Protein AF-A0A843H2D7-F1 (afdb_monomer)

Structure (mmCIF, N/CA/C/O backbone):
data_AF-A0A843H2D7-F1
#
_entry.id   AF-A0A843H2D7-F1
#
loop_
_atom_site.group_PDB
_atom_site.id
_atom_site.type_symbol
_atom_site.label_atom_id
_atom_site.label_alt_id
_atom_site.label_comp_id
_atom_site.label_asym_id
_atom_site.label_entity_id
_atom_site.label_seq_id
_atom_site.pdbx_PDB_ins_code
_atom_site.Cartn_x
_atom_site.Cartn_y
_atom_site.Cartn_z
_atom_site.occupancy
_atom_site.B_iso_or_equiv
_atom_site.auth_seq_id
_atom_site.auth_comp_id
_atom_site.auth_asym_id
_atom_site.auth_atom_id
_atom_site.pdbx_PDB_model_num
ATOM 1 N N . MET A 1 1 ? 0.149 20.033 -4.248 1.00 31.38 1 MET A N 1
ATOM 2 C CA . MET A 1 1 ? -1.110 20.211 -3.489 1.00 31.38 1 MET A CA 1
ATOM 3 C C . MET A 1 1 ? -1.156 21.642 -2.968 1.00 31.38 1 MET A C 1
ATOM 5 O O . MET A 1 1 ? -0.141 22.101 -2.458 1.00 31.38 1 MET A O 1
ATOM 9 N N . LYS A 1 2 ? -2.251 22.384 -3.192 1.00 26.92 2 LYS A N 1
ATOM 10 C CA . LYS A 1 2 ? -2.379 23.786 -2.747 1.00 26.92 2 LYS A CA 1
ATOM 11 C C . LYS A 1 2 ? -2.573 23.834 -1.226 1.00 26.92 2 LYS A C 1
ATOM 13 O O . LYS A 1 2 ? -3.320 23.016 -0.700 1.00 26.92 2 LYS A O 1
ATOM 18 N N . LYS A 1 3 ? -1.900 24.779 -0.556 1.00 27.92 3 LYS A N 1
ATOM 19 C CA . LYS A 1 3 ? -2.142 25.122 0.854 1.00 27.92 3 LYS A CA 1
ATOM 20 C C . LYS A 1 3 ? -3.625 25.449 1.029 1.00 27.92 3 LYS A C 1
ATOM 22 O O . LYS A 1 3 ? -4.168 26.249 0.270 1.00 27.92 3 LYS A O 1
ATOM 27 N N . ILE A 1 4 ? -4.262 24.780 1.977 1.00 38.69 4 ILE A N 1
ATOM 28 C CA . ILE A 1 4 ? -5.622 25.083 2.405 1.00 38.69 4 ILE A CA 1
ATOM 29 C C . ILE A 1 4 ? -5.471 26.124 3.517 1.00 38.69 4 ILE A C 1
ATOM 31 O O . ILE A 1 4 ? -5.078 25.777 4.628 1.00 38.69 4 ILE A O 1
ATOM 35 N N . ASP A 1 5 ? -5.703 27.396 3.197 1.00 31.44 5 ASP A N 1
ATOM 36 C CA . ASP A 1 5 ? -5.703 28.488 4.173 1.00 31.44 5 ASP A CA 1
ATOM 37 C C . ASP A 1 5 ? -7.121 28.646 4.735 1.00 31.44 5 ASP A C 1
ATOM 39 O O . ASP A 1 5 ? -8.006 29.166 4.062 1.00 31.44 5 ASP A O 1
ATOM 43 N N . PHE A 1 6 ? -7.345 28.196 5.969 1.00 39.41 6 PHE A N 1
ATOM 44 C CA . PHE A 1 6 ? -8.496 28.620 6.772 1.00 39.41 6 PHE A CA 1
ATOM 45 C C . PHE A 1 6 ? -8.000 29.571 7.854 1.00 39.41 6 PHE A C 1
ATOM 47 O O . PHE A 1 6 ? -6.974 29.293 8.476 1.00 39.41 6 PHE A O 1
ATOM 54 N N . THR A 1 7 ? -8.714 30.663 8.124 1.00 40.41 7 THR A N 1
ATOM 55 C CA . THR A 1 7 ? -8.501 31.475 9.337 1.00 40.41 7 THR A CA 1
ATOM 56 C C . THR A 1 7 ? -9.041 30.742 10.586 1.00 40.41 7 THR A C 1
ATOM 58 O O . THR A 1 7 ? -9.916 29.886 10.444 1.00 40.41 7 THR A O 1
ATOM 61 N N . PRO A 1 8 ? -8.583 31.042 11.826 1.00 43.41 8 PRO A N 1
ATOM 62 C CA . PRO A 1 8 ? -9.064 30.335 13.027 1.00 43.41 8 PRO A CA 1
ATOM 63 C C . PRO A 1 8 ? -10.590 30.427 13.206 1.00 43.41 8 PRO A C 1
ATOM 65 O O . PRO A 1 8 ? -11.238 29.465 13.603 1.00 43.41 8 PRO A O 1
ATOM 68 N N . LYS A 1 9 ? -11.186 31.573 12.844 1.00 42.66 9 LYS A N 1
ATOM 69 C CA . LYS A 1 9 ? -12.643 31.781 12.891 1.00 42.66 9 LYS A CA 1
ATOM 70 C C . LYS A 1 9 ? -13.404 30.974 11.831 1.00 42.66 9 LYS A C 1
ATOM 72 O O . LYS A 1 9 ? -14.537 30.578 12.082 1.00 42.66 9 LYS A O 1
ATOM 77 N N . GLU A 1 10 ? -12.809 30.719 10.667 1.00 45.94 10 GLU A N 1
ATOM 78 C CA . GLU A 1 10 ? -13.415 29.877 9.625 1.00 45.94 10 GLU A CA 1
ATOM 79 C C . GLU A 1 10 ? -13.300 28.385 9.940 1.00 45.94 10 GLU A C 1
ATOM 81 O O . GLU A 1 10 ? -14.204 27.632 9.586 1.00 45.94 10 GLU A O 1
ATOM 86 N N . TYR A 1 11 ? -12.244 27.958 10.643 1.00 53.19 11 TYR A N 1
ATOM 87 C CA . TYR A 1 11 ? -12.089 26.567 11.075 1.00 53.19 11 TYR A CA 1
ATOM 88 C C . TYR A 1 11 ? -13.245 26.135 11.992 1.00 53.19 11 TYR A C 1
ATOM 90 O O . TYR A 1 11 ? -13.962 25.196 11.663 1.00 53.19 11 TYR A O 1
ATOM 98 N N . HIS A 1 12 ? -13.524 26.876 13.068 1.00 53.72 12 HIS A N 1
ATOM 99 C CA . HIS A 1 12 ? -14.633 26.551 13.980 1.00 53.72 12 HIS A CA 1
ATOM 100 C C . HIS A 1 12 ? -16.022 26.667 13.331 1.00 53.72 12 HIS A C 1
ATOM 102 O O . HIS A 1 12 ? -16.954 25.969 13.725 1.00 53.72 12 HIS A O 1
ATOM 108 N N . LYS A 1 13 ? -16.168 27.519 12.307 1.00 51.69 13 LYS A N 1
ATOM 109 C CA . LYS A 1 13 ? -17.422 27.667 11.555 1.00 51.69 13 LYS A CA 1
ATOM 110 C C . LYS A 1 13 ? -17.677 26.498 10.594 1.00 51.69 13 LYS A C 1
ATOM 112 O O . LYS A 1 13 ? -18.829 26.131 10.391 1.00 51.69 13 LYS A O 1
ATOM 117 N N . ASN A 1 14 ? -16.619 25.924 10.019 1.00 52.75 14 ASN A N 1
ATOM 118 C CA . ASN A 1 14 ? -16.706 24.833 9.042 1.00 52.75 14 ASN A CA 1
ATOM 119 C C . ASN A 1 14 ? -16.514 23.435 9.667 1.00 52.75 14 ASN A C 1
ATOM 121 O O . ASN A 1 14 ? -16.873 22.445 9.037 1.00 52.75 14 ASN A O 1
ATOM 125 N N . PHE A 1 15 ? -15.990 23.346 10.897 1.00 63.56 15 PHE A N 1
ATOM 126 C CA . PHE A 1 15 ? -15.772 22.102 11.649 1.00 63.56 15 PHE A CA 1
ATOM 127 C C . PHE A 1 15 ? -16.424 22.178 13.042 1.00 63.56 15 PHE A C 1
ATOM 129 O O . PHE A 1 15 ? -15.719 22.251 14.053 1.00 63.56 15 PHE A O 1
ATOM 136 N N . PRO A 1 16 ? -17.768 22.142 13.134 1.00 57.94 16 PRO A N 1
ATOM 137 C CA . PRO A 1 16 ? -18.493 22.308 14.401 1.00 57.94 16 PRO A CA 1
ATOM 138 C C . PRO A 1 16 ? -18.147 21.233 15.448 1.00 57.94 16 PRO A C 1
ATOM 140 O O . PRO A 1 16 ? -18.244 21.468 16.649 1.00 57.94 16 PRO A O 1
ATOM 143 N N . TYR A 1 17 ? -17.668 20.068 15.008 1.00 62.97 17 TYR A N 1
ATOM 144 C CA . TYR A 1 17 ? -17.200 18.967 15.853 1.00 62.97 17 TYR A CA 1
ATOM 145 C C . TYR A 1 17 ? -15.751 19.123 16.349 1.00 62.97 17 TYR A C 1
ATOM 147 O O . TYR A 1 17 ? -15.257 18.212 17.006 1.00 62.97 17 TYR A O 1
ATOM 155 N N . GLY A 1 18 ? -15.060 20.232 16.069 1.00 65.00 18 GLY A N 1
ATOM 156 C CA . GLY A 1 18 ? -13.684 20.494 16.513 1.00 65.00 18 GLY A CA 1
ATOM 157 C C . GLY A 1 18 ? -13.542 21.519 17.645 1.00 65.00 18 GLY A C 1
ATOM 158 O O . GLY A 1 18 ? -12.425 21.958 17.903 1.00 65.00 18 GLY A O 1
ATOM 159 N N . ASN A 1 19 ? -14.642 21.937 18.276 1.00 68.12 19 ASN A N 1
ATOM 160 C CA . ASN A 1 19 ? -14.663 23.078 19.203 1.00 68.12 19 ASN A CA 1
ATOM 161 C C . ASN A 1 19 ? -14.063 22.805 20.593 1.00 68.12 19 ASN A C 1
ATOM 163 O O . ASN A 1 19 ? -13.713 23.753 21.282 1.00 68.12 19 ASN A O 1
ATOM 167 N N . ASP A 1 20 ? -13.904 21.542 20.978 1.00 73.81 20 ASP A N 1
ATOM 168 C CA . ASP A 1 20 ? -13.332 21.077 22.253 1.00 73.81 20 ASP A CA 1
ATOM 169 C C . ASP A 1 20 ? -11.880 20.590 22.111 1.00 73.81 20 ASP A C 1
ATOM 171 O O . ASP A 1 20 ? -11.401 19.744 22.869 1.00 73.81 20 ASP A O 1
ATOM 175 N N . GLN A 1 21 ? -11.180 21.084 21.089 1.00 78.19 21 GLN A N 1
ATOM 176 C CA . GLN A 1 21 ? -9.754 20.842 20.917 1.00 78.19 21 GLN A CA 1
ATOM 177 C C . GLN A 1 21 ? -8.954 21.833 21.759 1.00 78.19 21 GLN A C 1
ATOM 179 O O . GLN A 1 21 ? -9.211 23.034 21.740 1.00 78.19 21 GLN A O 1
ATOM 184 N N . THR A 1 22 ? -7.916 21.350 22.436 1.00 75.44 22 THR A N 1
ATOM 185 C CA . THR A 1 22 ? -7.038 22.202 23.257 1.00 75.44 22 THR A CA 1
ATOM 186 C C . THR A 1 22 ? -6.120 23.093 22.435 1.00 75.44 22 THR A C 1
ATOM 188 O O . THR A 1 22 ? -5.429 23.964 22.962 1.00 75.44 22 THR A O 1
ATOM 191 N N . THR A 1 23 ? -5.977 22.785 21.151 1.00 78.75 23 THR A N 1
ATOM 192 C CA . THR A 1 23 ? -4.941 23.338 20.290 1.00 78.75 23 THR A CA 1
ATOM 193 C C . THR A 1 23 ? -5.432 23.347 18.856 1.00 78.75 23 THR A C 1
ATOM 195 O O . THR A 1 23 ? -6.207 22.488 18.442 1.00 78.75 23 THR A O 1
ATOM 198 N N . ASP A 1 24 ? -4.970 24.332 18.095 1.00 81.31 24 ASP A N 1
ATOM 199 C CA . ASP A 1 24 ? -5.353 24.480 16.702 1.00 81.31 24 ASP A CA 1
ATOM 200 C C . ASP A 1 24 ? -4.680 23.406 15.818 1.00 81.31 24 ASP A C 1
ATOM 202 O O . ASP A 1 24 ? -3.445 23.343 15.766 1.00 81.31 24 ASP A O 1
ATOM 206 N N . PRO A 1 25 ? -5.446 22.583 15.077 1.00 80.12 25 PRO A N 1
ATOM 207 C CA . PRO A 1 25 ? -4.903 21.541 14.202 1.00 80.12 25 PRO A CA 1
ATOM 208 C C . PRO A 1 25 ? -4.033 22.076 13.067 1.00 80.12 25 PRO A C 1
ATOM 210 O O . PRO A 1 25 ? -3.225 21.330 12.523 1.00 80.12 25 PRO A O 1
ATOM 213 N N . ARG A 1 26 ? -4.117 23.368 12.731 1.00 79.81 26 ARG A N 1
ATOM 214 C CA . ARG A 1 26 ? -3.256 23.992 11.714 1.00 79.81 26 ARG A CA 1
ATOM 215 C C . ARG A 1 26 ? -1.799 24.126 12.167 1.00 79.81 26 ARG A C 1
ATOM 217 O O . ARG A 1 26 ? -0.941 24.408 11.334 1.00 79.81 26 ARG A O 1
ATOM 224 N N . LEU A 1 27 ? -1.507 23.926 13.456 1.00 83.44 27 LEU A N 1
ATOM 225 C CA . LEU A 1 27 ? -0.134 23.898 13.973 1.00 83.44 27 LEU A CA 1
ATOM 226 C C . LEU A 1 27 ? 0.630 22.631 13.574 1.00 83.44 27 LEU A C 1
ATOM 228 O O . LEU A 1 27 ? 1.858 22.615 13.637 1.00 83.44 27 LEU A O 1
ATOM 232 N N . VAL A 1 28 ? -0.075 21.579 13.154 1.00 83.31 28 VAL A N 1
ATOM 233 C CA . VAL A 1 28 ? 0.531 20.341 12.664 1.00 83.31 28 VAL A CA 1
ATOM 234 C C . VAL A 1 28 ? 0.224 20.146 11.184 1.00 83.31 28 VAL A C 1
ATOM 236 O O . VAL A 1 28 ? -0.714 20.712 10.625 1.00 83.31 28 VAL A O 1
ATOM 239 N N . GLY A 1 29 ? 1.054 19.356 10.506 1.00 83.50 29 GLY A N 1
ATOM 240 C CA . GLY A 1 29 ? 0.782 19.005 9.117 1.00 83.50 29 GLY A CA 1
ATOM 241 C C . GLY A 1 29 ? -0.499 18.177 9.004 1.00 83.50 29 GLY A C 1
ATOM 242 O O . GLY A 1 29 ? -0.766 17.348 9.873 1.00 83.50 29 GLY A O 1
ATOM 243 N N . TRP A 1 30 ? -1.220 18.320 7.881 1.00 84.69 30 TRP A N 1
ATOM 244 C CA . TRP A 1 30 ? -2.375 17.472 7.531 1.00 84.69 30 TRP A CA 1
ATOM 245 C C . TRP A 1 30 ? -2.159 15.982 7.878 1.00 84.69 30 TRP A C 1
ATOM 247 O O . TRP A 1 30 ? -3.072 15.394 8.453 1.00 84.69 30 TRP A O 1
ATOM 257 N N . PRO A 1 31 ? -0.976 15.366 7.618 1.00 87.69 31 PRO A N 1
ATOM 258 C CA . PRO A 1 31 ? -0.755 13.947 7.912 1.00 87.69 31 PRO A CA 1
ATOM 259 C C . PRO A 1 31 ? -0.991 13.577 9.365 1.00 87.69 31 PRO A C 1
ATOM 261 O O . PRO A 1 31 ? -1.589 12.550 9.659 1.00 87.69 31 PRO A O 1
ATOM 264 N N . SER A 1 32 ? -0.542 14.442 10.265 1.00 90.06 32 SER A N 1
ATOM 265 C CA . SER A 1 32 ? -0.646 14.248 11.701 1.00 90.06 32 SER A CA 1
ATOM 266 C C . SER A 1 32 ? -2.088 14.388 12.182 1.00 90.06 32 SER A C 1
ATOM 268 O O . SER A 1 32 ? -2.473 13.708 13.127 1.00 90.06 32 SER A O 1
ATOM 270 N N . CYS A 1 33 ? -2.906 15.200 11.503 1.00 88.69 33 CYS A N 1
ATOM 271 C CA . CYS A 1 33 ? -4.318 15.383 11.838 1.00 88.69 33 CYS A CA 1
ATOM 272 C C . CYS A 1 33 ? -5.166 14.120 11.637 1.00 88.69 33 CYS A C 1
ATOM 274 O O . CYS A 1 33 ? -6.294 14.084 12.110 1.00 88.69 33 CYS A O 1
ATOM 276 N N . LEU A 1 34 ? -4.665 13.087 10.957 1.00 89.75 34 LEU A N 1
ATOM 277 C CA . LEU A 1 34 ? -5.344 11.789 10.857 1.00 89.75 34 LEU A CA 1
ATOM 278 C C . LEU A 1 34 ? -5.152 10.885 12.086 1.00 89.75 34 LEU A C 1
ATOM 280 O O . LEU A 1 34 ? -5.767 9.822 12.184 1.00 89.75 34 LEU A O 1
ATOM 284 N N . SER A 1 35 ? -4.256 11.250 13.003 1.00 89.81 35 SER A N 1
ATOM 285 C CA . SER A 1 35 ? -4.049 10.485 14.229 1.00 89.81 35 SER A CA 1
ATOM 286 C C . SER A 1 35 ? -5.030 10.967 15.301 1.00 89.81 35 SER A C 1
ATOM 288 O O . SER A 1 35 ? -4.991 12.149 15.662 1.00 89.81 35 SER A O 1
ATOM 290 N N . PRO A 1 36 ? -5.911 10.099 15.828 1.00 85.69 36 PRO A N 1
ATOM 291 C CA . PRO A 1 36 ? -6.670 10.427 17.023 1.00 85.69 36 PRO A CA 1
ATOM 292 C C . PRO A 1 36 ? -5.720 10.419 18.227 1.00 85.69 36 PRO A C 1
ATOM 294 O O . PRO A 1 36 ? -4.744 9.670 18.254 1.00 85.69 36 PRO A O 1
ATOM 297 N N . PHE A 1 37 ? -6.011 11.236 19.242 1.00 84.38 37 PHE A N 1
ATOM 298 C CA . PHE A 1 37 ? -5.190 11.351 20.461 1.00 84.38 37 PHE A CA 1
ATOM 299 C C . PHE A 1 37 ? -3.757 11.854 20.233 1.00 84.38 37 PHE A C 1
ATOM 301 O O . PHE A 1 37 ? -2.834 11.479 20.964 1.00 84.38 37 PHE A O 1
ATOM 308 N N . LEU A 1 38 ? -3.557 12.728 19.247 1.00 86.44 38 LEU A N 1
ATOM 309 C CA . LEU A 1 38 ? -2.256 13.310 18.916 1.00 86.44 38 LEU A CA 1
ATOM 310 C C . LEU A 1 38 ? -1.561 13.945 20.134 1.00 86.44 38 LEU A C 1
ATOM 312 O O . LEU A 1 38 ? -0.344 13.857 20.263 1.00 86.44 38 LEU A O 1
ATOM 316 N N . SER A 1 39 ? -2.340 14.514 21.060 1.00 81.56 39 SER A N 1
ATOM 317 C CA . SER A 1 39 ? -1.888 15.086 22.340 1.00 81.56 39 SER A CA 1
ATOM 318 C C . SER A 1 39 ? -1.150 14.100 23.262 1.00 81.56 39 SER A C 1
ATOM 320 O O . SER A 1 39 ? -0.503 14.522 24.220 1.00 81.56 39 SER A O 1
ATOM 322 N N . THR A 1 40 ? -1.242 12.795 23.000 1.00 81.88 40 THR A N 1
ATOM 323 C CA . THR A 1 40 ? -0.722 11.720 23.870 1.00 81.88 40 THR A CA 1
ATOM 324 C C . THR A 1 40 ? 0.378 10.890 23.211 1.00 81.88 40 THR A C 1
ATOM 326 O O . THR A 1 40 ? 0.802 9.854 23.730 1.00 81.88 40 THR A O 1
ATOM 329 N N . VAL A 1 41 ? 0.856 11.359 22.059 1.00 86.69 41 VAL A N 1
ATOM 330 C CA . VAL A 1 41 ? 1.927 10.749 21.279 1.00 86.69 41 VAL A CA 1
ATOM 331 C C . VAL A 1 41 ? 3.114 11.708 21.249 1.00 86.69 41 VAL A C 1
ATOM 333 O O . VAL A 1 41 ? 2.958 12.909 21.043 1.00 86.69 41 VAL A O 1
ATOM 336 N N . SER A 1 42 ? 4.324 11.188 21.450 1.00 88.81 42 SER A N 1
ATOM 337 C CA . SER A 1 42 ? 5.541 12.003 21.386 1.00 88.81 42 SER A CA 1
ATOM 338 C C . SER A 1 42 ? 5.755 12.637 20.000 1.00 88.81 42 SER A C 1
ATOM 340 O O . SER A 1 42 ? 5.477 12.027 18.966 1.00 88.81 42 SER A O 1
ATOM 342 N N . GLY A 1 43 ? 6.310 13.855 19.961 1.00 88.62 43 GLY A N 1
ATOM 343 C CA . GLY A 1 43 ? 6.578 14.594 18.716 1.00 88.62 43 GLY A CA 1
ATOM 344 C C . GLY A 1 43 ? 7.308 13.783 17.627 1.00 88.62 43 GLY A C 1
ATOM 345 O O . GLY A 1 43 ? 6.819 13.734 16.496 1.00 88.62 43 GLY A O 1
ATOM 346 N N . PRO A 1 44 ? 8.398 13.051 17.944 1.00 91.06 44 PRO A N 1
ATOM 347 C CA . PRO A 1 44 ? 9.086 12.203 16.965 1.00 91.06 44 PRO A CA 1
ATOM 348 C C . PRO A 1 44 ? 8.206 11.090 16.374 1.00 91.06 44 PRO A C 1
ATOM 350 O O . PRO A 1 44 ? 8.375 10.695 15.222 1.00 91.06 44 PRO A O 1
ATOM 353 N N . ARG A 1 45 ? 7.244 10.562 17.143 1.00 90.75 45 ARG A N 1
ATOM 354 C CA . ARG A 1 45 ? 6.307 9.528 16.670 1.00 90.75 45 ARG A CA 1
ATOM 355 C C . ARG A 1 45 ? 5.240 10.105 15.754 1.00 90.75 45 ARG A C 1
ATOM 357 O O . ARG A 1 45 ? 4.890 9.465 14.764 1.00 90.75 45 ARG A O 1
ATOM 364 N N . VAL A 1 46 ? 4.780 11.319 16.045 1.00 90.12 46 VAL A N 1
ATOM 365 C CA . VAL A 1 46 ? 3.880 12.074 15.168 1.00 90.12 46 VAL A CA 1
ATOM 366 C C . VAL A 1 46 ? 4.535 12.345 13.814 1.00 90.12 46 VAL A C 1
ATOM 368 O O . VAL A 1 46 ? 3.925 12.099 12.774 1.00 90.12 46 VAL A O 1
ATOM 371 N N . GLU A 1 47 ? 5.789 12.797 13.810 1.00 90.81 47 GLU A N 1
ATOM 372 C CA . GLU A 1 47 ? 6.551 13.011 12.576 1.00 90.81 47 GLU A CA 1
ATOM 373 C C . GLU A 1 47 ? 6.721 11.706 11.784 1.00 90.81 47 GLU A C 1
ATOM 375 O O . GLU A 1 47 ? 6.532 11.661 10.564 1.00 90.81 47 GLU A O 1
ATOM 380 N N . MET A 1 48 ? 7.003 10.610 12.487 1.00 91.81 48 MET A N 1
ATOM 381 C CA . MET A 1 48 ? 7.125 9.292 11.878 1.00 91.81 48 MET A CA 1
ATOM 382 C C . MET A 1 48 ? 5.822 8.845 11.207 1.00 91.81 48 MET A C 1
ATOM 384 O O . MET A 1 48 ? 5.847 8.419 10.052 1.00 91.81 48 MET A O 1
ATOM 388 N N . PHE A 1 49 ? 4.681 9.003 11.884 1.00 92.31 49 PHE A N 1
ATOM 389 C CA . PHE A 1 49 ? 3.365 8.723 11.307 1.00 92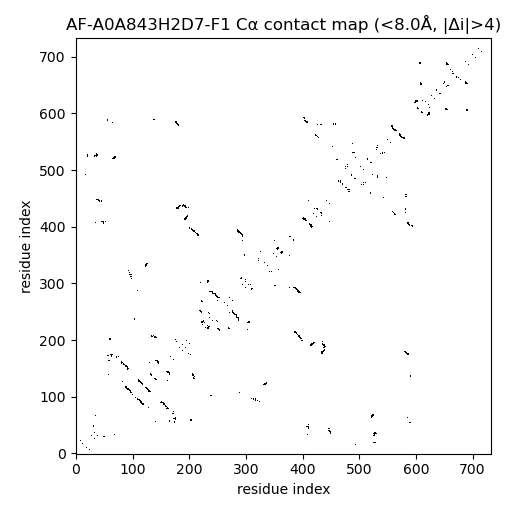.31 49 PHE A CA 1
ATOM 390 C C . PHE A 1 49 ? 3.098 9.576 10.056 1.00 92.31 49 PHE A C 1
ATOM 392 O O . PHE A 1 49 ? 2.668 9.052 9.025 1.00 92.31 49 PHE A O 1
ATOM 399 N N . ALA A 1 50 ? 3.451 10.864 10.091 1.00 91.38 50 ALA A N 1
ATOM 400 C CA . ALA A 1 50 ? 3.314 11.759 8.945 1.00 91.38 50 ALA A CA 1
ATOM 401 C C . ALA A 1 50 ? 4.151 11.333 7.720 1.00 91.38 50 ALA A C 1
ATOM 403 O O . ALA A 1 50 ? 3.781 11.614 6.575 1.00 91.38 50 ALA A O 1
ATOM 404 N N . SER A 1 51 ? 5.277 10.648 7.937 1.00 91.31 51 SER A N 1
ATOM 405 C CA . SER A 1 51 ? 6.076 10.023 6.873 1.00 91.31 51 SER A CA 1
ATOM 406 C C . SER A 1 51 ? 5.481 8.691 6.403 1.00 91.31 51 SER A C 1
ATOM 408 O O . SER A 1 51 ? 5.490 8.389 5.207 1.00 91.31 51 SER A O 1
ATOM 410 N N . HIS A 1 52 ? 4.927 7.908 7.329 1.00 92.31 52 HIS A N 1
ATOM 411 C CA . HIS A 1 52 ? 4.334 6.604 7.050 1.00 92.31 52 HIS A CA 1
ATOM 412 C C . HIS A 1 52 ? 3.077 6.686 6.187 1.00 92.31 52 HIS A C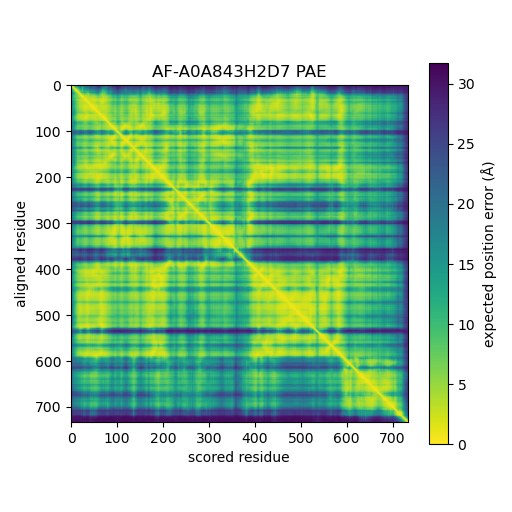 1
ATOM 414 O O . HIS A 1 52 ? 2.951 5.895 5.258 1.00 92.31 52 HIS A O 1
ATOM 420 N N . ILE A 1 53 ? 2.186 7.655 6.421 1.00 90.06 53 ILE A N 1
ATOM 421 C CA . ILE A 1 53 ? 0.950 7.782 5.631 1.00 90.06 53 ILE A CA 1
ATOM 422 C C . ILE A 1 53 ? 1.226 7.981 4.134 1.00 90.06 53 ILE A C 1
ATOM 424 O O . ILE A 1 53 ? 0.484 7.494 3.291 1.00 90.06 53 ILE A O 1
ATOM 428 N N . LYS A 1 54 ? 2.341 8.638 3.786 1.00 86.62 54 LYS A N 1
ATOM 429 C CA . LYS A 1 54 ? 2.769 8.836 2.390 1.00 86.62 54 LYS A CA 1
ATOM 430 C C . LYS A 1 54 ? 3.211 7.535 1.716 1.00 86.62 54 LYS A C 1
ATOM 432 O O . LYS A 1 54 ? 3.256 7.471 0.496 1.00 86.62 54 LYS A O 1
ATOM 437 N N . GLN A 1 55 ? 3.584 6.542 2.519 1.00 88.44 55 GLN A N 1
ATOM 438 C CA . GLN A 1 55 ? 4.069 5.225 2.110 1.00 88.44 55 GLN A CA 1
ATOM 439 C C . GLN A 1 55 ? 3.004 4.133 2.309 1.00 88.44 55 GLN A C 1
ATOM 441 O O . GLN A 1 55 ? 3.293 2.962 2.062 1.00 88.44 55 GLN A O 1
ATOM 446 N N . ALA A 1 56 ? 1.811 4.483 2.804 1.00 90.00 56 ALA A N 1
ATOM 447 C CA . ALA A 1 56 ? 0.746 3.532 3.091 1.00 90.00 56 ALA A CA 1
ATOM 448 C C . ALA A 1 56 ? 0.140 2.995 1.789 1.00 90.00 56 ALA A C 1
ATOM 450 O O . ALA A 1 56 ? -0.255 3.762 0.912 1.00 90.00 56 ALA A O 1
ATOM 451 N N . MET A 1 57 ? 0.074 1.669 1.672 1.00 89.12 57 MET A N 1
ATOM 452 C CA . MET A 1 57 ? -0.543 0.975 0.546 1.00 89.12 57 MET A CA 1
ATOM 453 C C . MET A 1 57 ? -2.063 1.054 0.598 1.00 89.12 57 MET A C 1
ATOM 455 O O . MET A 1 57 ? -2.660 0.890 1.658 1.00 89.12 57 MET A O 1
ATOM 459 N N . VAL A 1 58 ? -2.690 1.217 -0.569 1.00 90.62 58 VAL A N 1
ATOM 460 C CA . VAL A 1 58 ? -4.124 0.957 -0.725 1.00 90.62 58 VAL A CA 1
ATOM 461 C C . VAL A 1 58 ? -4.309 -0.559 -0.778 1.00 90.62 58 VAL A C 1
ATOM 463 O O . VAL A 1 58 ? -3.952 -1.208 -1.763 1.00 90.62 58 VAL A O 1
ATOM 466 N N . THR A 1 59 ? -4.803 -1.137 0.313 1.00 91.38 59 THR A N 1
ATOM 467 C CA . THR A 1 59 ? -4.986 -2.587 0.452 1.00 91.38 59 THR A CA 1
ATOM 468 C C . THR A 1 59 ? -6.414 -3.004 0.098 1.00 91.38 59 THR A C 1
ATOM 470 O O . THR A 1 59 ? -7.338 -2.187 0.102 1.00 91.38 59 THR A O 1
ATOM 473 N N . LYS A 1 60 ? -6.630 -4.290 -0.192 1.00 90.06 60 LYS A N 1
ATOM 474 C CA . LYS A 1 60 ? -7.957 -4.861 -0.480 1.00 90.06 60 LYS A CA 1
ATOM 475 C C . LYS A 1 60 ? -8.944 -4.616 0.666 1.00 90.06 60 LYS A C 1
ATOM 477 O O . LYS A 1 60 ? -10.106 -4.318 0.414 1.00 90.06 60 LYS A O 1
ATOM 482 N N . GLY A 1 61 ? -8.474 -4.725 1.909 1.00 86.12 61 GLY A N 1
ATOM 483 C CA . GLY A 1 61 ? -9.270 -4.519 3.119 1.00 86.12 61 GLY A CA 1
ATOM 484 C C . GLY A 1 61 ? -9.384 -3.067 3.576 1.00 86.12 61 GLY A C 1
ATOM 485 O O . GLY A 1 61 ? -9.725 -2.857 4.734 1.00 86.12 61 GLY A O 1
ATOM 486 N N . THR A 1 62 ? -9.055 -2.084 2.729 1.00 90.50 62 THR A N 1
ATOM 487 C CA . THR A 1 62 ? -9.076 -0.671 3.131 1.00 90.50 62 THR A CA 1
ATOM 488 C C . THR A 1 62 ? -10.467 -0.258 3.612 1.00 90.50 62 THR A C 1
ATOM 490 O O . THR A 1 62 ? -11.455 -0.405 2.893 1.00 90.50 62 THR A O 1
ATOM 493 N N . GLU A 1 63 ? -10.531 0.295 4.818 1.00 91.50 63 GLU A N 1
ATOM 494 C CA . GLU A 1 63 ? -11.768 0.717 5.480 1.00 91.50 63 GLU A CA 1
ATOM 495 C C . GLU A 1 63 ? -11.544 1.999 6.290 1.00 91.50 63 GLU A C 1
ATOM 497 O O . GLU A 1 63 ? -10.405 2.375 6.562 1.00 91.50 63 GLU A O 1
ATOM 502 N N . MET A 1 64 ? -12.615 2.691 6.680 1.00 90.44 64 MET A N 1
ATOM 503 C CA . MET A 1 64 ? -12.518 3.853 7.571 1.00 90.44 64 MET A CA 1
ATOM 504 C C . MET A 1 64 ? -12.048 3.419 8.972 1.00 90.44 64 MET A C 1
ATOM 506 O O . MET A 1 64 ? -12.487 2.370 9.452 1.00 90.44 64 MET A O 1
ATOM 510 N N . PRO A 1 65 ? -11.191 4.191 9.663 1.00 93.31 65 PRO A N 1
ATOM 511 C CA . PRO A 1 65 ? -10.810 3.866 11.033 1.00 93.31 65 PRO A CA 1
ATOM 512 C C . PRO A 1 65 ? -12.012 3.893 11.986 1.00 93.31 65 PRO A C 1
ATOM 514 O O . PRO A 1 65 ? -12.846 4.794 11.916 1.00 93.31 65 PRO A O 1
ATOM 517 N N . ALA A 1 66 ? -12.075 2.928 12.911 1.00 93.44 66 ALA A N 1
ATOM 518 C CA . ALA A 1 66 ? -13.144 2.854 13.913 1.00 93.44 66 ALA A CA 1
ATOM 519 C C . ALA A 1 66 ? -13.200 4.096 14.811 1.00 93.44 66 ALA A C 1
ATOM 521 O O . ALA A 1 66 ? -14.272 4.630 15.091 1.00 93.44 66 ALA A O 1
ATOM 522 N N . ILE A 1 67 ? -12.026 4.594 15.193 1.00 93.06 67 ILE A N 1
ATOM 523 C CA . ILE A 1 67 ? -11.865 5.893 15.839 1.00 93.06 67 ILE A CA 1
ATOM 524 C C . ILE A 1 67 ? -11.279 6.841 14.804 1.00 93.06 67 ILE A C 1
ATOM 526 O O . ILE A 1 67 ? -10.127 6.657 14.422 1.00 93.06 67 ILE A O 1
ATOM 530 N N . PHE A 1 68 ? -12.023 7.838 14.348 1.00 91.88 68 PHE A N 1
ATOM 531 C CA . PHE A 1 68 ? -11.603 8.743 13.273 1.00 91.88 68 PHE A CA 1
ATOM 532 C C . PHE A 1 68 ? -11.428 10.172 13.785 1.00 91.88 68 PHE A C 1
ATOM 534 O O . PHE A 1 68 ? -12.056 10.564 14.771 1.00 91.88 68 PHE A O 1
ATOM 541 N N . SER A 1 69 ? -10.573 10.956 13.127 1.00 88.75 69 SER A N 1
ATOM 542 C CA . SER A 1 69 ? -10.272 12.325 13.563 1.00 88.75 69 SER A CA 1
ATOM 543 C C . SER A 1 69 ? -11.184 13.394 12.964 1.00 88.75 69 SER A C 1
ATOM 545 O O . SER A 1 69 ? -11.182 14.535 13.425 1.00 88.75 69 SER A O 1
ATOM 547 N N . GLY A 1 70 ? -11.927 13.040 11.914 1.00 85.56 70 GLY A N 1
ATOM 548 C CA . GLY A 1 70 ? -12.781 13.936 11.136 1.00 85.56 70 GLY A CA 1
ATOM 549 C C . GLY A 1 70 ? -12.071 14.520 9.912 1.00 85.56 70 GLY A C 1
ATOM 550 O O . GLY A 1 70 ? -12.726 14.945 8.959 1.00 85.56 70 GLY A O 1
ATOM 551 N N . PHE A 1 71 ? -10.735 14.490 9.889 1.00 86.81 71 PHE A N 1
ATOM 552 C CA . PHE A 1 71 ? -9.948 14.940 8.740 1.00 86.81 71 PHE A CA 1
ATOM 553 C C . PHE A 1 71 ? -9.996 13.942 7.581 1.00 86.81 71 PHE A C 1
ATOM 555 O O . PHE A 1 71 ? -9.760 14.331 6.436 1.00 86.81 71 PHE A O 1
ATOM 562 N N . GLU A 1 72 ? -10.355 12.683 7.834 1.00 89.06 72 GLU A N 1
ATOM 563 C CA . GLU A 1 72 ? -10.558 11.660 6.811 1.00 89.06 72 GLU A CA 1
ATOM 564 C C . GLU A 1 72 ? -11.568 12.128 5.750 1.00 89.06 72 GLU A C 1
ATOM 566 O O . GLU A 1 72 ? -11.296 12.015 4.555 1.00 89.06 72 GLU A O 1
ATOM 571 N N . MET A 1 73 ? -12.687 12.740 6.160 1.00 84.94 73 MET A N 1
ATOM 572 C CA . MET A 1 73 ? -13.751 13.141 5.231 1.00 84.94 73 MET A CA 1
ATOM 573 C C . MET A 1 73 ? -13.351 14.293 4.311 1.00 84.94 73 MET A C 1
ATOM 575 O O . MET A 1 73 ? -13.667 14.291 3.122 1.00 84.94 73 MET A O 1
ATOM 579 N N . GLU A 1 74 ? -12.610 15.271 4.827 1.00 82.19 74 GLU A N 1
ATOM 580 C CA . GLU A 1 74 ? -12.060 16.332 3.977 1.00 82.19 74 GLU A CA 1
ATOM 581 C C . GLU A 1 74 ? -11.009 15.799 3.017 1.00 82.19 74 GLU A C 1
ATOM 583 O O . GLU A 1 74 ? -10.905 16.245 1.877 1.00 82.19 74 GLU A O 1
ATOM 588 N N . SER A 1 75 ? -10.254 14.802 3.457 1.00 84.94 75 SER A N 1
ATOM 589 C CA . SER A 1 75 ? -9.211 14.179 2.654 1.00 84.94 75 SER A CA 1
ATOM 590 C C . SER A 1 75 ? -9.799 13.375 1.504 1.00 84.94 75 SER A C 1
ATOM 592 O O . SER A 1 75 ? -9.298 13.470 0.385 1.00 84.94 75 SER A O 1
ATOM 594 N N . ALA A 1 76 ? -10.913 12.674 1.734 1.00 84.88 76 ALA A N 1
ATOM 595 C CA . ALA A 1 76 ? -11.644 11.945 0.699 1.00 84.88 76 ALA A CA 1
ATOM 596 C C . ALA A 1 76 ? -11.994 12.832 -0.512 1.00 84.88 76 ALA A C 1
ATOM 598 O O . ALA A 1 76 ? -11.935 12.378 -1.652 1.00 84.88 76 ALA A O 1
ATOM 599 N N . LYS A 1 77 ? -12.280 14.125 -0.294 1.00 79.00 77 LYS A N 1
ATOM 600 C CA . LYS A 1 77 ? -12.635 15.069 -1.370 1.00 79.00 77 LYS A CA 1
ATOM 601 C C . LYS A 1 77 ? -11.492 15.343 -2.351 1.00 79.00 77 LYS A C 1
ATOM 603 O O . LYS A 1 77 ? -11.761 15.714 -3.494 1.00 79.00 77 LYS A O 1
ATOM 608 N N . TYR A 1 78 ? -10.237 15.221 -1.915 1.00 78.12 78 TYR A N 1
ATOM 609 C CA . TYR A 1 78 ? -9.059 15.623 -2.698 1.00 78.12 78 TYR A CA 1
ATOM 610 C C . TYR A 1 78 ? -8.128 14.460 -3.049 1.00 78.12 78 TYR A C 1
ATOM 612 O O . TYR A 1 78 ? -7.369 14.551 -4.015 1.00 78.12 78 TYR A O 1
ATOM 620 N N . THR A 1 79 ? -8.156 13.381 -2.274 1.00 76.88 79 THR A N 1
ATOM 621 C CA . THR A 1 79 ? -7.233 12.258 -2.418 1.00 76.88 79 THR A CA 1
ATOM 622 C C . THR A 1 79 ? -7.565 11.429 -3.663 1.00 76.88 79 THR A C 1
ATOM 624 O O . THR A 1 79 ? -8.647 10.867 -3.781 1.00 76.88 79 THR A O 1
ATOM 627 N N . PHE A 1 80 ? -6.624 11.355 -4.613 1.00 73.19 80 PHE A N 1
ATOM 628 C CA . PHE A 1 80 ? -6.700 10.526 -5.832 1.00 73.19 80 PHE A CA 1
ATOM 629 C C . PHE A 1 80 ? -7.946 10.731 -6.716 1.00 73.19 80 PHE A C 1
ATOM 631 O O . PHE A 1 80 ? -8.341 9.822 -7.449 1.00 73.19 80 PHE A O 1
ATOM 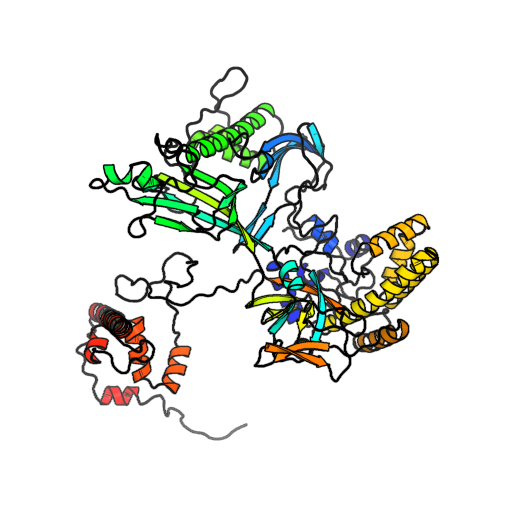638 N N . ASN A 1 81 ? -8.556 11.919 -6.675 1.00 75.69 81 ASN A N 1
ATOM 639 C CA . ASN A 1 81 ? -9.751 12.231 -7.453 1.00 75.69 81 ASN A CA 1
ATOM 640 C C . ASN A 1 81 ? -9.425 13.083 -8.690 1.00 75.69 81 ASN A C 1
ATOM 642 O O . ASN A 1 81 ? -9.504 14.312 -8.663 1.00 75.69 81 ASN A O 1
ATOM 646 N N . GLU A 1 82 ? -9.063 12.414 -9.784 1.00 73.69 82 GLU A N 1
ATOM 647 C CA . GLU A 1 82 ? -8.761 13.059 -11.073 1.00 73.69 82 GLU A CA 1
ATOM 648 C C . GLU A 1 82 ? -10.018 13.505 -11.834 1.00 73.69 82 GLU A C 1
ATOM 650 O O . GLU A 1 82 ? -9.940 14.332 -12.739 1.00 73.69 82 GLU A O 1
ATOM 655 N N . THR A 1 83 ? -11.187 12.985 -11.450 1.00 82.62 83 THR A N 1
ATOM 656 C CA . THR A 1 83 ? -12.469 13.266 -12.118 1.00 82.62 83 THR A CA 1
ATOM 657 C C . THR A 1 83 ? -13.215 14.470 -11.530 1.00 82.62 83 THR A C 1
ATOM 659 O O . THR A 1 83 ? -14.248 14.885 -12.059 1.00 82.62 83 THR A O 1
ATOM 662 N N . ARG A 1 84 ? -12.685 15.047 -10.442 1.00 82.25 84 ARG A N 1
ATOM 663 C CA . ARG A 1 84 ? -13.246 16.207 -9.738 1.00 82.25 84 ARG A CA 1
ATOM 664 C C . ARG A 1 84 ? -13.196 17.461 -10.611 1.00 82.25 84 ARG A C 1
ATOM 666 O O . ARG A 1 84 ? -12.166 17.799 -11.191 1.00 82.25 84 ARG A O 1
ATOM 673 N N . ARG A 1 85 ? -14.288 18.225 -10.608 1.00 86.75 85 ARG A N 1
ATOM 674 C CA . ARG A 1 85 ? -14.488 19.418 -11.448 1.00 86.75 85 ARG A CA 1
ATOM 675 C C . ARG A 1 85 ? -15.041 20.598 -10.651 1.00 86.75 85 ARG A C 1
ATOM 677 O O . ARG A 1 85 ? -15.788 20.418 -9.696 1.00 86.75 85 ARG A O 1
ATOM 684 N N . LYS A 1 86 ? -14.652 21.815 -11.047 1.00 85.25 86 LYS A N 1
ATOM 685 C CA . LYS A 1 86 ? -14.946 23.069 -10.320 1.00 85.25 86 LYS A CA 1
ATOM 686 C C . LYS A 1 86 ? -16.214 23.793 -10.770 1.00 85.25 86 LYS A C 1
ATOM 688 O O . LYS A 1 86 ? -16.591 24.774 -10.131 1.00 85.25 86 LYS A O 1
ATOM 693 N N . GLU A 1 87 ? -16.839 23.323 -11.836 1.00 91.06 87 GLU A N 1
ATOM 694 C CA . GLU A 1 87 ? -18.089 23.840 -12.389 1.00 91.06 87 GLU A CA 1
ATOM 695 C C . GLU A 1 87 ? -18.956 22.667 -12.858 1.00 91.06 87 GLU A C 1
ATOM 697 O O . GLU A 1 87 ? -18.452 21.545 -12.991 1.00 91.06 87 GLU A O 1
ATOM 702 N N . ASP A 1 88 ? -20.240 22.934 -13.084 1.00 94.31 88 ASP A N 1
ATOM 703 C CA . ASP A 1 88 ? -21.150 21.999 -13.742 1.00 94.31 88 ASP A CA 1
ATOM 704 C C . ASP A 1 88 ? -20.751 21.851 -15.211 1.00 94.31 88 ASP A C 1
ATOM 706 O O . ASP A 1 88 ? -20.346 22.827 -15.852 1.00 94.31 88 ASP A O 1
ATOM 710 N N . VAL A 1 89 ? -20.858 20.641 -15.757 1.00 94.25 89 VAL A N 1
ATOM 711 C CA . VAL A 1 89 ? -20.417 20.366 -17.128 1.00 94.25 89 VAL A CA 1
ATOM 712 C C . VAL A 1 89 ? -21.423 19.526 -17.902 1.00 94.25 89 VAL A C 1
ATOM 714 O O . VAL A 1 89 ? -22.160 18.723 -17.332 1.00 94.25 89 VAL A O 1
ATOM 717 N N . ILE A 1 90 ? -21.415 19.686 -19.223 1.00 94.81 90 ILE A N 1
ATOM 718 C CA . ILE A 1 90 ? -22.124 18.818 -20.165 1.00 94.81 90 ILE A CA 1
ATOM 719 C C . ILE A 1 90 ? -21.083 18.030 -20.954 1.00 94.81 90 ILE A C 1
ATOM 721 O O . ILE A 1 90 ? -20.145 18.602 -21.514 1.00 94.81 90 ILE A O 1
ATOM 725 N N . VAL A 1 91 ? -21.237 16.710 -20.992 1.00 95.06 91 VAL A N 1
ATOM 726 C CA . VAL A 1 91 ? -20.322 15.818 -21.707 1.00 95.06 91 VAL A CA 1
ATOM 727 C C . VAL A 1 91 ? -20.550 15.937 -23.210 1.00 95.06 91 VAL A C 1
ATOM 729 O O . VAL A 1 91 ? -21.649 15.687 -23.698 1.00 95.06 91 VAL A O 1
ATOM 732 N N . LEU A 1 92 ? -19.497 16.287 -23.949 1.00 93.19 92 LEU A N 1
ATOM 733 C CA . LEU A 1 92 ? -19.523 16.374 -25.408 1.00 93.19 92 LEU A CA 1
ATOM 734 C C . LEU A 1 92 ? -19.149 15.044 -26.063 1.00 93.19 92 LEU A C 1
ATOM 736 O O . LEU A 1 92 ? -19.756 14.675 -27.059 1.00 93.19 92 LEU A O 1
ATOM 740 N N . ALA A 1 93 ? -18.146 14.348 -25.522 1.00 93.31 93 ALA A N 1
ATOM 741 C CA . ALA A 1 93 ? -17.653 13.092 -26.077 1.00 93.31 93 ALA A CA 1
ATOM 742 C C . ALA A 1 93 ? -16.960 12.232 -25.014 1.00 93.31 93 ALA A C 1
ATOM 744 O O . ALA A 1 93 ? -16.317 12.765 -24.103 1.00 93.31 93 ALA A O 1
ATOM 745 N N . VAL A 1 94 ? -17.028 10.909 -25.177 1.00 92.88 94 VAL A N 1
ATOM 746 C CA . VAL A 1 94 ? -16.288 9.934 -24.359 1.00 92.88 94 VAL A CA 1
ATOM 747 C C . VAL A 1 94 ? -15.458 9.043 -25.279 1.00 92.88 94 VAL A C 1
ATOM 749 O O . VAL A 1 94 ? -15.993 8.258 -26.055 1.00 92.88 94 VAL A O 1
ATOM 752 N N . ILE A 1 95 ? -14.135 9.165 -25.199 1.00 91.88 95 ILE A N 1
ATOM 753 C CA . ILE A 1 95 ? -13.201 8.525 -26.129 1.00 91.88 95 ILE A CA 1
ATOM 754 C C . ILE A 1 95 ? -12.347 7.509 -25.357 1.00 91.88 95 ILE A C 1
ATOM 756 O O . ILE A 1 95 ? -11.424 7.913 -24.642 1.00 91.88 95 ILE A O 1
ATOM 760 N N . PRO A 1 96 ? -12.612 6.196 -25.460 1.00 91.25 96 PRO A N 1
ATOM 761 C CA . PRO A 1 96 ? -11.729 5.189 -24.879 1.00 91.25 96 PRO A CA 1
ATOM 762 C C . PRO A 1 96 ? -10.373 5.197 -25.593 1.00 91.25 96 PRO A C 1
ATOM 764 O O . PRO A 1 96 ? -10.311 5.403 -26.806 1.00 91.25 96 PRO A O 1
ATOM 767 N N . ARG A 1 97 ? -9.287 4.962 -24.845 1.00 89.69 97 ARG A N 1
ATOM 768 C CA . ARG A 1 97 ? -7.920 4.889 -25.386 1.00 89.69 97 ARG A CA 1
ATOM 769 C C . ARG A 1 97 ? -7.790 3.850 -26.500 1.00 89.69 97 ARG A C 1
ATOM 771 O O . ARG A 1 97 ? -7.184 4.143 -27.525 1.00 89.69 97 ARG A O 1
ATOM 778 N N . TYR A 1 98 ? -8.373 2.675 -26.295 1.00 86.31 98 TYR A N 1
ATOM 779 C CA . TYR A 1 98 ? -8.454 1.619 -27.297 1.00 86.31 98 TYR A CA 1
ATOM 780 C C . TYR A 1 98 ? -9.924 1.286 -27.545 1.00 86.31 98 TYR A C 1
ATOM 782 O O . TYR A 1 98 ? -10.638 0.897 -26.623 1.00 86.31 98 TYR A O 1
ATOM 790 N N . ALA A 1 99 ? -10.378 1.474 -28.785 1.00 74.31 99 ALA A N 1
ATOM 791 C CA . ALA A 1 99 ? -11.732 1.154 -29.222 1.00 74.31 99 ALA A CA 1
ATOM 792 C C . ALA A 1 99 ? -11.678 0.004 -30.232 1.00 74.31 99 ALA A C 1
ATOM 794 O O . ALA A 1 99 ? -10.845 0.031 -31.132 1.00 74.31 99 ALA A O 1
ATOM 795 N N . ASN A 1 100 ? -12.587 -0.970 -30.124 1.00 67.25 100 ASN A N 1
ATOM 796 C CA . ASN A 1 100 ? -12.825 -1.978 -31.168 1.00 67.25 100 ASN A CA 1
ATOM 797 C C . ASN A 1 100 ? -11.607 -2.846 -31.563 1.00 67.25 100 ASN A C 1
ATOM 799 O O . ASN A 1 100 ? -11.536 -3.336 -32.691 1.00 67.25 100 ASN A O 1
ATOM 803 N N . ILE A 1 101 ? -10.661 -3.088 -30.649 1.00 71.31 101 ILE A N 1
ATOM 804 C CA . ILE A 1 101 ? -9.580 -4.053 -30.891 1.00 71.31 101 ILE A CA 1
ATOM 805 C C . ILE A 1 101 ? -10.160 -5.471 -30.806 1.00 71.31 101 ILE A C 1
ATOM 807 O O . ILE A 1 101 ? -10.739 -5.865 -29.795 1.00 71.31 101 ILE A O 1
ATOM 811 N N . ARG A 1 102 ? -10.003 -6.265 -31.873 1.00 62.56 102 ARG A N 1
ATOM 812 C CA . ARG A 1 102 ? -10.481 -7.657 -31.921 1.00 62.56 102 ARG A CA 1
ATOM 813 C C . ARG A 1 102 ? -9.883 -8.476 -30.768 1.00 62.56 102 ARG A C 1
ATOM 815 O O . ARG A 1 102 ? -8.670 -8.656 -30.727 1.00 62.56 102 ARG A O 1
ATOM 822 N N . GLY A 1 103 ? -10.743 -9.009 -29.896 1.00 60.00 103 GLY A N 1
ATOM 823 C CA . GLY A 1 103 ? -10.357 -9.812 -28.724 1.00 60.00 103 GLY A CA 1
ATOM 824 C C . GLY A 1 103 ? -10.285 -9.036 -27.403 1.00 60.00 103 GLY A C 1
ATOM 825 O O . GLY A 1 103 ? -10.144 -9.659 -26.360 1.00 60.00 103 GLY A O 1
ATOM 826 N N . MET A 1 104 ? -10.442 -7.710 -27.434 1.00 67.81 104 MET A N 1
ATOM 827 C CA . MET A 1 104 ? -10.445 -6.840 -26.256 1.00 67.81 104 MET A CA 1
ATOM 828 C C . MET A 1 104 ? -11.855 -6.284 -26.026 1.00 67.81 104 MET A C 1
ATOM 830 O O . MET A 1 104 ? -12.502 -5.825 -26.973 1.00 67.81 104 MET A O 1
ATOM 834 N N . ASN A 1 105 ? -12.354 -6.290 -24.785 1.00 62.25 105 ASN A N 1
ATOM 835 C CA . ASN A 1 105 ? -13.624 -5.625 -24.499 1.00 62.25 105 ASN A CA 1
ATOM 836 C C . ASN A 1 105 ? -13.396 -4.115 -24.390 1.00 62.25 105 ASN A C 1
ATOM 838 O O . ASN A 1 105 ? -12.394 -3.661 -23.843 1.00 62.25 105 ASN A O 1
ATOM 842 N N . ASN A 1 106 ? -14.373 -3.305 -24.806 1.00 58.81 106 ASN A N 1
ATOM 843 C CA . ASN A 1 106 ? -14.298 -1.844 -24.640 1.00 58.81 106 ASN A CA 1
ATOM 844 C C . ASN A 1 106 ? -14.126 -1.416 -23.160 1.00 58.81 106 ASN A C 1
ATOM 846 O O . ASN A 1 106 ? -13.635 -0.323 -22.883 1.00 58.81 106 ASN A O 1
ATOM 850 N N . GLY A 1 107 ? -14.507 -2.275 -22.204 1.00 61.06 107 GLY A N 1
ATOM 851 C CA . GLY A 1 107 ? -14.296 -2.066 -20.768 1.00 61.06 107 GLY A CA 1
ATOM 852 C C . GLY A 1 107 ? -12.839 -2.187 -20.303 1.00 61.06 107 GLY A C 1
ATOM 853 O O . GLY A 1 107 ? -12.512 -1.620 -19.259 1.00 61.06 107 GLY A O 1
ATOM 854 N N . ASP A 1 108 ? -11.984 -2.846 -21.091 1.00 70.06 108 ASP A N 1
ATOM 855 C CA . ASP A 1 108 ? -10.580 -3.143 -20.773 1.00 70.06 108 ASP A CA 1
ATOM 856 C C . ASP A 1 108 ? -9.634 -1.993 -21.166 1.00 70.06 108 ASP A C 1
ATOM 858 O O . ASP A 1 108 ? -8.425 -2.065 -20.955 1.00 70.06 108 ASP A O 1
ATOM 862 N N . SER A 1 109 ? -10.167 -0.908 -21.744 1.00 84.69 109 SER A N 1
ATOM 863 C CA . SER A 1 109 ? -9.372 0.269 -22.097 1.00 84.69 109 SER A CA 1
ATOM 864 C C . SER A 1 109 ? -8.735 0.897 -20.845 1.00 84.69 109 SER A C 1
ATOM 866 O O . SER A 1 109 ? -9.450 1.187 -19.877 1.00 84.69 109 SER A O 1
ATOM 868 N N . PRO A 1 110 ? -7.421 1.202 -20.868 1.00 87.69 110 PRO A N 1
ATOM 869 C CA . PRO A 1 110 ? -6.673 1.640 -19.689 1.00 87.69 110 PRO A CA 1
ATOM 870 C C . PRO A 1 110 ? -7.186 2.972 -19.119 1.00 87.69 110 PRO A C 1
ATOM 872 O O . PRO A 1 110 ? -7.187 3.180 -17.904 1.00 87.69 110 PRO A O 1
ATOM 875 N N . TRP A 1 111 ? -7.692 3.858 -19.973 1.00 90.81 111 TRP A N 1
ATOM 876 C CA . TRP A 1 111 ? -8.476 5.028 -19.580 1.00 90.81 111 TRP A CA 1
ATOM 877 C C . TRP A 1 111 ? -9.461 5.411 -20.687 1.00 90.81 111 TRP A C 1
ATOM 879 O O . TRP A 1 111 ? -9.416 4.886 -21.805 1.00 90.81 111 TRP A O 1
ATOM 889 N N . SER A 1 112 ? -10.368 6.331 -20.368 1.00 92.31 112 SER A N 1
ATOM 890 C CA . SER A 1 112 ? -11.227 7.019 -21.338 1.00 92.31 112 SER A CA 1
ATOM 891 C C . SER A 1 112 ? -11.132 8.526 -21.145 1.00 92.31 112 SER A C 1
ATOM 893 O O . SER A 1 112 ? -11.196 9.009 -20.018 1.00 92.31 112 SER A O 1
ATOM 895 N N . THR A 1 113 ? -10.981 9.276 -22.229 1.00 94.12 113 THR A N 1
ATOM 896 C CA . THR A 1 113 ? -10.937 10.739 -22.207 1.00 94.12 113 THR A CA 1
ATOM 897 C C . THR A 1 113 ? -12.333 11.301 -22.412 1.00 94.12 113 THR A C 1
ATOM 899 O O . THR A 1 113 ? -12.975 11.035 -23.426 1.00 94.12 113 THR A O 1
ATOM 902 N N . VAL A 1 114 ? -12.797 12.095 -21.451 1.00 93.75 114 VAL A N 1
ATOM 903 C CA . VAL A 1 114 ? -14.079 12.794 -21.507 1.00 93.75 114 VAL A CA 1
ATOM 904 C C . VAL A 1 114 ? -13.822 14.244 -21.878 1.00 93.75 114 VAL A C 1
ATOM 906 O O . VAL A 1 114 ? -13.128 14.952 -21.150 1.00 93.75 114 VAL A O 1
ATOM 909 N N . ILE A 1 115 ? -14.390 14.690 -22.995 1.00 94.62 115 ILE A N 1
ATOM 910 C CA . ILE A 1 115 ? -14.380 16.098 -23.405 1.00 94.62 115 ILE A CA 1
ATOM 911 C C . ILE A 1 115 ? -15.715 16.705 -22.988 1.00 94.62 115 ILE A C 1
ATOM 913 O O . ILE A 1 115 ? -16.771 16.129 -23.252 1.00 94.62 115 ILE A O 1
ATOM 917 N N . TYR A 1 116 ? -15.676 17.859 -22.328 1.00 94.12 116 TYR A N 1
ATOM 918 C CA . TYR A 1 116 ? -16.858 18.493 -21.749 1.00 94.12 116 TYR A CA 1
ATOM 919 C C . TYR A 1 116 ? -16.901 19.994 -22.032 1.00 94.12 116 TYR A C 1
ATOM 921 O O . TYR A 1 116 ? -15.873 20.622 -22.285 1.00 94.12 116 TYR A O 1
ATOM 929 N N . GLU A 1 117 ? -18.090 20.577 -21.923 1.00 94.50 117 GLU A N 1
ATOM 930 C CA . GLU A 1 117 ? -18.320 22.021 -21.924 1.00 94.50 117 GLU A CA 1
ATOM 931 C C . GLU A 1 117 ? -18.784 22.484 -20.541 1.00 94.50 117 GLU A C 1
ATOM 933 O O . GLU A 1 117 ? -19.737 21.937 -19.987 1.00 94.50 117 GLU A O 1
ATOM 938 N N . GLY A 1 118 ? -18.105 23.485 -19.977 1.00 93.38 118 GLY A N 1
ATOM 939 C CA . GLY A 1 118 ? -18.497 24.104 -18.712 1.00 93.38 118 GLY A CA 1
ATOM 940 C C . GLY A 1 118 ? -19.788 24.909 -18.850 1.00 93.38 118 GLY A C 1
ATOM 941 O O . GLY A 1 118 ? -19.916 25.739 -19.755 1.00 93.38 118 GLY A O 1
ATOM 942 N N . CYS A 1 119 ? -20.743 24.693 -17.948 1.00 91.56 119 CYS A N 1
ATOM 943 C CA . CYS A 1 119 ? -22.019 25.404 -17.942 1.00 91.56 119 CYS A CA 1
ATOM 944 C C . CYS A 1 119 ? -21.831 26.908 -17.703 1.00 91.56 119 CYS A C 1
ATOM 946 O O . CYS A 1 119 ? -22.465 27.701 -18.408 1.00 91.56 119 CYS A O 1
ATOM 948 N N . ASP A 1 120 ? -20.927 27.270 -16.785 1.00 89.75 120 ASP A N 1
ATOM 949 C CA . ASP A 1 120 ? -20.647 28.651 -16.380 1.00 89.75 120 ASP A CA 1
ATOM 950 C C . ASP A 1 120 ? -19.624 29.307 -17.306 1.00 89.75 120 ASP A C 1
ATOM 952 O O . ASP A 1 120 ? -19.861 30.371 -17.878 1.00 89.75 120 ASP A O 1
ATOM 956 N N . SER A 1 121 ? -18.465 28.666 -17.479 1.00 90.06 121 SER A N 1
ATOM 957 C CA . SER A 1 121 ? -17.355 29.252 -18.228 1.00 90.06 121 SER A CA 1
ATOM 958 C C . SER A 1 121 ? -17.558 29.228 -19.745 1.00 90.06 121 SER A C 1
ATOM 960 O O . SER A 1 121 ? -16.852 29.947 -20.460 1.00 90.06 121 SER A O 1
ATOM 962 N N . LYS A 1 122 ? -18.468 28.373 -20.241 1.00 91.00 122 LYS A N 1
ATOM 963 C CA . LYS A 1 122 ? -18.612 27.996 -21.661 1.00 91.00 122 LYS A CA 1
ATOM 964 C C . LYS A 1 122 ? -17.305 27.516 -22.297 1.00 91.00 122 LYS A C 1
ATOM 966 O O . LYS A 1 122 ? -17.166 27.527 -23.521 1.00 91.00 122 LYS A O 1
ATOM 971 N N . LYS A 1 123 ? -16.328 27.112 -21.475 1.00 92.75 123 LYS A N 1
ATOM 972 C CA . LYS A 1 123 ? -15.043 26.603 -21.945 1.00 92.75 123 LYS A CA 1
ATOM 973 C C . LYS A 1 123 ? -15.121 25.110 -22.184 1.00 92.75 123 LYS A C 1
ATOM 975 O O . LYS A 1 123 ? -15.718 24.383 -21.393 1.00 92.75 123 LYS A O 1
ATOM 980 N N . VAL A 1 124 ? -14.453 24.656 -23.239 1.00 93.62 124 VAL A N 1
ATOM 981 C CA . VAL A 1 124 ? -14.260 23.227 -23.478 1.00 93.62 124 VAL A CA 1
ATOM 982 C C . VAL A 1 124 ? -12.992 22.750 -22.785 1.00 93.62 124 VAL A C 1
ATOM 984 O O . VAL A 1 124 ? -11.906 23.307 -22.980 1.00 93.62 124 VAL A O 1
ATOM 987 N N . GLY A 1 125 ? -13.161 21.732 -21.949 1.00 93.31 125 GLY A N 1
ATOM 988 C CA . GLY A 1 125 ? -12.115 21.076 -21.179 1.00 93.31 125 GLY A CA 1
ATOM 989 C C . GLY A 1 125 ? -12.129 19.565 -21.390 1.00 93.31 125 GLY A C 1
ATOM 990 O O . GLY A 1 125 ? -12.934 19.032 -22.156 1.00 93.31 125 GLY A O 1
ATOM 991 N N . TYR A 1 126 ? -11.236 18.867 -20.693 1.00 93.00 126 TYR A N 1
ATOM 992 C CA . TYR A 1 126 ? -11.268 17.410 -20.632 1.00 93.00 126 TYR A CA 1
ATOM 993 C C . TYR A 1 126 ? -10.832 16.902 -19.258 1.00 93.00 126 TYR A C 1
ATOM 995 O O . TYR A 1 126 ? -10.129 17.601 -18.526 1.00 93.00 126 TYR A O 1
ATOM 1003 N N . PHE A 1 127 ? -11.224 15.673 -18.941 1.00 92.00 127 PHE A N 1
ATOM 1004 C CA . PHE A 1 127 ? -10.639 14.872 -17.869 1.00 92.00 127 PHE A CA 1
ATOM 1005 C C . PHE A 1 127 ? -10.556 13.409 -18.315 1.00 92.00 127 PHE A C 1
ATOM 1007 O O . PHE A 1 127 ? -11.239 12.995 -19.253 1.00 92.00 127 PHE A O 1
ATOM 1014 N N . ASN A 1 128 ? -9.710 12.620 -17.656 1.00 91.44 128 ASN A N 1
ATOM 1015 C CA . ASN A 1 128 ? -9.616 11.186 -17.911 1.00 91.44 128 ASN A CA 1
ATOM 1016 C C . ASN A 1 128 ? -10.393 10.413 -16.844 1.00 91.44 128 ASN A C 1
ATOM 1018 O O . ASN A 1 128 ? -10.376 10.768 -15.668 1.00 91.44 128 ASN A O 1
ATOM 1022 N N . ILE A 1 129 ? -11.052 9.338 -17.264 1.00 91.62 129 ILE A N 1
ATOM 1023 C CA . ILE A 1 129 ? -11.571 8.286 -16.394 1.00 91.62 129 ILE A CA 1
ATOM 1024 C C . ILE A 1 129 ? -10.539 7.149 -16.431 1.00 91.62 129 ILE A C 1
ATOM 1026 O O . ILE A 1 129 ? -10.550 6.361 -17.386 1.00 91.62 129 ILE A O 1
ATOM 1030 N N . PRO A 1 130 ? -9.612 7.077 -15.460 1.00 90.62 130 PRO A N 1
ATOM 1031 C CA . PRO A 1 130 ? -8.630 6.000 -15.394 1.00 90.62 130 PRO A CA 1
ATOM 1032 C C . PRO A 1 130 ? -9.288 4.674 -14.989 1.00 90.62 130 PRO A C 1
ATOM 1034 O O . PRO A 1 130 ? -10.251 4.654 -14.221 1.00 90.62 130 PRO A O 1
ATOM 1037 N N . SER A 1 131 ? -8.761 3.553 -15.489 1.00 89.81 131 SER A N 1
ATOM 1038 C CA . SER A 1 131 ? -9.103 2.214 -14.977 1.00 89.81 131 SER A CA 1
ATOM 1039 C C . SER A 1 131 ? -8.168 1.768 -13.851 1.00 89.81 131 SER A C 1
ATOM 1041 O O . SER A 1 131 ? -8.601 1.043 -12.959 1.00 89.81 131 SER A O 1
ATOM 1043 N N . TYR A 1 132 ? -6.925 2.258 -13.837 1.00 91.38 132 TYR A N 1
ATOM 1044 C CA . TYR A 1 132 ? -5.922 1.942 -12.824 1.00 91.38 132 TYR A CA 1
ATOM 1045 C C . TYR A 1 132 ? -5.078 3.163 -12.447 1.00 91.38 132 TYR A C 1
ATOM 1047 O O . TYR A 1 132 ? -4.976 4.127 -13.204 1.00 91.38 132 TYR A O 1
ATOM 1055 N N . PHE A 1 133 ? -4.459 3.099 -11.272 1.00 90.19 133 PHE A N 1
ATOM 1056 C CA . PHE A 1 133 ? -3.408 4.008 -10.834 1.00 90.19 133 PHE A CA 1
ATOM 1057 C C . PHE A 1 133 ? -2.066 3.276 -10.832 1.00 90.19 133 PHE A C 1
ATOM 1059 O O . PHE A 1 133 ? -1.969 2.170 -10.299 1.00 90.19 133 PHE A O 1
ATOM 1066 N N . LEU A 1 134 ? -1.032 3.912 -11.380 1.00 88.81 134 LEU A N 1
ATOM 1067 C CA . LEU A 1 134 ? 0.354 3.452 -11.315 1.00 88.81 134 LEU A CA 1
ATOM 1068 C C . LEU A 1 134 ? 1.206 4.533 -10.645 1.00 88.81 134 LEU A C 1
ATOM 1070 O O . LEU A 1 134 ? 1.325 5.648 -11.147 1.00 88.81 134 LEU A O 1
ATOM 1074 N N . GLY A 1 135 ? 1.805 4.180 -9.515 1.00 83.69 135 GLY A N 1
ATOM 1075 C CA . GLY A 1 135 ? 2.777 4.976 -8.780 1.00 83.69 135 GLY A CA 1
ATOM 1076 C C . GLY A 1 135 ? 4.174 4.352 -8.796 1.00 83.69 135 GLY A C 1
ATOM 1077 O O . GLY A 1 135 ? 4.509 3.499 -9.617 1.00 83.69 135 GLY A O 1
ATOM 1078 N N . ASN A 1 136 ? 5.019 4.790 -7.864 1.00 77.62 136 ASN A N 1
ATOM 1079 C CA . ASN A 1 136 ? 6.404 4.330 -7.772 1.00 77.62 136 ASN A CA 1
ATOM 1080 C C . ASN A 1 136 ? 6.505 2.934 -7.132 1.00 77.62 136 ASN A C 1
ATOM 1082 O O . ASN A 1 136 ? 5.688 2.563 -6.297 1.00 77.62 136 ASN A O 1
ATOM 1086 N N . ASN A 1 137 ? 7.551 2.174 -7.478 1.00 70.81 137 ASN A N 1
ATOM 1087 C CA . ASN A 1 137 ? 7.881 0.877 -6.859 1.00 70.81 137 ASN A CA 1
ATOM 1088 C C . ASN A 1 137 ? 6.724 -0.144 -6.831 1.00 70.81 137 ASN A C 1
ATOM 1090 O O . ASN A 1 137 ? 6.549 -0.861 -5.847 1.00 70.81 137 ASN A O 1
ATOM 1094 N N . GLY A 1 138 ? 5.917 -0.213 -7.891 1.00 75.25 138 GLY A N 1
ATOM 1095 C CA . GLY A 1 138 ? 4.829 -1.188 -7.960 1.00 75.25 138 GLY A CA 1
ATOM 1096 C C . GLY A 1 138 ? 3.524 -0.748 -7.287 1.00 75.25 138 GLY A C 1
ATOM 1097 O O . GLY A 1 138 ? 2.539 -1.480 -7.329 1.00 75.25 138 GLY A O 1
ATOM 1098 N N . PHE A 1 139 ? 3.496 0.420 -6.642 1.00 82.69 139 PHE A N 1
ATOM 1099 C CA . PHE A 1 139 ? 2.319 0.937 -5.948 1.00 82.69 139 PHE A CA 1
ATOM 1100 C C . PHE A 1 139 ? 1.192 1.265 -6.935 1.00 82.69 139 PHE A C 1
ATOM 1102 O O . PHE A 1 139 ? 1.387 2.076 -7.834 1.00 82.69 139 PHE A O 1
ATOM 1109 N N . GLY A 1 140 ? 0.010 0.669 -6.773 1.00 87.62 140 GLY A N 1
ATOM 1110 C CA . GLY A 1 140 ? -1.128 0.937 -7.651 1.00 87.62 140 GLY A CA 1
ATOM 1111 C C . GLY A 1 140 ? -2.428 0.276 -7.199 1.00 87.62 140 GLY A C 1
ATOM 1112 O O . GLY A 1 140 ? -2.455 -0.459 -6.213 1.00 87.62 140 GLY A O 1
ATOM 1113 N N . TRP A 1 141 ? -3.521 0.563 -7.903 1.00 89.75 141 TRP A N 1
ATOM 1114 C CA . TRP A 1 141 ? -4.846 -0.027 -7.660 1.00 89.75 141 TRP A CA 1
ATOM 1115 C C . TRP A 1 141 ? -5.756 0.111 -8.884 1.00 89.75 141 TRP A C 1
ATOM 1117 O O . TRP A 1 141 ? -5.528 0.963 -9.739 1.00 89.75 141 TRP A O 1
ATOM 1127 N N . ASP A 1 142 ? -6.817 -0.696 -8.937 1.00 90.56 142 ASP A N 1
ATOM 1128 C CA . ASP A 1 142 ? -7.941 -0.506 -9.863 1.00 90.56 142 ASP A CA 1
ATOM 1129 C C . ASP A 1 142 ? -8.868 0.618 -9.358 1.00 90.56 142 ASP A C 1
ATOM 1131 O O . ASP A 1 142 ? -9.199 0.668 -8.172 1.00 90.56 142 ASP A O 1
ATOM 1135 N N . TYR A 1 143 ? -9.311 1.520 -10.235 1.00 89.94 143 TYR A N 1
ATOM 1136 C CA . TYR A 1 143 ? -10.294 2.552 -9.889 1.00 89.94 143 TYR A CA 1
ATOM 1137 C C . TYR A 1 143 ? -11.712 1.972 -9.802 1.00 89.94 143 TYR A C 1
ATOM 1139 O O . TYR A 1 143 ? -12.143 1.192 -10.652 1.00 89.94 143 TYR A O 1
ATOM 1147 N N . LYS A 1 144 ? -12.486 2.426 -8.809 1.00 88.62 144 LYS A N 1
ATOM 1148 C CA . LYS A 1 144 ? -13.924 2.149 -8.712 1.00 88.62 144 LYS A CA 1
ATOM 1149 C C . LYS A 1 144 ? -14.675 3.163 -9.578 1.00 88.62 144 LYS A C 1
ATOM 1151 O O . LYS A 1 144 ? -14.708 4.350 -9.252 1.00 88.62 144 LYS A O 1
ATOM 1156 N N . LYS A 1 145 ? -15.265 2.709 -10.687 1.00 88.12 145 LYS A N 1
ATOM 1157 C CA . LYS A 1 145 ? -16.151 3.531 -11.531 1.00 88.12 145 LYS A CA 1
ATOM 1158 C C . LYS A 1 145 ? -17.500 3.670 -10.821 1.00 88.12 145 LYS A C 1
ATOM 1160 O O . LYS A 1 145 ? -18.166 2.666 -10.592 1.00 88.12 145 LYS A O 1
ATOM 1165 N N . LEU A 1 146 ? -17.870 4.893 -10.448 1.00 87.62 146 LEU A N 1
ATOM 1166 C CA . LEU A 1 146 ? -19.097 5.177 -9.697 1.00 87.62 146 LEU A CA 1
ATOM 1167 C C . LEU A 1 146 ? -20.269 5.487 -10.629 1.00 87.62 146 LEU A C 1
ATOM 1169 O O . LEU A 1 146 ? -21.384 5.035 -10.389 1.00 87.62 146 LEU A O 1
ATOM 1173 N N . ILE A 1 147 ? -20.004 6.248 -11.693 1.00 87.81 147 ILE A N 1
ATOM 1174 C CA . ILE A 1 147 ? -21.029 6.752 -12.608 1.00 87.81 147 ILE A CA 1
ATOM 1175 C C . ILE A 1 147 ? -20.642 6.376 -14.045 1.00 87.81 147 ILE A C 1
ATOM 1177 O O . ILE A 1 147 ? -19.534 6.710 -14.478 1.00 87.81 147 ILE A O 1
ATOM 1181 N N . PRO A 1 148 ? -21.516 5.693 -14.809 1.00 89.00 148 PRO A N 1
ATOM 1182 C CA . PRO A 1 148 ? -21.294 5.488 -16.233 1.00 89.00 148 PRO A CA 1
ATOM 1183 C C . PRO A 1 148 ? -21.498 6.817 -16.967 1.00 89.00 148 PRO A C 1
ATOM 1185 O O . PRO A 1 148 ? -22.588 7.380 -16.951 1.00 89.00 148 PRO A O 1
ATOM 1188 N N . VAL A 1 149 ? -20.445 7.327 -17.604 1.00 90.56 149 VAL A N 1
ATOM 1189 C CA . VAL A 1 149 ? -20.499 8.599 -18.335 1.00 90.56 149 VAL A CA 1
ATOM 1190 C C . VAL A 1 149 ? -20.806 8.345 -19.803 1.00 90.56 149 VAL A C 1
ATOM 1192 O O . VAL A 1 149 ? -20.112 7.567 -20.458 1.00 90.56 149 VAL A O 1
ATOM 1195 N N . THR A 1 150 ? -21.815 9.038 -20.325 1.00 92.50 150 THR A N 1
ATOM 1196 C CA . THR A 1 150 ? -22.215 8.994 -21.737 1.00 92.50 150 THR A CA 1
ATOM 1197 C C . THR A 1 150 ? -22.237 10.390 -22.350 1.00 92.50 150 THR A C 1
ATOM 1199 O O . THR A 1 150 ? -22.282 11.401 -21.648 1.00 92.50 150 THR A O 1
ATOM 1202 N N . GLU A 1 151 ? -22.219 10.456 -23.678 1.00 92.62 151 GLU A N 1
ATOM 1203 C CA . GLU A 1 151 ? -22.348 11.719 -24.410 1.00 92.62 151 GLU A CA 1
ATOM 1204 C C . GLU A 1 151 ? -23.692 12.399 -24.108 1.00 92.62 151 GLU A C 1
ATOM 1206 O O . GLU A 1 151 ? -24.716 11.734 -23.945 1.00 92.62 151 GLU A O 1
ATOM 1211 N N . GLY A 1 152 ? -23.683 13.727 -23.977 1.00 92.12 152 GLY A N 1
ATOM 1212 C CA . GLY A 1 152 ? -24.853 14.533 -23.615 1.00 92.12 152 GLY A CA 1
ATOM 1213 C C . GLY A 1 152 ? -25.212 14.536 -22.124 1.00 92.12 152 GLY A C 1
ATOM 1214 O O . GLY A 1 152 ? -26.121 15.262 -21.727 1.00 92.12 152 GLY A O 1
ATOM 1215 N N . MET A 1 153 ? -24.513 13.765 -21.284 1.00 94.69 153 MET A N 1
ATOM 1216 C CA . MET A 1 153 ? -24.789 13.697 -19.848 1.00 94.69 153 MET A CA 1
ATOM 1217 C C . MET A 1 153 ? -24.461 15.021 -19.140 1.00 94.69 153 MET A C 1
ATOM 1219 O O . MET A 1 153 ? -23.393 15.601 -19.350 1.00 94.69 153 MET A O 1
ATOM 1223 N N . PHE A 1 154 ? -25.369 15.477 -18.270 1.00 94.56 154 PHE A N 1
ATOM 1224 C CA . PHE A 1 154 ? -25.108 16.564 -17.325 1.00 94.56 154 PHE A CA 1
ATOM 1225 C C . PHE A 1 154 ? -24.395 16.022 -16.090 1.00 94.56 154 PHE A C 1
ATOM 1227 O O . PHE A 1 154 ? -24.773 14.991 -15.536 1.00 94.56 154 PHE A O 1
ATOM 1234 N N . LEU A 1 155 ? -23.367 16.741 -15.665 1.00 93.00 155 LEU A N 1
ATOM 1235 C CA . LEU A 1 155 ? -22.427 16.307 -14.654 1.00 93.00 155 LEU A CA 1
ATOM 1236 C C . LEU A 1 155 ? -22.223 17.453 -13.632 1.00 93.00 155 LEU A C 1
ATOM 1238 O O . LEU A 1 155 ? -21.466 18.391 -13.904 1.00 93.00 155 LEU A O 1
ATOM 1242 N N . PRO A 1 156 ? -22.856 17.376 -12.439 1.00 91.75 156 PRO A N 1
ATOM 1243 C CA . PRO A 1 156 ? -22.746 18.368 -11.363 1.00 91.75 156 PRO A CA 1
ATOM 1244 C C . PRO A 1 156 ? -21.321 18.673 -10.897 1.00 91.75 156 PRO A C 1
ATOM 1246 O O . PRO A 1 156 ? -20.453 17.803 -10.876 1.00 91.75 156 PRO A O 1
ATOM 1249 N N . LYS A 1 157 ? -21.069 19.891 -10.440 1.00 90.75 157 LYS A N 1
ATOM 1250 C CA . LYS A 1 157 ? -19.819 20.309 -9.809 1.00 90.75 157 LYS A CA 1
ATOM 1251 C C . LYS A 1 157 ? -19.460 19.397 -8.627 1.00 90.75 157 LYS A C 1
ATOM 1253 O O . LYS A 1 157 ? -20.322 18.993 -7.857 1.00 90.75 157 LYS A O 1
ATOM 1258 N N . GLU A 1 158 ? -18.168 19.117 -8.452 1.00 84.12 158 GLU A N 1
ATOM 1259 C CA . GLU A 1 158 ? -17.604 18.255 -7.397 1.00 84.12 158 GLU A CA 1
ATOM 1260 C C . GLU A 1 158 ? -18.033 16.783 -7.364 1.00 84.12 158 GLU A C 1
ATOM 1262 O O . GLU A 1 158 ? -17.497 16.010 -6.566 1.00 84.12 158 GLU A O 1
ATOM 1267 N N . GLU A 1 159 ? -18.925 16.349 -8.246 1.00 86.25 159 GLU A N 1
ATOM 1268 C CA . GLU A 1 159 ? -19.311 14.947 -8.303 1.00 86.25 159 GLU A CA 1
ATOM 1269 C C . GLU A 1 159 ? -18.186 14.088 -8.903 1.00 86.25 159 GLU A C 1
ATOM 1271 O O . GLU A 1 159 ? -17.552 14.426 -9.908 1.00 86.25 159 GLU A O 1
ATOM 1276 N N . THR A 1 160 ? -17.929 12.960 -8.245 1.00 85.81 160 THR A N 1
ATOM 1277 C CA . THR A 1 160 ? -16.823 12.052 -8.556 1.00 85.81 160 THR A CA 1
ATOM 1278 C C . THR A 1 160 ? -17.299 10.941 -9.480 1.00 85.81 160 THR A C 1
ATOM 1280 O O . THR A 1 160 ? -18.230 10.215 -9.150 1.00 85.81 160 THR A O 1
ATOM 1283 N N . VAL A 1 161 ? -16.633 10.777 -10.622 1.00 88.56 161 VAL A N 1
ATOM 1284 C CA . VAL A 1 161 ? -16.972 9.746 -11.617 1.00 88.56 161 VAL A CA 1
ATOM 1285 C C . VAL A 1 161 ? -16.246 8.433 -11.325 1.00 88.56 161 VAL A C 1
ATOM 1287 O O . VAL A 1 161 ? -16.824 7.353 -11.453 1.00 88.56 161 VAL A O 1
ATOM 1290 N N . ALA A 1 162 ? -14.979 8.520 -10.922 1.00 88.94 162 ALA A N 1
ATOM 1291 C CA . ALA A 1 162 ? -14.165 7.379 -10.525 1.00 88.94 162 ALA A CA 1
ATOM 1292 C C . ALA A 1 162 ? -13.316 7.739 -9.304 1.00 88.94 162 ALA A C 1
ATOM 1294 O O . ALA A 1 162 ? -12.767 8.840 -9.229 1.00 88.94 162 ALA A O 1
ATOM 1295 N N . CYS A 1 163 ? -13.199 6.811 -8.355 1.00 89.00 163 CYS A N 1
ATOM 1296 C CA . CYS A 1 163 ? -12.444 7.019 -7.122 1.00 89.00 163 CYS A CA 1
ATOM 1297 C C . CYS A 1 163 ? -11.480 5.865 -6.816 1.00 89.00 163 CYS A C 1
ATOM 1299 O O . CYS A 1 163 ? -11.614 4.747 -7.321 1.00 89.00 163 CYS A O 1
ATOM 1301 N N . SER A 1 164 ? -10.483 6.154 -5.975 1.00 89.75 164 SER A N 1
ATOM 1302 C CA . SER A 1 164 ? -9.601 5.129 -5.413 1.00 89.75 164 SER A CA 1
ATOM 1303 C C . SER A 1 164 ? -10.401 4.159 -4.530 1.00 89.75 164 SER A C 1
ATOM 1305 O O . SER A 1 164 ? -11.333 4.594 -3.850 1.00 89.75 164 SER A O 1
ATOM 1307 N N . PRO A 1 165 ? -10.022 2.869 -4.445 1.00 89.00 165 PRO A N 1
ATOM 1308 C CA . PRO A 1 165 ? -10.620 1.924 -3.510 1.00 89.00 165 PRO A CA 1
ATOM 1309 C C . PRO A 1 165 ? -10.577 2.368 -2.052 1.00 89.00 165 PRO A C 1
ATOM 1311 O O . PRO A 1 165 ? -11.452 1.955 -1.292 1.00 89.00 165 PRO A O 1
ATOM 1314 N N . ALA A 1 166 ? -9.607 3.223 -1.715 1.00 88.81 166 ALA A N 1
ATOM 1315 C CA . ALA A 1 166 ? -9.443 3.881 -0.427 1.00 88.81 166 ALA A CA 1
ATOM 1316 C C . ALA A 1 166 ? -10.605 4.811 -0.040 1.00 88.81 166 ALA A C 1
ATOM 1318 O O . ALA A 1 166 ? -10.715 5.201 1.117 1.00 88.81 166 ALA A O 1
ATOM 1319 N N . ILE A 1 167 ? -11.461 5.189 -0.992 1.00 89.06 167 ILE A N 1
ATOM 1320 C CA . ILE A 1 167 ? -12.591 6.084 -0.757 1.00 89.06 167 ILE A CA 1
ATOM 1321 C C . ILE A 1 167 ? -13.898 5.300 -0.869 1.00 89.06 167 ILE A C 1
ATOM 1323 O O . ILE A 1 167 ? -14.142 4.596 -1.852 1.00 89.06 167 ILE A O 1
ATOM 1327 N N . SER A 1 168 ? -14.758 5.452 0.137 1.00 83.94 168 SER A N 1
ATOM 1328 C CA . SER A 1 168 ? -16.116 4.905 0.159 1.00 83.94 168 SER A CA 1
ATOM 1329 C C . SER A 1 168 ? -17.104 6.014 0.510 1.00 83.94 168 SER A C 1
ATOM 1331 O O . SER A 1 168 ? -17.248 6.393 1.671 1.00 83.94 168 SER A O 1
ATOM 1333 N N . GLY A 1 169 ? -17.764 6.586 -0.501 1.00 82.50 169 GLY A N 1
ATOM 1334 C CA . GLY A 1 169 ? -18.551 7.808 -0.320 1.00 82.50 169 GLY A CA 1
ATOM 1335 C C . GLY A 1 169 ? -17.654 8.967 0.122 1.00 82.50 169 GLY A C 1
ATOM 1336 O O . GLY A 1 169 ? -16.721 9.325 -0.591 1.00 82.50 169 GLY A O 1
ATOM 1337 N N . ASN A 1 170 ? -17.908 9.514 1.313 1.00 80.50 170 ASN A N 1
ATOM 1338 C CA . ASN A 1 170 ? -17.073 10.551 1.933 1.00 80.50 170 ASN A CA 1
ATOM 1339 C C . ASN A 1 170 ? -16.059 9.987 2.945 1.00 80.50 170 ASN A C 1
ATOM 1341 O O . ASN A 1 170 ? -15.409 10.756 3.646 1.00 80.50 170 ASN A O 1
ATOM 1345 N N . GLU A 1 171 ? -15.931 8.666 3.064 1.00 85.25 171 GLU A N 1
ATOM 1346 C CA . GLU A 1 171 ? -14.995 8.026 3.989 1.00 85.25 171 GLU A CA 1
ATOM 1347 C C . GLU A 1 171 ? -13.641 7.802 3.298 1.00 85.25 171 GLU A C 1
ATOM 1349 O O . GLU A 1 171 ? -13.590 7.195 2.226 1.00 85.25 171 GLU A O 1
ATOM 1354 N N . TYR A 1 172 ? -12.545 8.257 3.914 1.00 89.69 172 TYR A N 1
ATOM 1355 C CA . TYR A 1 172 ? -11.181 7.930 3.487 1.00 89.69 172 TYR A CA 1
ATOM 1356 C C . TYR A 1 172 ? -10.581 6.868 4.409 1.00 89.69 172 TYR A C 1
ATOM 1358 O O . TYR A 1 172 ? -10.362 7.112 5.595 1.00 89.69 172 TYR A O 1
ATOM 1366 N N . GLY A 1 173 ? -10.303 5.696 3.847 1.00 91.50 173 GLY A N 1
ATOM 1367 C CA . GLY A 1 173 ? -9.527 4.637 4.473 1.00 91.50 173 GLY A CA 1
ATOM 1368 C C . GLY A 1 173 ? -8.128 4.564 3.872 1.00 91.50 173 GLY A C 1
ATOM 1369 O O . GLY A 1 173 ? -7.941 4.708 2.671 1.00 91.50 173 GLY A O 1
ATOM 1370 N N . TYR A 1 174 ? -7.129 4.319 4.704 1.00 91.38 174 TYR A N 1
ATOM 1371 C CA . TYR A 1 174 ? -5.723 4.188 4.310 1.00 91.38 174 TYR A CA 1
ATOM 1372 C C . TYR A 1 174 ? -5.028 3.017 5.026 1.00 91.38 174 TYR A C 1
ATOM 1374 O O . TYR A 1 174 ? -3.804 2.906 5.033 1.00 91.38 174 TYR A O 1
ATOM 1382 N N . GLY A 1 175 ? -5.824 2.149 5.644 1.00 94.00 175 GLY A N 1
ATOM 1383 C CA . GLY A 1 175 ? -5.435 0.992 6.431 1.00 94.00 175 GLY A CA 1
ATOM 1384 C C . GLY A 1 175 ? -6.662 0.142 6.765 1.00 94.00 175 GLY A C 1
ATOM 1385 O O . GLY A 1 175 ? -7.716 0.269 6.138 1.00 94.00 175 GLY A O 1
ATOM 1386 N N . VAL A 1 176 ? -6.510 -0.728 7.758 1.00 95.00 176 VAL A N 1
ATOM 1387 C CA . VAL A 1 176 ? -7.483 -1.756 8.137 1.00 95.00 176 VAL A CA 1
ATOM 1388 C C . VAL A 1 176 ? -7.673 -1.770 9.655 1.00 95.00 176 VAL A C 1
ATOM 1390 O O . VAL A 1 176 ? -6.701 -1.632 10.400 1.00 95.00 176 VAL A O 1
ATOM 1393 N N . ASN A 1 177 ? -8.905 -1.972 10.129 1.00 95.31 177 ASN A N 1
ATOM 1394 C CA . ASN A 1 177 ? -9.195 -2.239 11.536 1.00 95.31 177 ASN A CA 1
ATOM 1395 C C . ASN A 1 177 ? -8.931 -3.725 11.832 1.00 95.31 177 ASN A C 1
ATOM 1397 O O . ASN A 1 177 ? -9.671 -4.609 11.390 1.00 95.31 177 ASN A O 1
ATOM 1401 N N . LEU A 1 178 ? -7.886 -4.007 12.608 1.00 95.94 178 LEU A N 1
ATOM 1402 C CA . LEU A 1 178 ? -7.485 -5.367 12.973 1.00 95.94 178 LEU A CA 1
ATOM 1403 C C . LEU A 1 178 ? -7.655 -5.619 14.465 1.00 95.94 178 LEU A C 1
ATOM 1405 O O . LEU A 1 178 ? -7.293 -4.776 15.290 1.00 95.94 178 LEU A O 1
ATOM 1409 N N . ASN A 1 179 ? -8.163 -6.801 14.812 1.00 96.38 179 ASN A N 1
ATOM 1410 C CA . ASN A 1 179 ? -8.239 -7.246 16.198 1.00 96.38 179 ASN A CA 1
ATOM 1411 C C . ASN A 1 179 ? -6.820 -7.408 16.752 1.00 96.38 179 ASN A C 1
ATOM 1413 O O . ASN A 1 179 ? -6.083 -8.303 16.350 1.00 96.38 179 ASN A O 1
ATOM 1417 N N . THR A 1 180 ? -6.425 -6.520 17.654 1.00 96.25 180 THR A N 1
ATOM 1418 C CA . THR A 1 180 ? -5.062 -6.451 18.177 1.00 96.25 180 THR A CA 1
ATOM 1419 C C . THR A 1 180 ? -5.013 -6.980 19.593 1.00 96.25 180 THR A C 1
ATOM 1421 O O . THR A 1 180 ? -5.888 -6.668 20.406 1.00 96.25 180 THR A O 1
ATOM 1424 N N . VAL A 1 181 ? -3.957 -7.728 19.897 1.00 96.00 181 VAL A N 1
ATOM 1425 C CA . VAL A 1 181 ? -3.597 -8.143 21.251 1.00 96.00 181 VAL A CA 1
ATOM 1426 C C . VAL A 1 181 ? -2.136 -7.805 21.531 1.00 96.00 181 VAL A C 1
ATOM 1428 O O . VAL A 1 181 ? -1.279 -7.924 20.657 1.00 96.00 181 VAL A O 1
ATOM 1431 N N . TYR A 1 182 ? -1.853 -7.397 22.766 1.00 94.25 182 TYR A N 1
ATOM 1432 C CA . TYR A 1 182 ? -0.488 -7.205 23.238 1.00 94.25 182 TYR A CA 1
ATOM 1433 C C . TYR A 1 182 ? -0.043 -8.410 24.063 1.00 94.25 182 TYR A C 1
ATOM 1435 O O . TYR A 1 182 ? -0.643 -8.698 25.101 1.00 94.25 182 TYR A O 1
ATOM 1443 N N . LEU A 1 183 ? 0.993 -9.109 23.597 1.00 94.06 183 LEU A N 1
ATOM 1444 C CA . LEU A 1 183 ? 1.576 -10.285 24.247 1.00 94.06 183 LEU A CA 1
ATOM 1445 C C . LEU A 1 183 ? 3.100 -10.201 24.165 1.00 94.06 183 LEU A C 1
ATOM 1447 O O . LEU A 1 183 ? 3.634 -9.753 23.159 1.00 94.06 183 LEU A O 1
ATOM 1451 N N . SER A 1 184 ? 3.799 -10.675 25.192 1.00 91.75 184 SER A N 1
ATOM 1452 C CA . SER A 1 184 ? 5.260 -10.802 25.169 1.00 91.75 184 SER A CA 1
ATOM 1453 C C . SER A 1 184 ? 5.634 -12.247 24.842 1.00 91.75 184 SER A C 1
ATOM 1455 O O . SER A 1 184 ? 5.838 -13.062 25.741 1.00 91.75 184 SER A O 1
ATOM 1457 N N . VAL A 1 185 ? 5.647 -12.562 23.546 1.00 91.75 185 VAL A N 1
ATOM 1458 C CA . VAL A 1 185 ? 6.006 -13.877 22.980 1.00 91.75 185 VAL A CA 1
ATOM 1459 C C . VAL A 1 185 ? 7.181 -13.737 22.011 1.00 91.75 185 VAL A C 1
ATOM 1461 O O . VAL A 1 185 ? 7.493 -12.629 21.569 1.00 91.75 185 VAL A O 1
ATOM 1464 N N . GLN A 1 186 ? 7.849 -14.845 21.688 1.00 90.44 186 GLN A N 1
ATOM 1465 C CA . GLN A 1 186 ? 9.090 -14.837 20.906 1.00 90.44 186 GLN A CA 1
ATOM 1466 C C . GLN A 1 186 ? 8.910 -14.217 19.512 1.00 90.44 186 GLN A C 1
ATOM 1468 O O . GLN A 1 186 ? 9.785 -13.511 19.015 1.00 90.44 186 GLN A O 1
ATOM 1473 N N . GLU A 1 187 ? 7.753 -14.430 18.895 1.00 90.75 187 GLU A N 1
ATOM 1474 C CA . GLU A 1 187 ? 7.426 -13.953 17.554 1.00 90.75 187 GLU A CA 1
ATOM 1475 C C . GLU A 1 187 ? 7.377 -12.432 17.428 1.00 90.75 187 GLU A C 1
ATOM 1477 O O . GLU A 1 187 ? 7.530 -11.904 16.325 1.00 90.75 187 GLU A O 1
ATOM 1482 N N . VAL A 1 188 ? 7.126 -11.731 18.533 1.00 93.00 188 VAL A N 1
ATOM 1483 C CA . VAL A 1 188 ? 6.918 -10.277 18.553 1.00 93.00 188 VAL A CA 1
ATOM 1484 C C . VAL A 1 188 ? 8.033 -9.537 19.280 1.00 93.00 188 VAL A C 1
ATOM 1486 O O . VAL A 1 188 ? 7.874 -8.369 19.613 1.00 93.00 188 VAL A O 1
ATOM 1489 N N . ILE A 1 189 ? 9.174 -10.196 19.510 1.00 90.38 189 ILE A N 1
ATOM 1490 C CA . ILE A 1 189 ? 10.348 -9.568 20.121 1.00 90.38 189 ILE A CA 1
ATOM 1491 C C . ILE A 1 189 ? 10.725 -8.285 19.357 1.00 90.38 189 ILE A C 1
ATOM 1493 O O . ILE A 1 189 ? 10.757 -8.252 18.121 1.00 90.38 189 ILE A O 1
ATOM 1497 N N . GLU A 1 190 ? 11.017 -7.236 20.130 1.00 86.19 190 GLU A N 1
ATOM 1498 C CA . GLU A 1 190 ? 11.317 -5.879 19.667 1.00 86.19 190 GLU A CA 1
ATOM 1499 C C . GLU A 1 190 ? 10.180 -5.249 18.840 1.00 86.19 190 GLU A C 1
ATOM 1501 O O . GLU A 1 190 ? 9.153 -4.855 19.389 1.00 86.19 190 GLU A O 1
ATOM 1506 N N . ASP A 1 191 ? 10.387 -5.113 17.528 1.00 87.44 191 ASP A N 1
ATOM 1507 C CA . ASP A 1 191 ? 9.450 -4.524 16.565 1.00 87.44 191 ASP A CA 1
ATOM 1508 C C . ASP A 1 191 ? 8.952 -5.579 15.562 1.00 87.44 191 ASP A C 1
ATOM 1510 O O . ASP A 1 191 ? 8.551 -5.261 14.439 1.00 87.44 191 ASP A O 1
ATOM 1514 N N . SER A 1 192 ? 9.001 -6.853 15.945 1.00 93.25 192 SER A N 1
ATOM 1515 C CA . SER A 1 192 ? 8.440 -7.945 15.155 1.00 93.25 192 SER A CA 1
ATOM 1516 C C . SER A 1 192 ? 6.932 -8.043 15.369 1.00 93.25 192 SER A C 1
ATOM 1518 O O . SER A 1 192 ? 6.412 -7.738 16.442 1.00 93.25 192 SER A O 1
ATOM 1520 N N . ILE A 1 193 ? 6.205 -8.442 14.330 1.00 95.19 193 ILE A N 1
ATOM 1521 C CA . ILE A 1 193 ? 4.745 -8.504 14.345 1.00 95.19 193 ILE A CA 1
ATOM 1522 C C . ILE A 1 193 ? 4.290 -9.862 13.830 1.00 95.19 193 ILE A C 1
ATOM 1524 O O . ILE A 1 193 ? 4.653 -10.286 12.733 1.00 95.19 193 ILE A O 1
ATOM 1528 N N . TRP A 1 194 ? 3.422 -10.503 14.602 1.00 96.56 194 TRP A N 1
ATOM 1529 C CA . TRP A 1 194 ? 2.761 -11.742 14.219 1.00 96.56 194 TRP A CA 1
ATOM 1530 C C . TRP A 1 194 ? 1.339 -11.431 13.753 1.00 96.56 194 TRP A C 1
ATOM 1532 O O . TRP A 1 194 ? 0.581 -10.773 14.466 1.00 96.56 194 TRP A O 1
ATOM 1542 N N . ILE A 1 195 ? 0.988 -11.864 12.540 1.00 97.50 195 ILE A N 1
ATOM 1543 C CA . ILE A 1 195 ? -0.331 -11.625 11.940 1.00 97.50 195 ILE A CA 1
ATOM 1544 C C . ILE A 1 195 ? -1.055 -12.928 11.589 1.00 97.50 195 ILE A C 1
ATOM 1546 O O . ILE A 1 195 ? -0.429 -13.967 11.379 1.00 97.50 195 ILE A O 1
ATOM 1550 N N . SER A 1 196 ? -2.378 -12.849 11.467 1.00 97.50 196 SER A N 1
ATOM 1551 C CA . SER A 1 196 ? -3.200 -13.917 10.901 1.00 97.50 196 SER A CA 1
ATOM 1552 C C . SER A 1 196 ? -3.132 -13.936 9.368 1.00 97.50 196 SER A C 1
ATOM 1554 O O . SER A 1 196 ? -2.829 -12.927 8.721 1.00 97.50 196 SER A O 1
ATOM 1556 N N . ASP A 1 197 ? -3.473 -15.068 8.761 1.00 96.62 197 ASP A N 1
ATOM 1557 C CA . ASP A 1 197 ? -3.739 -15.178 7.323 1.00 96.62 197 ASP A CA 1
ATOM 1558 C C . ASP A 1 197 ? -4.878 -14.247 6.862 1.00 96.62 197 ASP A C 1
ATOM 1560 O O . ASP A 1 197 ? -4.763 -13.599 5.819 1.00 96.62 197 ASP A O 1
ATOM 1564 N N . ARG A 1 198 ? -5.919 -14.070 7.688 1.00 96.12 198 ARG A N 1
ATOM 1565 C CA . ARG A 1 198 ? -6.996 -13.090 7.479 1.00 96.12 198 ARG A CA 1
ATOM 1566 C C . ARG A 1 198 ? -6.449 -11.665 7.390 1.00 96.12 198 ARG A C 1
ATOM 1568 O O . ARG A 1 198 ? -6.832 -10.909 6.495 1.00 96.12 198 ARG A O 1
ATOM 1575 N N . ALA A 1 199 ? -5.544 -11.280 8.289 1.00 96.31 199 ALA A N 1
ATOM 1576 C CA . ALA A 1 199 ? -4.892 -9.974 8.254 1.00 96.31 199 ALA A CA 1
ATOM 1577 C C . ALA A 1 199 ? -3.993 -9.824 7.018 1.00 96.31 199 ALA A C 1
ATOM 1579 O O . ALA A 1 199 ? -4.019 -8.781 6.361 1.00 96.31 199 ALA A O 1
ATOM 1580 N N . ALA A 1 200 ? -3.244 -10.870 6.660 1.00 95.75 200 ALA A N 1
ATOM 1581 C CA . ALA A 1 200 ? -2.416 -10.893 5.457 1.00 95.75 200 ALA A CA 1
ATOM 1582 C C . ALA A 1 200 ? -3.253 -10.721 4.174 1.00 95.75 200 ALA A C 1
ATOM 1584 O O . ALA A 1 200 ? -2.856 -9.970 3.279 1.00 95.75 200 ALA A O 1
ATOM 1585 N N . GLU A 1 201 ? -4.439 -11.336 4.094 1.00 95.12 201 GLU A N 1
ATOM 1586 C CA . GLU A 1 201 ? -5.362 -11.135 2.975 1.00 95.12 201 GLU A CA 1
ATOM 1587 C C . GLU A 1 201 ? -5.899 -9.698 2.942 1.00 95.12 201 GLU A C 1
ATOM 1589 O O . GLU A 1 201 ? -5.891 -9.062 1.885 1.00 95.12 201 GLU A O 1
ATOM 1594 N N . LYS A 1 202 ? -6.309 -9.139 4.089 1.00 94.81 202 LYS A N 1
ATOM 1595 C CA . LYS A 1 202 ? -6.772 -7.743 4.163 1.00 94.81 202 LYS A CA 1
ATOM 1596 C C . LYS A 1 202 ? -5.686 -6.741 3.760 1.00 94.81 202 LYS A C 1
ATOM 1598 O O . LYS A 1 202 ? -6.002 -5.718 3.148 1.00 94.81 202 LYS A O 1
ATOM 1603 N N . PHE A 1 203 ? -4.421 -7.030 4.063 1.00 94.50 203 PHE A N 1
ATOM 1604 C CA . PHE A 1 203 ? -3.281 -6.210 3.653 1.00 94.50 203 PHE A CA 1
ATOM 1605 C C . PHE A 1 203 ? -2.800 -6.459 2.219 1.00 94.50 203 PHE A C 1
ATOM 1607 O O . PHE A 1 203 ? -1.979 -5.685 1.722 1.00 94.50 203 PHE A O 1
ATOM 1614 N N . SER A 1 204 ? -3.296 -7.498 1.541 1.00 92.56 204 SER A N 1
ATOM 1615 C CA . SER A 1 204 ? -2.954 -7.740 0.140 1.00 92.56 204 SER A CA 1
ATOM 1616 C C . SER A 1 204 ? -3.328 -6.538 -0.730 1.00 92.56 204 SER A C 1
ATOM 1618 O O . SER A 1 204 ? -4.291 -5.815 -0.462 1.00 92.56 204 SER A O 1
ATOM 1620 N N . SER A 1 205 ? -2.542 -6.299 -1.771 1.00 91.31 205 SER A N 1
ATOM 1621 C CA . SER A 1 205 ? -2.737 -5.182 -2.692 1.00 91.31 205 SER A CA 1
ATOM 1622 C C . SER A 1 205 ? -2.534 -5.635 -4.133 1.00 91.31 205 SER A C 1
ATOM 1624 O O . SER A 1 205 ? -2.198 -6.791 -4.409 1.00 91.31 205 SER A O 1
ATOM 1626 N N . THR A 1 206 ? -2.790 -4.733 -5.075 1.00 90.19 206 THR A N 1
ATOM 1627 C CA . THR A 1 206 ? -2.476 -4.970 -6.484 1.00 90.19 206 THR A CA 1
ATOM 1628 C C . THR A 1 206 ? -1.196 -4.225 -6.817 1.00 90.19 206 THR A C 1
ATOM 1630 O O . THR A 1 206 ? -1.052 -3.050 -6.499 1.00 90.19 206 THR A O 1
ATOM 1633 N N . GLU A 1 207 ? -0.251 -4.916 -7.435 1.00 88.38 207 GLU A N 1
ATOM 1634 C CA . GLU A 1 207 ? 1.001 -4.334 -7.891 1.00 88.38 207 GLU A CA 1
ATOM 1635 C C . GLU A 1 207 ? 0.920 -4.030 -9.382 1.00 88.38 207 GLU A C 1
ATOM 1637 O O . GLU A 1 207 ? 0.574 -4.912 -10.167 1.00 88.38 207 GLU A O 1
ATOM 1642 N N . TYR A 1 208 ? 1.277 -2.805 -9.764 1.00 90.81 208 TYR A N 1
ATOM 1643 C CA . TYR A 1 208 ? 1.347 -2.366 -11.155 1.00 90.81 208 TYR A CA 1
ATOM 1644 C C . TYR A 1 208 ? 2.787 -2.074 -11.539 1.00 90.81 208 TYR A C 1
ATOM 1646 O O . TYR A 1 208 ? 3.452 -1.270 -10.890 1.00 90.81 208 TYR A O 1
ATOM 1654 N N . ARG A 1 209 ? 3.278 -2.691 -12.610 1.00 89.62 209 ARG A N 1
ATOM 1655 C CA . ARG A 1 209 ? 4.629 -2.439 -13.117 1.00 89.62 209 ARG A CA 1
ATOM 1656 C C . ARG A 1 209 ? 4.611 -2.264 -14.618 1.00 89.62 209 ARG A C 1
ATOM 1658 O O . ARG A 1 209 ? 3.815 -2.891 -15.310 1.00 89.62 209 ARG A O 1
ATOM 1665 N N . THR A 1 210 ? 5.539 -1.451 -15.103 1.00 90.12 210 THR A N 1
ATOM 1666 C CA . THR A 1 210 ? 5.779 -1.263 -16.531 1.00 90.12 210 THR A CA 1
ATOM 1667 C C . THR A 1 210 ? 7.109 -1.900 -16.899 1.00 90.12 210 THR A C 1
ATOM 1669 O O . THR A 1 210 ? 8.138 -1.605 -16.291 1.00 90.12 210 THR A O 1
ATOM 1672 N N . MET A 1 211 ? 7.083 -2.793 -17.883 1.00 87.56 211 MET A N 1
ATOM 1673 C CA . MET A 1 211 ? 8.271 -3.348 -18.518 1.00 87.56 211 MET A CA 1
ATOM 1674 C C . MET A 1 211 ? 8.497 -2.632 -19.844 1.00 87.56 211 MET A C 1
ATOM 1676 O O . MET A 1 211 ? 7.583 -2.550 -20.661 1.00 87.56 211 MET A O 1
ATOM 1680 N N . VAL A 1 212 ? 9.713 -2.131 -20.049 1.00 87.44 212 VAL A N 1
ATOM 1681 C CA . VAL A 1 212 ? 10.127 -1.508 -21.309 1.00 87.44 212 VAL A CA 1
ATOM 1682 C C . VAL A 1 212 ? 10.964 -2.511 -22.092 1.00 87.44 212 VAL A C 1
ATOM 1684 O O . VAL A 1 212 ? 11.923 -3.074 -21.560 1.00 87.44 212 VAL A O 1
ATOM 1687 N N . ILE A 1 213 ? 10.580 -2.757 -23.340 1.00 86.50 213 ILE A N 1
ATOM 1688 C CA . ILE A 1 213 ? 11.255 -3.670 -24.258 1.00 86.50 213 ILE A CA 1
ATOM 1689 C C . ILE A 1 213 ? 11.700 -2.874 -25.480 1.00 86.50 213 ILE A C 1
ATOM 1691 O O . ILE A 1 213 ? 10.874 -2.439 -26.281 1.00 86.50 213 ILE A O 1
ATOM 1695 N N . ASP A 1 214 ? 13.014 -2.727 -25.631 1.00 84.69 214 ASP A N 1
ATOM 1696 C CA . ASP A 1 214 ? 13.627 -2.159 -26.829 1.00 84.69 214 ASP A CA 1
ATOM 1697 C C . ASP A 1 214 ? 13.923 -3.265 -27.842 1.00 84.69 214 ASP A C 1
ATOM 1699 O O . ASP A 1 214 ? 14.653 -4.223 -27.552 1.00 84.69 214 ASP A O 1
ATOM 1703 N N . LEU A 1 215 ? 13.342 -3.121 -29.030 1.00 82.81 215 LEU A N 1
ATOM 1704 C CA . LEU A 1 215 ? 13.526 -4.006 -30.169 1.00 82.81 215 LEU A CA 1
ATOM 1705 C C . LEU A 1 215 ? 14.400 -3.322 -31.210 1.00 82.81 215 LEU A C 1
ATOM 1707 O O . LEU A 1 215 ? 14.115 -2.206 -31.648 1.00 82.81 215 LEU A O 1
ATOM 1711 N N . SER A 1 216 ? 15.438 -4.036 -31.624 1.00 82.69 216 SER A N 1
ATOM 1712 C CA . SER A 1 216 ? 16.292 -3.712 -32.760 1.00 82.69 216 SER A CA 1
ATOM 1713 C C . SER A 1 216 ? 15.809 -4.446 -34.016 1.00 82.69 216 SER A C 1
ATOM 1715 O O . SER A 1 216 ? 15.028 -5.399 -33.944 1.00 82.69 216 SER A O 1
ATOM 1717 N N . ARG A 1 217 ? 16.253 -3.999 -35.196 1.00 78.94 217 ARG A N 1
ATOM 1718 C CA . ARG A 1 217 ? 15.806 -4.560 -36.493 1.00 78.94 217 ARG A CA 1
ATOM 1719 C C . ARG A 1 217 ? 16.190 -6.026 -36.704 1.00 78.94 217 ARG A C 1
ATOM 1721 O O . ARG A 1 217 ? 15.580 -6.712 -37.516 1.00 78.94 217 ARG A O 1
ATOM 1728 N N . ASP A 1 218 ? 17.218 -6.487 -36.006 1.00 80.12 218 ASP A N 1
ATOM 1729 C CA . ASP A 1 218 ? 17.732 -7.851 -36.042 1.00 80.12 218 ASP A CA 1
ATOM 1730 C C . ASP A 1 218 ? 17.004 -8.792 -35.071 1.00 80.12 218 ASP A C 1
ATOM 1732 O O . ASP A 1 218 ? 17.342 -9.966 -35.019 1.00 80.12 218 ASP A O 1
ATOM 1736 N N . MET A 1 219 ? 15.990 -8.353 -34.326 1.00 82.75 219 MET A N 1
ATOM 1737 C CA . MET A 1 219 ? 15.260 -9.216 -33.389 1.00 82.75 219 MET A CA 1
ATOM 1738 C C . MET A 1 219 ? 13.942 -9.710 -33.991 1.00 82.75 219 MET A C 1
ATOM 1740 O O . MET A 1 219 ? 13.042 -8.918 -34.247 1.00 82.75 219 MET A O 1
ATOM 1744 N N . GLN A 1 220 ? 13.792 -11.025 -34.166 1.00 82.81 220 GLN A N 1
ATOM 1745 C CA . GLN A 1 220 ? 12.544 -11.643 -34.626 1.00 82.81 220 GLN A CA 1
ATOM 1746 C C . GLN A 1 220 ? 11.646 -12.029 -33.444 1.00 82.81 220 GLN A C 1
ATOM 1748 O O . GLN A 1 220 ? 12.128 -12.682 -32.513 1.00 82.81 220 GLN A O 1
ATOM 1753 N N . PRO A 1 221 ? 10.348 -11.679 -33.453 1.00 85.94 221 PRO A N 1
ATOM 1754 C CA . PRO A 1 221 ? 9.428 -12.090 -32.399 1.00 85.94 221 PRO A CA 1
ATOM 1755 C C . PRO A 1 221 ? 9.075 -13.581 -32.503 1.00 85.94 221 PRO A C 1
ATOM 1757 O O . PRO A 1 221 ? 8.896 -14.125 -33.595 1.00 85.94 221 PRO A O 1
ATOM 1760 N N . LEU A 1 222 ? 8.939 -14.238 -31.352 1.00 85.75 222 LEU A N 1
ATOM 1761 C CA . LEU A 1 222 ? 8.457 -15.618 -31.247 1.00 85.75 222 LEU A CA 1
ATOM 1762 C C . LEU A 1 222 ? 6.937 -15.656 -31.010 1.00 85.75 222 LEU A C 1
ATOM 1764 O O . LEU A 1 222 ? 6.384 -14.800 -30.322 1.00 85.75 222 LEU A O 1
ATOM 1768 N N . ASN A 1 223 ? 6.253 -16.676 -31.539 1.00 82.94 223 ASN A N 1
ATOM 1769 C CA . ASN A 1 223 ? 4.791 -16.819 -31.459 1.00 82.94 223 ASN A CA 1
ATOM 1770 C C . ASN A 1 223 ? 4.368 -17.673 -30.253 1.00 82.94 223 ASN A C 1
ATOM 1772 O O . ASN A 1 223 ? 3.791 -18.754 -30.385 1.00 82.94 223 ASN A O 1
ATOM 1776 N N . ARG A 1 224 ? 4.706 -17.228 -29.040 1.00 75.56 224 ARG A N 1
ATOM 1777 C CA . ARG A 1 224 ? 4.478 -18.055 -27.845 1.00 75.56 224 ARG A CA 1
ATOM 1778 C C . ARG A 1 224 ? 3.029 -18.039 -27.357 1.00 75.56 224 ARG A C 1
ATOM 1780 O O . ARG A 1 224 ? 2.556 -19.067 -26.864 1.00 75.56 224 ARG A O 1
ATOM 1787 N N . ASN A 1 225 ? 2.334 -16.915 -27.531 1.00 66.62 225 ASN A N 1
ATOM 1788 C CA . ASN A 1 225 ? 0.992 -16.687 -26.988 1.00 66.62 225 ASN A CA 1
ATOM 1789 C C . ASN A 1 225 ? -0.143 -17.229 -27.889 1.00 66.62 225 ASN A C 1
ATOM 1791 O O . ASN A 1 225 ? -1.308 -16.982 -27.607 1.00 66.62 225 ASN A O 1
ATOM 1795 N N . LYS A 1 226 ? 0.213 -17.995 -28.936 1.00 64.81 226 LYS A N 1
ATOM 1796 C CA . LYS A 1 226 ? -0.624 -18.823 -29.832 1.00 64.81 226 LYS A CA 1
ATOM 1797 C C . LYS A 1 226 ? -2.006 -18.248 -30.201 1.00 64.81 226 LYS A C 1
ATOM 1799 O O . LYS A 1 226 ? -2.990 -18.515 -29.521 1.00 64.81 226 LYS A O 1
ATOM 1804 N N . ASN A 1 227 ? -2.088 -17.616 -31.376 1.00 57.50 227 ASN A N 1
ATOM 1805 C CA . ASN A 1 227 ? -3.339 -17.451 -32.137 1.00 57.50 227 ASN A CA 1
ATOM 1806 C C . ASN A 1 227 ? -3.378 -18.407 -33.345 1.00 57.50 227 ASN A C 1
ATOM 1808 O O . ASN A 1 227 ? -4.194 -19.324 -33.395 1.00 57.50 227 ASN A O 1
ATOM 1812 N N . SER A 1 228 ? -2.474 -18.216 -34.312 1.00 60.62 228 SER A N 1
ATOM 1813 C CA . SER A 1 228 ? -2.283 -19.073 -35.495 1.00 60.62 228 SER A CA 1
ATOM 1814 C C . SER A 1 228 ? -0.838 -18.949 -36.007 1.00 60.62 228 SER A C 1
ATOM 1816 O O . SER A 1 228 ? -0.112 -18.071 -35.544 1.00 60.62 228 SER A O 1
ATOM 1818 N N . ASP A 1 229 ? -0.397 -19.809 -36.932 1.00 60.41 229 ASP A N 1
ATOM 1819 C CA . ASP A 1 229 ? 0.964 -19.736 -37.505 1.00 60.41 229 ASP A CA 1
ATOM 1820 C C . ASP A 1 229 ? 1.186 -18.476 -38.376 1.00 60.41 229 ASP A C 1
ATOM 1822 O O . ASP A 1 229 ? 2.335 -18.039 -38.518 1.00 60.41 229 ASP A O 1
ATOM 1826 N N . ASP A 1 230 ? 0.095 -17.887 -38.888 1.00 61.56 230 ASP A N 1
ATOM 1827 C CA . ASP A 1 230 ? 0.075 -16.704 -39.764 1.00 61.56 230 ASP A CA 1
ATOM 1828 C C . ASP A 1 230 ? -0.134 -15.379 -39.003 1.00 61.56 230 ASP A C 1
ATOM 1830 O O . ASP A 1 230 ? 0.236 -14.321 -39.504 1.00 61.56 230 ASP A O 1
ATOM 1834 N N . ASP A 1 231 ? -0.692 -15.420 -37.786 1.00 71.12 231 ASP A N 1
ATOM 1835 C CA . ASP A 1 231 ? -0.890 -14.251 -36.914 1.00 71.12 231 ASP A CA 1
ATOM 1836 C C . ASP A 1 231 ? -0.069 -14.411 -35.628 1.00 71.12 231 ASP A C 1
ATOM 1838 O O . ASP A 1 231 ? -0.490 -15.062 -34.662 1.00 71.12 231 ASP A O 1
ATOM 1842 N N . VAL A 1 232 ? 1.148 -13.857 -35.651 1.00 75.56 232 VAL A N 1
ATOM 1843 C CA . VAL A 1 232 ? 2.118 -13.960 -34.556 1.00 75.56 232 VAL A CA 1
ATOM 1844 C C . VAL A 1 232 ? 1.653 -13.117 -33.371 1.00 75.56 232 VAL A C 1
ATOM 1846 O O . VAL A 1 232 ? 1.669 -11.887 -33.412 1.00 75.56 232 VAL A O 1
ATOM 1849 N N . LYS A 1 233 ? 1.307 -13.788 -32.269 1.00 83.94 233 LYS A N 1
ATOM 1850 C CA . LYS A 1 233 ? 0.951 -13.132 -31.009 1.00 83.94 233 LYS A CA 1
ATOM 1851 C C . LYS A 1 233 ? 2.198 -12.969 -30.141 1.00 83.94 233 LYS A C 1
ATOM 1853 O O . LYS A 1 233 ? 2.609 -13.898 -29.440 1.00 83.94 233 LYS A O 1
ATOM 1858 N N . ILE A 1 234 ? 2.806 -11.785 -30.221 1.00 86.06 234 ILE A N 1
ATOM 1859 C CA . ILE A 1 234 ? 4.065 -11.448 -29.538 1.00 86.06 234 ILE A CA 1
ATOM 1860 C C . ILE A 1 234 ? 3.838 -11.339 -28.026 1.00 86.06 234 ILE A C 1
ATOM 1862 O O . ILE A 1 234 ? 4.600 -11.901 -27.241 1.00 86.06 234 ILE A O 1
ATOM 1866 N N . PHE A 1 235 ? 2.756 -10.668 -27.629 1.00 88.62 235 PHE A N 1
ATOM 1867 C CA . PHE A 1 235 ? 2.377 -10.393 -26.240 1.00 88.62 235 PHE A CA 1
ATOM 1868 C C . PHE A 1 235 ? 0.949 -10.897 -25.968 1.00 88.62 235 PHE A C 1
ATOM 1870 O O . PHE A 1 235 ? 0.152 -10.962 -26.906 1.00 88.62 235 PHE A O 1
ATOM 1877 N N . PRO A 1 236 ? 0.565 -11.226 -24.723 1.00 88.94 236 PRO A N 1
ATOM 1878 C CA . PRO A 1 236 ? -0.850 -11.341 -24.378 1.00 88.94 236 PRO A CA 1
ATOM 1879 C C . PRO A 1 236 ? -1.560 -10.005 -24.636 1.00 88.94 236 PRO A C 1
ATOM 1881 O O . PRO A 1 236 ? -0.967 -8.938 -24.464 1.00 88.94 236 PRO A O 1
ATOM 1884 N N . ASP A 1 237 ? -2.814 -10.059 -25.080 1.00 87.94 237 ASP A N 1
ATOM 1885 C CA . ASP A 1 237 ? -3.592 -8.846 -25.342 1.00 87.94 237 ASP A CA 1
ATOM 1886 C C . ASP A 1 237 ? -4.023 -8.153 -24.038 1.00 87.94 237 ASP A C 1
ATOM 1888 O O . ASP A 1 237 ? -4.004 -8.749 -22.959 1.00 87.94 237 ASP A O 1
ATOM 1892 N N . ILE A 1 238 ? -4.392 -6.869 -24.116 1.00 89.06 238 ILE A N 1
ATOM 1893 C CA . ILE A 1 238 ? -4.900 -6.137 -22.946 1.00 89.06 238 ILE A CA 1
ATOM 1894 C C . ILE A 1 238 ? -6.136 -6.868 -22.405 1.00 89.06 238 ILE A C 1
ATOM 1896 O O . ILE A 1 238 ? -7.064 -7.166 -23.151 1.00 89.06 238 ILE A O 1
ATOM 1900 N N . GLY A 1 239 ? -6.130 -7.157 -21.104 1.00 87.00 239 GLY A N 1
ATOM 1901 C CA . GLY A 1 239 ? -7.138 -7.967 -20.425 1.00 87.00 239 GLY A CA 1
ATOM 1902 C C . GLY A 1 239 ? -6.739 -9.436 -20.241 1.00 87.00 239 GLY A C 1
ATOM 1903 O O . GLY A 1 239 ? -7.275 -10.085 -19.343 1.00 87.00 239 GLY A O 1
ATOM 1904 N N . GLU A 1 240 ? -5.773 -9.961 -20.996 1.00 88.19 240 GLU A N 1
ATOM 1905 C CA . GLU A 1 240 ? -5.304 -11.344 -20.856 1.00 88.19 240 GLU A CA 1
ATOM 1906 C C . GLU A 1 240 ? -4.239 -11.501 -19.764 1.00 88.19 240 GLU A C 1
ATOM 1908 O O . GLU A 1 240 ? -3.523 -10.560 -19.409 1.00 88.19 240 GLU A O 1
ATOM 1913 N N . CYS A 1 241 ? -4.115 -12.724 -19.244 1.00 90.19 241 CYS A N 1
ATOM 1914 C CA . CYS A 1 241 ? -3.095 -13.093 -18.267 1.00 90.19 241 CYS A CA 1
ATOM 1915 C C . CYS A 1 241 ? -1.933 -13.840 -18.923 1.00 90.19 241 CYS A C 1
ATOM 1917 O O . CYS A 1 241 ? -2.129 -14.654 -19.826 1.00 90.19 241 CYS A O 1
ATOM 1919 N N . VAL A 1 242 ? -0.724 -13.613 -18.414 1.00 88.56 242 VAL A N 1
ATOM 1920 C CA . VAL A 1 242 ? 0.445 -14.435 -18.741 1.00 88.56 242 VAL A CA 1
ATOM 1921 C C . VAL A 1 242 ? 0.243 -15.851 -18.204 1.00 88.56 242 VAL A C 1
ATOM 1923 O O . VAL A 1 242 ? -0.234 -16.032 -17.081 1.00 88.56 242 VAL A O 1
ATOM 1926 N N . GLY A 1 243 ? 0.621 -16.846 -19.007 1.00 84.94 243 GLY A N 1
ATOM 1927 C CA . GLY A 1 243 ? 0.515 -18.258 -18.645 1.00 84.94 243 GLY A CA 1
ATOM 1928 C C . GLY A 1 243 ? 1.433 -18.677 -17.490 1.00 84.94 243 GLY A C 1
ATOM 1929 O O . GLY A 1 243 ? 2.242 -17.901 -16.977 1.00 84.94 243 GLY A O 1
ATOM 1930 N N . ASP A 1 244 ? 1.333 -19.950 -17.107 1.00 86.56 244 ASP A N 1
ATOM 1931 C CA . ASP A 1 244 ? 2.066 -20.520 -15.966 1.00 86.56 244 ASP A CA 1
ATOM 1932 C C . ASP A 1 244 ? 3.597 -20.504 -16.137 1.00 86.56 244 ASP A C 1
ATOM 1934 O O . ASP A 1 244 ? 4.338 -20.547 -15.156 1.00 86.56 244 ASP A O 1
ATOM 1938 N N . ASP A 1 245 ? 4.091 -20.399 -17.377 1.00 82.12 245 ASP A N 1
ATOM 1939 C CA . ASP A 1 245 ? 5.524 -20.287 -17.681 1.00 82.12 245 ASP A CA 1
ATOM 1940 C C . ASP A 1 245 ? 6.109 -18.890 -17.387 1.00 82.12 245 ASP A C 1
ATOM 1942 O O . ASP A 1 245 ? 7.338 -18.724 -17.355 1.00 82.12 245 ASP A O 1
ATOM 1946 N N . GLY A 1 246 ? 5.248 -17.897 -17.133 1.00 84.81 246 GLY A N 1
ATOM 1947 C CA . GLY A 1 246 ? 5.628 -16.528 -16.792 1.00 84.81 246 GLY A CA 1
ATOM 1948 C C . GLY A 1 246 ? 6.255 -15.753 -17.951 1.00 84.81 246 GLY A C 1
ATOM 1949 O O . GLY A 1 246 ? 6.931 -14.755 -17.712 1.00 84.81 246 GLY A O 1
ATOM 1950 N N . ILE A 1 247 ? 6.104 -16.204 -19.199 1.00 86.38 247 ILE A N 1
ATOM 1951 C CA . ILE A 1 247 ? 6.760 -15.585 -20.357 1.00 86.38 247 ILE A CA 1
ATOM 1952 C C . ILE A 1 247 ? 5.858 -14.503 -20.947 1.00 86.38 247 ILE A C 1
ATOM 1954 O O . ILE A 1 247 ? 4.794 -14.792 -21.481 1.00 86.38 247 ILE A O 1
ATOM 1958 N N . LEU A 1 248 ? 6.308 -13.248 -20.882 1.00 88.50 248 LEU A N 1
ATOM 1959 C CA . LEU A 1 248 ? 5.601 -12.116 -21.479 1.00 88.50 248 LEU A CA 1
ATOM 1960 C C . LEU A 1 248 ? 5.835 -12.057 -22.992 1.00 88.50 248 LEU A C 1
ATOM 1962 O O . LEU A 1 248 ? 4.892 -11.920 -23.766 1.00 88.50 248 LEU A O 1
ATOM 1966 N N . ALA A 1 249 ? 7.103 -12.151 -23.394 1.00 89.12 249 ALA A N 1
ATOM 1967 C CA . ALA A 1 249 ? 7.537 -12.129 -24.785 1.00 89.12 249 ALA A CA 1
ATOM 1968 C C . ALA A 1 249 ? 8.916 -12.767 -24.934 1.00 89.12 249 ALA A C 1
ATOM 1970 O O . ALA A 1 249 ? 9.708 -12.806 -23.989 1.00 89.12 249 ALA A O 1
ATOM 1971 N N . ALA A 1 250 ? 9.229 -13.227 -26.140 1.00 87.69 250 ALA A N 1
ATOM 1972 C CA . ALA A 1 250 ? 10.546 -13.745 -26.467 1.00 87.69 250 ALA A CA 1
ATOM 1973 C C . ALA A 1 250 ? 10.952 -13.329 -27.883 1.00 87.69 250 ALA A C 1
ATOM 1975 O O . ALA A 1 250 ? 10.120 -13.296 -28.793 1.00 87.69 250 ALA A O 1
ATOM 1976 N N . PHE A 1 251 ? 12.236 -13.017 -28.047 1.00 87.69 251 PHE A N 1
ATOM 1977 C CA . PHE A 1 251 ? 12.805 -12.553 -29.307 1.00 87.69 251 PHE A CA 1
ATOM 1978 C C . PHE A 1 251 ? 14.078 -13.322 -29.637 1.00 87.69 251 PHE A C 1
ATOM 1980 O O . PHE A 1 251 ? 14.915 -13.555 -28.763 1.00 87.69 251 PHE A O 1
ATOM 1987 N N . ARG A 1 252 ? 14.231 -13.689 -30.908 1.00 86.31 252 ARG A N 1
ATOM 1988 C CA . ARG A 1 252 ? 15.403 -14.388 -31.431 1.00 86.31 252 ARG A CA 1
ATOM 1989 C C . ARG A 1 252 ? 16.266 -13.425 -32.250 1.00 86.31 252 ARG A C 1
ATOM 1991 O O . ARG A 1 252 ? 15.752 -12.849 -33.213 1.00 86.31 252 ARG A O 1
ATOM 1998 N N . PRO A 1 253 ? 17.555 -13.251 -31.912 1.00 85.38 253 PRO A N 1
ATOM 1999 C CA . PRO A 1 253 ? 18.486 -12.510 -32.752 1.00 85.38 253 PRO A CA 1
ATOM 2000 C C . PRO A 1 253 ? 18.610 -13.156 -34.135 1.00 85.38 253 PRO A C 1
ATOM 2002 O O . PRO A 1 253 ? 18.717 -14.374 -34.271 1.00 85.38 253 PRO A O 1
ATOM 2005 N N . THR A 1 254 ? 18.610 -12.330 -35.171 1.00 78.88 254 THR A N 1
ATOM 2006 C CA .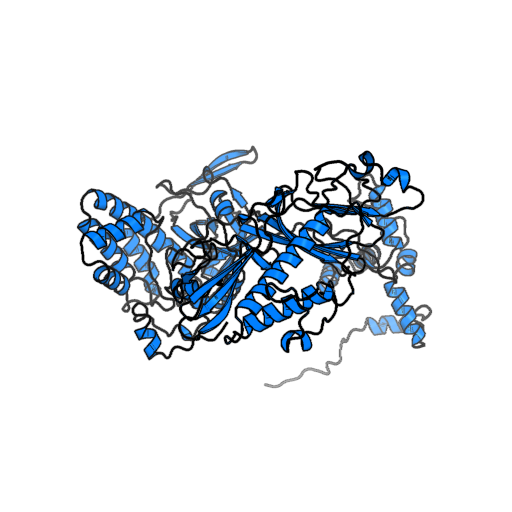 THR A 1 254 ? 18.699 -12.751 -36.564 1.00 78.88 254 THR A CA 1
ATOM 2007 C C . THR A 1 254 ? 20.115 -13.215 -36.857 1.00 78.88 254 THR A C 1
ATOM 2009 O O . THR A 1 254 ? 21.056 -12.424 -36.843 1.00 78.88 254 THR A O 1
ATOM 2012 N N . ASN A 1 255 ? 20.268 -14.491 -37.197 1.00 80.25 255 ASN A N 1
ATOM 2013 C CA . ASN A 1 255 ? 21.517 -15.021 -37.721 1.00 80.25 255 ASN A CA 1
ATOM 2014 C C . ASN A 1 255 ? 21.317 -15.459 -39.172 1.00 80.25 255 ASN A C 1
ATOM 2016 O O . ASN A 1 255 ? 20.608 -16.420 -39.460 1.00 80.25 255 ASN A O 1
ATOM 2020 N N . ILE A 1 256 ? 21.987 -14.765 -40.094 1.00 77.81 256 ILE A N 1
ATOM 2021 C CA . ILE A 1 256 ? 21.885 -15.004 -41.543 1.00 77.81 256 ILE A CA 1
ATOM 2022 C C . ILE A 1 256 ? 22.174 -16.473 -41.895 1.00 77.81 256 ILE A C 1
ATOM 2024 O O . ILE A 1 256 ? 21.564 -17.016 -42.812 1.00 77.81 256 ILE A O 1
ATOM 2028 N N . LYS A 1 257 ? 23.070 -17.141 -41.154 1.00 80.44 257 LYS A N 1
ATOM 2029 C CA . LYS A 1 257 ? 23.460 -18.535 -41.419 1.00 80.44 257 LYS A CA 1
ATOM 2030 C C . LYS A 1 257 ? 22.377 -19.548 -41.038 1.00 80.44 257 LYS A C 1
ATOM 2032 O O . LYS A 1 257 ? 22.320 -20.612 -41.646 1.00 80.44 257 LYS A O 1
ATOM 2037 N N . THR A 1 258 ? 21.543 -19.239 -40.047 1.00 78.50 258 THR A N 1
ATOM 2038 C CA . THR A 1 258 ? 20.495 -20.137 -39.522 1.00 78.50 258 THR A CA 1
ATOM 2039 C C . THR A 1 258 ? 19.079 -19.647 -39.832 1.00 78.50 258 THR A C 1
ATOM 2041 O O . THR A 1 258 ? 18.112 -20.344 -39.540 1.00 78.50 258 THR A O 1
ATOM 2044 N N . TRP A 1 259 ? 18.947 -18.506 -40.513 1.00 75.19 259 TRP A N 1
ATOM 2045 C CA . TRP A 1 259 ? 17.685 -17.827 -40.804 1.00 75.19 259 TRP A CA 1
ATOM 2046 C C . TRP A 1 259 ? 16.559 -18.725 -41.347 1.00 75.19 259 TRP A C 1
ATOM 2048 O O . TRP A 1 259 ? 15.455 -18.661 -40.800 1.00 75.19 259 TRP A O 1
ATOM 2058 N N . PRO A 1 260 ? 16.782 -19.611 -42.346 1.00 75.94 260 PRO A N 1
ATOM 2059 C CA . PRO A 1 260 ? 15.716 -20.489 -42.838 1.00 75.94 260 PRO A CA 1
ATOM 2060 C C . PRO A 1 260 ? 15.203 -21.476 -41.780 1.00 75.94 260 PRO A C 1
ATOM 2062 O O . PRO A 1 260 ? 14.025 -21.827 -41.789 1.00 75.94 260 PRO A O 1
ATOM 2065 N N . ALA A 1 261 ? 16.071 -21.913 -40.863 1.00 74.94 261 ALA A N 1
ATOM 2066 C CA . ALA A 1 261 ? 15.688 -22.772 -39.748 1.00 74.94 261 ALA A CA 1
ATOM 2067 C C . ALA A 1 261 ? 14.974 -21.966 -38.654 1.00 74.94 261 ALA A C 1
ATOM 2069 O O . ALA A 1 261 ? 13.962 -22.418 -38.124 1.00 74.94 261 ALA A O 1
ATOM 2070 N N . ASP A 1 262 ? 15.451 -20.760 -38.355 1.00 72.31 262 ASP A N 1
ATOM 2071 C CA . ASP A 1 262 ? 14.927 -19.930 -37.267 1.00 72.31 262 ASP A CA 1
ATOM 2072 C C . ASP A 1 262 ? 13.521 -19.378 -37.542 1.00 72.31 262 ASP A C 1
ATOM 2074 O O . ASP A 1 262 ? 12.737 -19.211 -36.607 1.00 72.31 262 ASP A O 1
ATOM 2078 N N . ILE A 1 263 ? 13.177 -19.138 -38.812 1.00 70.88 263 ILE A N 1
ATOM 2079 C CA . ILE A 1 263 ? 11.884 -18.562 -39.218 1.00 70.88 263 ILE A CA 1
ATOM 2080 C C . ILE A 1 263 ? 10.764 -19.583 -39.369 1.00 70.88 263 ILE A C 1
ATOM 2082 O O . ILE A 1 263 ? 9.599 -19.184 -39.367 1.00 70.88 263 ILE A O 1
ATOM 2086 N N . GLY A 1 264 ? 11.063 -20.879 -39.476 1.00 73.94 264 GLY A N 1
ATOM 2087 C CA . GLY A 1 264 ? 10.021 -21.899 -39.613 1.00 73.94 264 GLY A CA 1
ATOM 2088 C C . GLY A 1 264 ? 8.971 -21.788 -38.499 1.00 73.94 264 GLY A C 1
ATOM 2089 O O . GLY A 1 264 ? 9.329 -21.661 -37.328 1.00 73.94 264 GLY A O 1
ATOM 2090 N N . SER A 1 265 ? 7.675 -21.855 -38.834 1.00 70.44 265 SER A N 1
ATOM 2091 C CA . SER A 1 265 ? 6.577 -21.629 -37.873 1.00 70.44 265 SER A CA 1
ATOM 2092 C C . SER A 1 265 ? 6.683 -22.511 -36.620 1.00 70.44 265 SER A C 1
ATOM 2094 O O . SER A 1 265 ? 6.512 -22.038 -35.498 1.00 70.44 265 SER A O 1
ATOM 2096 N N . LYS A 1 266 ? 7.110 -23.770 -36.790 1.00 74.25 266 LYS A N 1
ATOM 2097 C CA . LYS A 1 266 ? 7.398 -24.706 -35.690 1.00 74.25 266 LYS A CA 1
ATOM 2098 C C . LYS A 1 266 ? 8.506 -24.221 -34.747 1.00 74.25 266 LYS A C 1
ATOM 2100 O O . LYS A 1 266 ? 8.367 -24.361 -33.535 1.00 74.25 266 LYS A O 1
ATOM 2105 N N . ASN A 1 267 ? 9.572 -23.632 -35.287 1.00 77.38 267 ASN A N 1
ATOM 2106 C CA . ASN A 1 267 ? 10.734 -23.170 -34.522 1.00 77.38 267 ASN A CA 1
ATOM 2107 C C . ASN A 1 267 ? 10.511 -21.792 -33.885 1.00 77.38 267 ASN A C 1
ATOM 2109 O O . ASN A 1 267 ? 11.168 -21.473 -32.895 1.00 77.38 267 ASN A O 1
ATOM 2113 N N . ARG A 1 268 ? 9.555 -21.002 -34.398 1.00 76.00 268 ARG A N 1
ATOM 2114 C CA . ARG A 1 268 ? 9.082 -19.763 -33.755 1.00 76.00 268 ARG A CA 1
ATOM 2115 C C . ARG A 1 268 ? 8.219 -20.014 -32.516 1.00 76.00 268 ARG A C 1
ATOM 2117 O O . ARG A 1 268 ? 8.071 -19.121 -31.689 1.00 76.00 268 ARG A O 1
ATOM 2124 N N . ASN A 1 269 ? 7.661 -21.216 -32.382 1.00 78.94 269 ASN A N 1
ATOM 2125 C CA . ASN A 1 269 ? 6.851 -21.622 -31.231 1.00 78.94 269 ASN A CA 1
ATOM 2126 C C . ASN A 1 269 ? 7.698 -22.192 -30.075 1.00 78.94 269 ASN A C 1
ATOM 2128 O O . ASN A 1 269 ? 7.155 -22.482 -29.008 1.00 78.94 269 ASN A O 1
ATOM 2132 N N . GLN A 1 270 ? 9.008 -22.378 -30.279 1.00 81.31 270 GLN A N 1
ATOM 2133 C CA . GLN A 1 270 ? 9.928 -22.965 -29.305 1.00 81.31 270 GLN A CA 1
ATOM 2134 C C . GLN A 1 270 ? 11.017 -21.969 -28.912 1.00 81.31 270 GLN A C 1
ATOM 2136 O O . GLN A 1 270 ? 11.595 -21.294 -29.764 1.00 81.31 270 GLN A O 1
ATOM 2141 N N . ILE A 1 271 ? 11.311 -21.912 -27.613 1.00 82.31 271 ILE A N 1
ATOM 2142 C CA . ILE A 1 271 ? 12.358 -21.057 -27.055 1.00 82.31 271 ILE A CA 1
ATOM 2143 C C . ILE A 1 271 ? 13.676 -21.819 -27.045 1.00 82.31 271 ILE A C 1
ATOM 2145 O O . ILE A 1 271 ? 13.759 -22.930 -26.523 1.00 82.31 271 ILE A O 1
ATOM 2149 N N . ASN A 1 272 ? 14.714 -21.180 -27.565 1.00 80.69 272 ASN A N 1
ATOM 2150 C CA . ASN A 1 272 ? 16.095 -21.590 -27.411 1.00 80.69 272 ASN A CA 1
ATOM 2151 C C . ASN A 1 272 ? 16.693 -20.873 -26.194 1.00 80.69 272 ASN A C 1
ATOM 2153 O O . ASN A 1 272 ? 16.903 -19.662 -26.210 1.00 80.69 272 ASN A O 1
ATOM 2157 N N . SER A 1 273 ? 16.990 -21.629 -25.138 1.00 72.62 273 SER A N 1
ATOM 2158 C CA . SER A 1 273 ? 17.513 -21.098 -23.874 1.00 72.62 273 SER A CA 1
ATOM 2159 C C . SER A 1 273 ? 18.901 -20.457 -23.976 1.00 72.62 273 SER A C 1
ATOM 2161 O O . SER A 1 273 ? 19.314 -19.795 -23.029 1.00 72.62 273 SER A O 1
ATOM 2163 N N . ILE A 1 274 ? 19.629 -20.671 -25.076 1.00 73.62 274 ILE A N 1
ATOM 2164 C CA . ILE A 1 274 ? 21.000 -20.178 -25.261 1.00 73.62 274 ILE A CA 1
ATOM 2165 C C . ILE A 1 274 ? 21.008 -18.821 -25.976 1.00 73.62 274 ILE A C 1
ATOM 2167 O O . ILE A 1 274 ? 21.739 -17.921 -25.572 1.00 73.62 274 ILE A O 1
ATOM 2171 N N . SER A 1 275 ? 20.220 -18.672 -27.045 1.00 78.81 275 SER A N 1
ATOM 2172 C CA . SER A 1 275 ? 20.265 -17.491 -27.921 1.00 78.81 275 SER A CA 1
ATOM 2173 C C . SER A 1 275 ? 19.132 -16.496 -27.704 1.00 78.81 275 SER A C 1
ATOM 2175 O O . SER A 1 275 ? 19.291 -15.319 -28.030 1.00 78.81 275 SER A O 1
ATOM 2177 N N . ASP A 1 276 ? 17.971 -16.952 -27.230 1.00 85.00 276 ASP A N 1
ATOM 2178 C CA . ASP A 1 276 ? 16.765 -16.132 -27.257 1.00 85.00 276 ASP A CA 1
ATOM 2179 C C . ASP A 1 276 ? 16.711 -15.180 -26.061 1.00 85.00 276 ASP A C 1
ATOM 2181 O O . ASP A 1 276 ? 16.987 -15.537 -24.913 1.00 85.00 276 ASP A O 1
ATOM 2185 N N . LYS A 1 277 ? 16.277 -13.949 -26.324 1.00 85.19 277 LYS A N 1
ATOM 2186 C CA . LYS A 1 277 ? 16.013 -12.952 -25.293 1.00 85.19 277 LYS A CA 1
ATOM 2187 C C . LYS A 1 277 ? 14.585 -13.133 -24.789 1.00 85.19 277 LYS A C 1
ATOM 2189 O O . LYS A 1 277 ? 13.628 -12.769 -25.472 1.00 85.19 277 LYS A O 1
ATOM 2194 N N . VAL A 1 278 ? 14.446 -13.704 -23.595 1.00 85.31 278 VAL A N 1
ATOM 2195 C CA . VAL A 1 278 ? 13.146 -14.000 -22.975 1.00 85.31 278 VAL A CA 1
ATOM 2196 C C . VAL A 1 278 ? 12.831 -12.975 -21.891 1.00 85.31 278 VAL A C 1
ATOM 2198 O O . VAL A 1 278 ? 13.606 -12.786 -20.955 1.00 85.31 278 VAL A O 1
ATOM 2201 N N . PHE A 1 279 ? 11.664 -12.350 -21.994 1.00 87.19 279 PHE A N 1
ATOM 2202 C CA . PHE A 1 279 ? 11.129 -11.428 -21.000 1.00 87.19 279 PHE A CA 1
ATOM 2203 C C . PHE A 1 279 ? 10.096 -12.156 -20.144 1.00 87.19 279 PHE A C 1
ATOM 2205 O O . PHE A 1 279 ? 9.107 -12.677 -20.664 1.00 87.19 279 PHE A O 1
ATOM 2212 N N . ARG A 1 280 ? 10.332 -12.210 -18.829 1.00 86.06 280 ARG A N 1
ATOM 2213 C CA . ARG A 1 280 ? 9.469 -12.920 -17.879 1.00 86.06 280 ARG A CA 1
ATOM 2214 C C . ARG A 1 280 ? 8.861 -11.979 -16.851 1.00 86.06 280 ARG A C 1
ATOM 2216 O O . ARG A 1 280 ? 9.529 -11.062 -16.378 1.00 86.06 280 ARG A O 1
ATOM 2223 N N . ILE A 1 281 ? 7.616 -12.256 -16.486 1.00 87.56 281 ILE A N 1
ATOM 2224 C CA . ILE A 1 281 ? 6.909 -11.636 -15.364 1.00 87.56 281 ILE A CA 1
ATOM 2225 C C . ILE A 1 281 ? 6.274 -12.726 -14.496 1.00 87.56 281 ILE A C 1
ATOM 2227 O O . ILE A 1 281 ? 6.354 -13.913 -14.817 1.00 87.56 281 ILE A O 1
ATOM 2231 N N . LYS A 1 282 ? 5.679 -12.347 -13.360 1.00 85.94 282 LYS A N 1
ATOM 2232 C CA . LYS A 1 282 ? 5.035 -13.319 -12.472 1.00 85.94 282 LYS A CA 1
ATOM 2233 C C . LYS A 1 282 ? 3.904 -14.051 -13.232 1.00 85.94 282 LYS A C 1
ATOM 2235 O O . LYS A 1 282 ? 3.113 -13.396 -13.910 1.00 85.94 282 LYS A O 1
ATOM 2240 N N . PRO A 1 283 ? 3.815 -15.389 -13.143 1.00 89.56 283 PRO A N 1
ATOM 2241 C CA . PRO A 1 283 ? 2.704 -16.129 -13.734 1.00 89.56 283 PRO A CA 1
ATOM 2242 C C . PRO A 1 283 ? 1.342 -15.617 -13.249 1.00 89.56 283 PRO A C 1
ATOM 2244 O O . PRO A 1 283 ? 1.198 -15.236 -12.082 1.00 89.56 283 PRO A O 1
ATOM 2247 N N . GLY A 1 284 ? 0.354 -15.583 -14.145 1.00 89.00 284 GLY A N 1
ATOM 2248 C CA . GLY A 1 284 ? -0.985 -15.065 -13.855 1.00 89.00 284 GLY A CA 1
ATOM 2249 C C . GLY A 1 284 ? -1.096 -13.535 -13.785 1.00 89.00 284 GLY A C 1
ATOM 2250 O O . GLY A 1 284 ? -2.173 -13.028 -13.473 1.00 89.00 284 GLY A O 1
ATOM 2251 N N . SER A 1 285 ? -0.027 -12.779 -14.064 1.00 91.69 285 SER A N 1
ATOM 2252 C CA . SER A 1 285 ? -0.101 -11.318 -14.212 1.00 91.69 285 SER A CA 1
ATOM 2253 C C . SER A 1 285 ? -0.956 -10.933 -15.422 1.00 91.69 285 SER A C 1
ATOM 2255 O O . SER A 1 285 ? -0.768 -11.478 -16.509 1.00 91.69 285 SER A O 1
ATOM 2257 N N . GLN A 1 286 ? -1.860 -9.970 -15.247 1.00 92.62 286 GLN A N 1
ATOM 2258 C CA . GLN A 1 286 ? -2.771 -9.497 -16.293 1.00 92.62 286 GLN A CA 1
ATOM 2259 C C . GLN A 1 286 ? -2.200 -8.264 -17.000 1.00 92.62 286 GLN A C 1
ATOM 2261 O O . GLN A 1 286 ? -1.702 -7.350 -16.340 1.00 92.62 286 GLN A O 1
ATOM 2266 N N . ILE A 1 287 ? -2.291 -8.208 -18.328 1.00 92.12 287 ILE A N 1
ATOM 2267 C CA . ILE A 1 287 ? -1.861 -7.053 -19.125 1.00 92.12 287 ILE A CA 1
ATOM 2268 C C . ILE A 1 287 ? -2.938 -5.969 -19.085 1.00 92.12 287 ILE A C 1
ATOM 2270 O O . ILE A 1 287 ? -4.106 -6.243 -19.342 1.00 92.12 287 ILE A O 1
ATOM 2274 N N . ILE A 1 288 ? -2.549 -4.734 -18.761 1.00 91.06 288 ILE A N 1
ATOM 2275 C CA . ILE A 1 288 ? -3.481 -3.612 -18.549 1.00 91.06 288 ILE A CA 1
ATOM 2276 C C . ILE A 1 288 ? -3.273 -2.488 -19.557 1.00 91.06 288 ILE A C 1
ATOM 2278 O O . ILE A 1 288 ? -4.229 -1.838 -19.971 1.00 91.06 288 ILE A O 1
ATOM 2282 N N . ASN A 1 289 ? -2.032 -2.248 -19.972 1.00 91.62 289 ASN A N 1
ATOM 2283 C CA . ASN A 1 289 ? -1.737 -1.273 -21.012 1.00 91.62 289 ASN A CA 1
ATOM 2284 C C . ASN A 1 289 ? -0.539 -1.738 -21.837 1.00 91.62 289 ASN A C 1
ATOM 2286 O O . ASN A 1 289 ? 0.398 -2.328 -21.300 1.00 91.62 289 ASN A O 1
ATOM 2290 N N . MET A 1 290 ? -0.559 -1.423 -23.124 1.00 90.06 290 MET A N 1
ATOM 2291 C CA . MET A 1 290 ? 0.574 -1.578 -24.024 1.00 90.06 290 MET A CA 1
ATOM 2292 C C . MET A 1 290 ? 0.709 -0.302 -24.842 1.00 90.06 290 MET A C 1
ATOM 2294 O O . MET A 1 290 ? -0.262 0.132 -25.456 1.00 90.06 290 MET A O 1
ATOM 2298 N N . GLU A 1 291 ? 1.892 0.301 -24.851 1.00 87.00 291 GLU A N 1
ATOM 2299 C CA . GLU A 1 291 ? 2.214 1.454 -25.690 1.00 87.00 291 GLU A CA 1
ATOM 2300 C C . GLU A 1 291 ? 3.368 1.115 -26.626 1.00 87.00 291 GLU A C 1
ATOM 2302 O O . GLU A 1 291 ? 4.364 0.520 -26.217 1.00 87.00 291 GLU A O 1
ATOM 2307 N N . PHE A 1 292 ? 3.228 1.518 -27.888 1.00 85.69 292 PHE A N 1
ATOM 2308 C CA . PHE A 1 292 ? 4.204 1.258 -28.938 1.00 85.69 292 PHE A CA 1
ATOM 2309 C C . PHE A 1 292 ? 4.746 2.576 -29.480 1.00 85.69 292 PHE A C 1
ATOM 2311 O O . PHE A 1 292 ? 3.984 3.460 -29.882 1.00 85.69 292 PHE A O 1
ATOM 2318 N N . ILE A 1 293 ? 6.071 2.689 -29.521 1.00 81.56 293 ILE A N 1
ATOM 2319 C CA . ILE A 1 293 ? 6.789 3.797 -30.151 1.00 81.56 293 ILE A CA 1
ATOM 2320 C C . ILE A 1 293 ? 7.567 3.216 -31.327 1.00 81.56 293 ILE A C 1
ATOM 2322 O O . ILE A 1 293 ? 8.450 2.380 -31.137 1.00 81.56 293 ILE A O 1
ATOM 2326 N N . ILE A 1 294 ? 7.220 3.641 -32.543 1.00 80.62 294 ILE A N 1
ATOM 2327 C CA . ILE A 1 294 ? 7.752 3.069 -33.785 1.00 80.62 294 ILE A CA 1
ATOM 2328 C C . ILE A 1 294 ? 8.522 4.146 -34.540 1.00 80.62 294 ILE A C 1
ATOM 2330 O O . ILE A 1 294 ? 7.965 5.170 -34.943 1.00 80.62 294 ILE A O 1
ATOM 2334 N N . ARG A 1 295 ? 9.811 3.911 -34.785 1.00 75.56 295 ARG A N 1
ATOM 2335 C CA . ARG A 1 295 ? 10.626 4.847 -35.562 1.00 75.56 295 ARG A CA 1
ATOM 2336 C C . ARG A 1 295 ? 10.286 4.763 -37.050 1.00 75.56 295 ARG A C 1
ATOM 2338 O O . ARG A 1 295 ? 10.351 3.697 -37.650 1.00 75.56 295 ARG A O 1
ATOM 2345 N N . GLY A 1 296 ? 9.981 5.910 -37.661 1.00 66.94 296 GLY A N 1
ATOM 2346 C CA . GLY A 1 296 ? 9.644 6.008 -39.090 1.00 66.94 296 GLY A CA 1
ATOM 2347 C C . GLY A 1 296 ? 8.195 5.638 -39.431 1.00 66.94 296 GLY A C 1
ATOM 2348 O O . GLY A 1 296 ? 7.842 5.613 -40.604 1.00 66.94 296 GLY A O 1
ATOM 2349 N N . GLY A 1 297 ? 7.367 5.351 -38.420 1.00 60.53 297 GLY A N 1
ATOM 2350 C CA . GLY A 1 297 ? 5.911 5.217 -38.520 1.00 60.53 297 GLY A CA 1
ATOM 2351 C C . GLY A 1 297 ? 5.354 4.055 -39.338 1.00 60.53 297 GLY A C 1
ATOM 2352 O O . GLY A 1 297 ? 4.143 3.883 -39.370 1.00 60.53 297 GLY A O 1
ATOM 2353 N N . THR A 1 298 ? 6.203 3.240 -39.964 1.00 60.94 298 THR A N 1
ATOM 2354 C CA . THR A 1 298 ? 5.765 2.070 -40.734 1.00 60.94 298 THR A CA 1
ATOM 2355 C C . THR A 1 298 ? 6.182 0.800 -40.000 1.00 60.94 298 THR A C 1
ATOM 2357 O O . THR A 1 298 ? 7.365 0.610 -39.713 1.00 60.94 298 THR A O 1
ATOM 2360 N N . VAL A 1 299 ? 5.220 -0.068 -39.687 1.00 64.44 299 VAL A N 1
ATOM 2361 C CA . VAL A 1 299 ? 5.483 -1.395 -39.112 1.00 64.44 299 VAL A CA 1
ATOM 2362 C C . VAL A 1 299 ? 5.914 -2.340 -40.247 1.00 64.44 299 VAL A C 1
ATOM 2364 O O . VAL A 1 299 ? 5.283 -2.327 -41.302 1.00 64.44 299 VAL A O 1
ATOM 2367 N N . PRO A 1 300 ? 6.992 -3.142 -40.118 1.00 62.06 300 PRO A N 1
ATOM 2368 C CA . PRO A 1 300 ? 7.397 -4.040 -41.198 1.00 62.06 300 PRO A CA 1
ATOM 2369 C C . PRO A 1 300 ? 6.408 -5.195 -41.389 1.00 62.06 300 PRO A C 1
ATOM 2371 O O . PRO A 1 300 ? 6.003 -5.851 -40.427 1.00 62.06 300 PRO A O 1
ATOM 2374 N N . ASN A 1 301 ? 6.091 -5.496 -42.649 1.00 56.12 301 ASN A N 1
ATOM 2375 C CA . ASN A 1 301 ? 5.161 -6.557 -43.030 1.00 56.12 301 ASN A CA 1
ATOM 2376 C C . ASN A 1 301 ? 5.716 -7.958 -42.728 1.00 56.12 301 ASN A C 1
ATOM 2378 O O . ASN A 1 301 ? 6.633 -8.407 -43.413 1.00 56.12 301 ASN A O 1
ATOM 2382 N N . CYS A 1 302 ? 5.147 -8.619 -41.708 1.00 59.16 302 CYS A N 1
ATOM 2383 C CA . CYS A 1 302 ? 4.672 -10.024 -41.682 1.00 59.16 302 CYS A CA 1
ATOM 2384 C C . CYS A 1 302 ? 4.575 -10.608 -40.256 1.00 59.16 302 CYS A C 1
ATOM 2386 O O . CYS A 1 302 ? 3.718 -11.445 -40.014 1.00 59.16 302 CYS A O 1
ATOM 2388 N N . ASN A 1 303 ? 5.392 -10.143 -39.299 1.00 73.56 303 ASN A N 1
ATOM 2389 C CA . ASN A 1 303 ? 5.463 -10.718 -37.939 1.00 73.56 303 ASN A CA 1
ATOM 2390 C C . ASN A 1 303 ? 5.068 -9.740 -36.810 1.00 73.56 303 ASN A C 1
ATOM 2392 O O . ASN A 1 303 ? 5.212 -10.072 -35.636 1.00 73.56 303 ASN A O 1
ATOM 2396 N N . TYR A 1 304 ? 4.594 -8.538 -37.153 1.00 81.12 304 TYR A N 1
ATOM 2397 C CA . TYR A 1 304 ? 4.254 -7.464 -36.206 1.00 81.12 304 TYR A CA 1
ATOM 2398 C C . TYR A 1 304 ? 2.790 -6.997 -36.316 1.00 81.12 304 TYR A C 1
ATOM 2400 O O . TYR A 1 304 ? 2.468 -5.892 -35.881 1.00 81.12 304 TYR A O 1
ATOM 2408 N N . SER A 1 305 ? 1.892 -7.833 -36.850 1.00 80.62 305 SER A N 1
ATOM 2409 C CA . SER A 1 305 ? 0.453 -7.536 -37.010 1.00 80.62 305 SER A CA 1
ATOM 2410 C C . SER A 1 305 ? -0.200 -7.032 -35.715 1.00 80.62 305 SER A C 1
ATOM 2412 O O . SER A 1 305 ? -0.962 -6.066 -35.719 1.00 80.62 305 SER A O 1
ATOM 2414 N N . GLN A 1 306 ? 0.145 -7.640 -34.574 1.00 82.62 306 GLN A N 1
ATOM 2415 C CA . GLN A 1 306 ? -0.334 -7.202 -33.262 1.00 82.62 306 GLN A CA 1
ATOM 2416 C C . GLN A 1 306 ? 0.089 -5.758 -32.946 1.00 82.62 306 GLN A C 1
ATOM 2418 O O . GLN A 1 306 ? -0.725 -4.979 -32.452 1.00 82.62 306 GLN A O 1
ATOM 2423 N N . VAL A 1 307 ? 1.342 -5.393 -33.236 1.00 85.69 307 VAL A N 1
ATOM 2424 C CA . VAL A 1 307 ? 1.884 -4.045 -32.991 1.00 85.69 307 VAL A CA 1
ATOM 2425 C C . VAL A 1 307 ? 1.182 -3.015 -33.871 1.00 85.69 307 VAL A C 1
ATOM 2427 O O . VAL A 1 307 ? 0.785 -1.961 -33.379 1.00 85.69 307 VAL A O 1
ATOM 2430 N N . GLU A 1 308 ? 0.987 -3.341 -35.148 1.00 84.00 308 GLU A N 1
ATOM 2431 C CA . GLU A 1 308 ? 0.265 -2.504 -36.109 1.00 84.00 308 GLU A CA 1
ATOM 2432 C C . GLU A 1 308 ? -1.161 -2.213 -35.632 1.00 84.00 308 GLU A C 1
ATOM 2434 O O . GLU A 1 308 ? -1.545 -1.052 -35.523 1.00 84.00 308 GLU A O 1
ATOM 2439 N N . ARG A 1 309 ? -1.896 -3.241 -35.194 1.00 85.56 309 ARG A N 1
ATOM 2440 C CA . ARG A 1 309 ? -3.261 -3.100 -34.665 1.00 85.56 309 ARG A CA 1
ATOM 2441 C C . ARG A 1 309 ? -3.360 -2.117 -33.488 1.00 85.56 309 ARG A C 1
ATOM 2443 O O . ARG A 1 309 ? -4.260 -1.279 -33.455 1.00 85.56 309 ARG A O 1
ATOM 2450 N N . TYR A 1 310 ? -2.453 -2.194 -32.510 1.00 86.62 310 TYR A N 1
ATOM 2451 C CA . TYR A 1 310 ? -2.439 -1.246 -31.380 1.00 86.62 310 TYR A CA 1
ATOM 2452 C C . TYR A 1 310 ? -1.970 0.157 -31.795 1.00 86.62 310 TYR A C 1
ATOM 2454 O O . TYR A 1 310 ? -2.409 1.163 -31.221 1.00 86.62 310 TYR A O 1
ATOM 2462 N N . HIS A 1 311 ? -1.086 0.241 -32.789 1.00 85.50 311 HIS A N 1
ATOM 2463 C CA . HIS A 1 311 ? -0.626 1.508 -33.337 1.00 85.50 311 HIS A CA 1
ATOM 2464 C C . HIS A 1 311 ? -1.748 2.248 -34.082 1.00 85.50 311 HIS A C 1
ATOM 2466 O O . HIS A 1 311 ? -1.988 3.426 -33.811 1.00 85.50 311 HIS A O 1
ATOM 2472 N N . GLU A 1 312 ? -2.505 1.551 -34.930 1.00 86.00 312 GLU A N 1
ATOM 2473 C CA . GLU A 1 312 ? -3.681 2.089 -35.622 1.00 86.00 312 GLU A CA 1
ATOM 2474 C C . GLU A 1 312 ? -4.753 2.566 -34.639 1.00 86.00 312 GLU A C 1
ATOM 2476 O O . GLU A 1 312 ? -5.239 3.692 -34.755 1.00 86.00 312 GLU A O 1
ATOM 2481 N N . ALA A 1 313 ? -5.059 1.773 -33.607 1.00 88.12 313 ALA A N 1
ATOM 2482 C CA . ALA A 1 313 ? -6.003 2.173 -32.562 1.00 88.12 313 ALA A CA 1
ATOM 2483 C C . ALA A 1 313 ? -5.544 3.448 -31.823 1.00 88.12 313 ALA A C 1
ATOM 2485 O O . ALA A 1 313 ? -6.351 4.318 -31.486 1.00 88.12 313 ALA A O 1
ATOM 2486 N N . THR A 1 314 ? -4.231 3.606 -31.620 1.00 88.00 314 THR A N 1
ATOM 2487 C CA . THR A 1 314 ? -3.648 4.827 -31.049 1.00 88.00 314 THR A CA 1
ATOM 2488 C C . THR A 1 314 ? -3.826 6.036 -31.974 1.00 88.00 314 THR A C 1
ATOM 2490 O O . THR A 1 314 ? -4.155 7.128 -31.498 1.00 88.00 314 THR A O 1
ATOM 2493 N N . ILE A 1 315 ? -3.615 5.863 -33.283 1.00 87.06 315 ILE A N 1
ATOM 2494 C CA . ILE A 1 315 ? -3.857 6.906 -34.289 1.00 87.06 315 ILE A CA 1
ATOM 2495 C C . ILE A 1 315 ? -5.338 7.300 -34.292 1.00 87.06 315 ILE A C 1
ATOM 2497 O O . ILE A 1 315 ? -5.649 8.492 -34.258 1.00 87.06 315 ILE A O 1
ATOM 2501 N N . GLU A 1 316 ? -6.252 6.326 -34.269 1.00 89.12 316 GLU A N 1
ATOM 2502 C CA . GLU A 1 316 ? -7.697 6.564 -34.245 1.00 89.12 316 GLU A CA 1
ATOM 2503 C C . GLU A 1 316 ? -8.113 7.387 -33.017 1.00 89.12 316 GLU A C 1
ATOM 2505 O O . GLU A 1 316 ? -8.853 8.366 -33.145 1.00 89.12 316 GLU A O 1
ATOM 2510 N N . TYR A 1 317 ? -7.595 7.042 -31.837 1.00 91.06 317 TYR A N 1
ATOM 2511 C CA . TYR A 1 317 ? -7.834 7.783 -30.599 1.00 91.06 317 TYR A CA 1
ATOM 2512 C C . TYR A 1 317 ? -7.423 9.259 -30.712 1.00 91.06 317 TYR A C 1
ATOM 2514 O O . TYR A 1 317 ? -8.217 10.159 -30.418 1.00 91.06 317 TYR A O 1
ATOM 2522 N N . TRP A 1 318 ? -6.195 9.528 -31.170 1.00 89.94 318 TRP A N 1
ATOM 2523 C CA . TRP A 1 318 ? -5.704 10.901 -31.306 1.00 89.94 318 TRP A CA 1
ATOM 2524 C C . TRP A 1 318 ? -6.443 11.672 -32.398 1.00 89.94 318 TRP A C 1
ATOM 2526 O O . TRP A 1 318 ? -6.741 12.857 -32.222 1.00 89.94 318 TRP A O 1
ATOM 2536 N N . ASN A 1 319 ? -6.797 11.000 -33.494 1.00 89.06 319 ASN A N 1
ATOM 2537 C CA . ASN A 1 319 ? -7.599 11.589 -34.555 1.00 89.06 319 ASN A CA 1
ATOM 2538 C C . ASN A 1 319 ? -8.992 11.979 -34.040 1.00 89.06 319 ASN A C 1
ATOM 2540 O O . ASN A 1 319 ? -9.422 13.101 -34.285 1.00 89.06 319 ASN A O 1
ATOM 2544 N N . LYS A 1 320 ? -9.673 11.135 -33.250 1.00 90.31 320 LYS A N 1
ATOM 2545 C CA . LYS A 1 320 ? -10.973 11.478 -32.637 1.00 90.31 320 LYS A CA 1
ATOM 2546 C C . LYS A 1 320 ? -10.895 12.734 -31.768 1.00 90.31 320 LYS A C 1
ATOM 2548 O O . LYS A 1 320 ? -11.732 13.623 -31.921 1.00 90.31 320 LYS A O 1
ATOM 2553 N N . ILE A 1 321 ? -9.872 12.853 -30.915 1.00 91.06 321 ILE A N 1
ATOM 2554 C CA . ILE A 1 321 ? -9.644 14.063 -30.100 1.00 91.06 321 ILE A CA 1
ATOM 2555 C C . ILE A 1 321 ? -9.488 15.298 -30.995 1.00 91.06 321 ILE A C 1
ATOM 2557 O O . ILE A 1 321 ? -10.114 16.331 -30.744 1.00 91.06 321 ILE A O 1
ATOM 2561 N N . TYR A 1 322 ? -8.677 15.189 -32.051 1.00 88.56 322 TYR A N 1
ATOM 2562 C CA . TYR A 1 322 ? -8.476 16.276 -33.005 1.00 88.56 322 TYR A CA 1
ATOM 2563 C C . TYR A 1 322 ? -9.780 16.656 -33.722 1.00 88.56 322 TYR A C 1
ATOM 2565 O O . TYR A 1 322 ? -10.122 17.837 -33.777 1.00 88.56 322 TYR A O 1
ATOM 2573 N N . GLN A 1 323 ? -10.557 15.680 -34.199 1.00 87.25 323 GLN A N 1
ATOM 2574 C CA . GLN A 1 323 ? -11.844 15.934 -34.851 1.00 87.25 323 GLN A CA 1
ATOM 2575 C C . GLN A 1 323 ? -12.826 16.643 -33.912 1.00 87.25 323 GLN A C 1
ATOM 2577 O O . GLN A 1 323 ? -13.450 17.625 -34.313 1.00 87.25 323 GLN A O 1
ATOM 2582 N N . ILE A 1 324 ? -12.911 16.235 -32.643 1.00 88.19 324 ILE A N 1
ATOM 2583 C CA . ILE A 1 324 ? -13.789 16.894 -31.665 1.00 88.19 324 ILE A CA 1
ATOM 2584 C C . ILE A 1 324 ? -13.352 18.337 -31.421 1.00 88.19 324 ILE A C 1
ATOM 2586 O O . ILE A 1 324 ? -14.186 19.241 -31.483 1.00 88.19 324 ILE A O 1
ATOM 2590 N N . TYR A 1 325 ? -12.052 18.594 -31.251 1.00 87.88 325 TYR A N 1
ATOM 2591 C CA . TYR A 1 325 ? -11.531 19.962 -31.169 1.00 87.88 325 TYR A CA 1
ATOM 2592 C C . TYR A 1 325 ? -11.971 20.824 -32.367 1.00 87.88 325 TYR A C 1
ATOM 2594 O O . TYR A 1 325 ? -12.349 21.983 -32.200 1.00 87.88 325 TYR A O 1
ATOM 2602 N N . ARG A 1 326 ? -12.004 20.248 -33.573 1.00 83.81 326 ARG A N 1
ATOM 2603 C CA . ARG A 1 326 ? -12.483 20.945 -34.774 1.00 83.81 326 ARG A CA 1
ATOM 2604 C C . ARG A 1 326 ? -13.993 21.182 -34.764 1.00 83.81 326 ARG A C 1
ATOM 2606 O O . ARG A 1 326 ? -14.418 22.243 -35.213 1.00 83.81 326 ARG A O 1
ATOM 2613 N N . THR A 1 327 ? -14.795 20.248 -34.248 1.00 85.44 327 THR A N 1
ATOM 2614 C CA . THR A 1 327 ? -16.254 20.443 -34.100 1.00 85.44 327 THR A CA 1
ATOM 2615 C C . THR A 1 327 ? -16.608 21.506 -33.061 1.00 85.44 327 THR A C 1
ATOM 2617 O O . THR A 1 327 ? -17.602 22.209 -33.213 1.00 85.44 327 THR A O 1
ATOM 2620 N N . VAL A 1 328 ? -15.761 21.673 -32.041 1.00 83.38 328 VAL A N 1
ATOM 2621 C CA . VAL A 1 328 ? -15.907 22.690 -30.991 1.00 83.38 328 VAL A CA 1
ATOM 2622 C C . VAL A 1 328 ? -15.737 24.117 -31.546 1.00 83.38 328 VAL A C 1
ATOM 2624 O O . VAL A 1 328 ? -16.304 25.066 -30.999 1.00 83.38 328 VAL A O 1
ATOM 2627 N N . GLY A 1 329 ? -15.018 24.283 -32.663 1.00 78.38 329 GLY A N 1
ATOM 2628 C CA . GLY A 1 329 ? -14.948 25.539 -33.413 1.00 78.38 329 GLY A CA 1
ATOM 2629 C C . GLY A 1 329 ? -14.282 26.681 -32.638 1.00 78.38 329 GLY A C 1
ATOM 2630 O O . GLY A 1 329 ? -13.159 26.548 -32.158 1.00 78.38 329 GLY A O 1
ATOM 2631 N N . SER A 1 330 ? -14.960 27.831 -32.543 1.00 77.38 330 SER A N 1
ATOM 2632 C CA . SER A 1 330 ? -14.443 29.059 -31.914 1.00 77.38 330 SER A CA 1
ATOM 2633 C C . SER A 1 330 ? -14.690 29.154 -30.404 1.00 77.38 330 SER A C 1
ATOM 2635 O O . SER A 1 330 ? -14.447 30.213 -29.819 1.00 77.38 330 SER A O 1
ATOM 2637 N N . LYS A 1 331 ? -15.214 28.100 -29.763 1.00 85.06 331 LYS A N 1
ATOM 2638 C CA . LYS A 1 331 ? -15.453 28.118 -28.315 1.00 85.06 331 LYS A CA 1
ATOM 2639 C C . LYS A 1 331 ? -14.132 28.295 -27.554 1.00 85.06 331 LYS A C 1
ATOM 2641 O O . LYS A 1 331 ? -13.101 27.760 -27.973 1.00 85.06 331 LYS A O 1
ATOM 2646 N N . PRO A 1 332 ? -14.133 29.031 -26.428 1.00 89.56 332 PRO A N 1
ATOM 2647 C CA . PRO A 1 332 ? -12.939 29.154 -25.608 1.00 89.56 332 PRO A CA 1
ATOM 2648 C C . PRO A 1 332 ? -12.566 27.779 -25.034 1.00 89.56 332 PRO A C 1
ATOM 2650 O O . PRO A 1 332 ? -13.428 26.996 -24.648 1.00 89.56 332 PRO A O 1
ATOM 2653 N N . ILE A 1 333 ? -11.274 27.473 -24.971 1.00 91.00 333 ILE A N 1
ATOM 2654 C CA . ILE A 1 333 ? -10.764 26.186 -24.476 1.00 91.00 333 ILE A CA 1
ATOM 2655 C C . ILE A 1 333 ? -9.940 26.378 -23.206 1.00 91.00 333 ILE A C 1
ATOM 2657 O O . ILE A 1 333 ? -9.369 27.450 -22.976 1.00 91.00 333 ILE A O 1
ATOM 2661 N N . THR A 1 334 ? -9.865 25.345 -22.370 1.00 90.94 334 THR A N 1
ATOM 2662 C CA . THR A 1 334 ? -8.960 25.343 -21.215 1.00 90.94 334 THR A CA 1
ATOM 2663 C C . THR A 1 334 ? -7.504 25.155 -21.650 1.00 90.94 334 THR A C 1
ATOM 2665 O O . THR A 1 334 ? -7.212 24.691 -22.758 1.00 90.94 334 THR A O 1
ATOM 2668 N N . ARG A 1 335 ? -6.558 25.522 -20.774 1.00 89.81 335 ARG A N 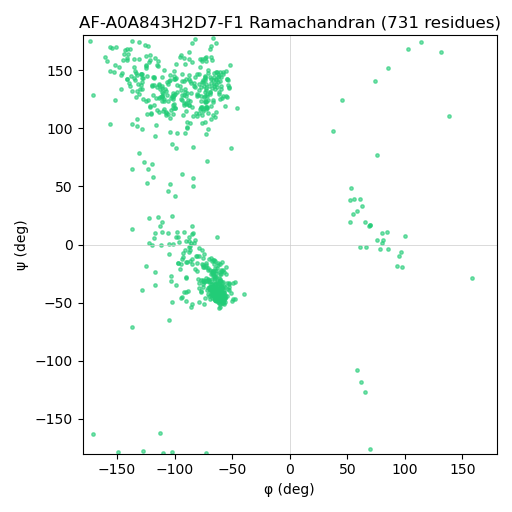1
ATOM 2669 C CA . ARG A 1 335 ? -5.120 25.344 -21.035 1.00 89.81 335 ARG A CA 1
ATOM 2670 C C . ARG A 1 335 ? -4.779 23.863 -21.179 1.00 89.81 335 ARG A C 1
ATOM 2672 O O . ARG A 1 335 ? -4.011 23.487 -22.054 1.00 89.81 335 ARG A O 1
ATOM 2679 N N . GLU A 1 336 ? -5.371 23.039 -20.329 1.00 89.19 336 GLU A N 1
ATOM 2680 C CA . GLU A 1 336 ? -5.181 21.599 -20.288 1.00 89.19 336 GLU A CA 1
ATOM 2681 C C . GLU A 1 336 ? -5.650 20.970 -21.602 1.00 89.19 336 GLU A C 1
ATOM 2683 O O . GLU A 1 336 ? -4.904 20.213 -22.224 1.00 89.19 336 GLU A O 1
ATOM 2688 N N . PHE A 1 337 ? -6.850 21.332 -22.073 1.00 91.12 337 PHE A N 1
ATOM 2689 C CA . PHE A 1 337 ? -7.374 20.828 -23.342 1.00 91.12 337 PHE A CA 1
ATOM 2690 C C . PHE A 1 337 ? -6.533 21.293 -24.534 1.00 91.12 337 PHE A C 1
ATOM 2692 O O . PHE A 1 337 ? -6.246 20.503 -25.430 1.00 91.12 337 PHE A O 1
ATOM 2699 N N . ASN A 1 338 ? -6.036 22.534 -24.511 1.00 89.06 338 ASN A N 1
ATOM 2700 C CA . ASN A 1 338 ? -5.088 23.015 -25.514 1.00 89.06 338 ASN A CA 1
ATOM 2701 C C . ASN A 1 338 ? -3.806 22.160 -25.574 1.00 89.06 338 ASN A C 1
ATOM 2703 O O . ASN A 1 338 ? -3.350 21.813 -26.666 1.00 89.06 338 ASN A O 1
ATOM 2707 N N . THR A 1 339 ? -3.247 21.781 -24.420 1.00 88.88 339 THR A N 1
ATOM 2708 C CA . THR A 1 339 ? -2.082 20.885 -24.346 1.00 88.88 339 THR A CA 1
ATOM 2709 C C . THR A 1 339 ? -2.398 19.498 -24.907 1.00 88.88 339 THR A C 1
ATOM 2711 O O . THR A 1 339 ? -1.618 18.990 -25.710 1.00 88.88 339 THR A O 1
ATOM 2714 N N . LEU A 1 340 ? -3.552 18.914 -24.565 1.00 89.69 340 LEU A N 1
ATOM 2715 C CA . LEU A 1 340 ? -3.976 17.611 -25.095 1.00 89.69 340 LEU A CA 1
ATOM 2716 C C . LEU A 1 340 ? -4.097 17.627 -26.625 1.00 89.69 340 LEU A C 1
ATOM 2718 O O . LEU A 1 340 ? -3.571 16.743 -27.298 1.00 89.69 340 LEU A O 1
ATOM 2722 N N . VAL A 1 341 ? -4.752 18.649 -27.181 1.00 88.81 341 VAL A N 1
ATOM 2723 C CA . VAL A 1 341 ? -4.903 18.810 -28.635 1.00 88.81 341 VAL A CA 1
ATOM 2724 C C . VAL A 1 341 ? -3.545 19.021 -29.306 1.00 88.81 341 VAL A C 1
ATOM 2726 O O . VAL A 1 341 ? -3.282 18.443 -30.357 1.00 88.81 341 VAL A O 1
ATOM 2729 N N . THR A 1 342 ? -2.652 19.798 -28.689 1.00 85.31 342 THR A N 1
ATOM 2730 C CA . THR A 1 342 ? -1.283 19.989 -29.195 1.00 85.31 342 THR A CA 1
ATOM 2731 C C . THR A 1 342 ? -0.529 18.660 -29.247 1.00 85.31 342 THR A C 1
ATOM 2733 O O . THR A 1 342 ? 0.099 18.358 -30.259 1.00 85.31 342 THR A O 1
ATOM 2736 N N . HIS A 1 343 ? -0.639 17.830 -28.205 1.00 85.75 343 HIS A N 1
ATOM 2737 C CA . HIS A 1 343 ? -0.053 16.488 -28.195 1.00 85.75 343 HIS A CA 1
ATOM 2738 C C . HIS A 1 343 ? -0.642 15.599 -29.297 1.00 85.75 343 HIS A C 1
ATOM 2740 O O . HIS A 1 343 ? 0.119 14.935 -29.998 1.00 85.75 343 HIS A O 1
ATOM 2746 N N . ALA A 1 344 ? -1.963 15.634 -29.502 1.00 87.75 344 ALA A N 1
ATOM 2747 C CA . ALA A 1 344 ? -2.626 14.896 -30.576 1.00 87.75 344 ALA A CA 1
ATOM 2748 C C . ALA A 1 344 ? -2.081 15.294 -31.959 1.00 87.75 344 ALA A C 1
ATOM 2750 O O . ALA A 1 344 ? -1.718 14.436 -32.759 1.00 87.75 344 ALA A O 1
ATOM 2751 N N . ILE A 1 345 ? -1.953 16.599 -32.218 1.00 84.31 345 ILE A N 1
ATOM 2752 C CA . ILE A 1 345 ? -1.413 17.139 -33.473 1.00 84.31 345 ILE A CA 1
ATOM 2753 C C . ILE A 1 345 ? 0.046 16.714 -33.677 1.00 84.31 345 ILE A C 1
ATOM 2755 O O . ILE A 1 345 ? 0.397 16.260 -34.767 1.00 84.31 345 ILE A O 1
ATOM 2759 N N . CYS A 1 346 ? 0.895 16.857 -32.652 1.00 82.50 346 CYS A N 1
ATOM 2760 C CA . CYS A 1 346 ? 2.297 16.443 -32.724 1.00 82.50 346 CYS A CA 1
ATOM 2761 C C . CYS A 1 346 ? 2.420 14.947 -33.023 1.00 82.50 346 CYS A C 1
ATOM 2763 O O . CYS A 1 346 ? 3.218 14.565 -33.875 1.00 82.50 346 CYS A O 1
ATOM 2765 N N . PHE A 1 347 ? 1.614 14.117 -32.355 1.00 83.75 347 PHE A N 1
ATOM 2766 C CA . PHE A 1 347 ? 1.602 12.673 -32.561 1.00 83.75 347 PHE A CA 1
ATOM 2767 C C . PHE A 1 347 ? 1.213 12.320 -34.002 1.00 83.75 347 PHE A C 1
ATOM 2769 O O . PHE A 1 347 ? 1.974 11.651 -34.695 1.00 83.75 347 PHE A O 1
ATOM 2776 N N . LEU A 1 348 ? 0.068 12.819 -34.481 1.00 84.88 348 LEU A N 1
ATOM 2777 C CA . LEU A 1 348 ? -0.437 12.531 -35.828 1.00 84.88 348 LEU A CA 1
ATOM 2778 C C . LEU A 1 348 ? 0.554 12.969 -36.916 1.00 84.88 348 LEU A C 1
ATOM 2780 O O . LEU A 1 348 ? 0.834 12.206 -37.836 1.00 84.88 348 LEU A O 1
ATOM 2784 N N . ARG A 1 349 ? 1.154 14.158 -36.776 1.00 79.38 349 ARG A N 1
ATOM 2785 C CA . ARG A 1 349 ? 2.180 14.647 -37.711 1.00 79.38 349 ARG A CA 1
ATOM 2786 C C . ARG A 1 349 ? 3.460 13.828 -37.685 1.00 79.38 349 ARG A C 1
ATOM 2788 O O . ARG A 1 349 ? 4.019 13.580 -38.748 1.00 79.38 349 ARG A O 1
ATOM 2795 N N . GLY A 1 350 ? 3.917 13.422 -36.499 1.00 75.88 350 GLY A N 1
ATOM 2796 C CA . GLY A 1 350 ? 5.104 12.579 -36.353 1.00 75.88 350 GLY A CA 1
ATOM 2797 C C . GLY A 1 350 ? 4.979 11.276 -37.143 1.00 75.88 350 GLY A C 1
ATOM 2798 O O . GLY A 1 350 ? 5.943 10.836 -37.761 1.00 75.88 350 GLY A O 1
ATOM 2799 N N . TYR A 1 351 ? 3.771 10.714 -37.192 1.00 78.25 351 TYR A N 1
ATOM 2800 C CA . TYR A 1 351 ? 3.446 9.498 -37.938 1.00 78.25 351 TYR A CA 1
ATOM 2801 C C . TYR A 1 351 ? 2.939 9.749 -39.370 1.00 78.25 351 TYR A C 1
ATOM 2803 O O . TYR A 1 351 ? 2.456 8.829 -40.021 1.00 78.25 351 TYR A O 1
ATOM 2811 N N . GLY A 1 352 ? 3.043 10.979 -39.887 1.00 76.62 352 GLY A N 1
ATOM 2812 C CA . GLY A 1 352 ? 2.655 11.305 -41.263 1.00 76.62 352 GLY A CA 1
ATOM 2813 C C . GLY A 1 352 ? 1.149 11.238 -41.537 1.00 76.62 352 GLY A C 1
ATOM 2814 O O . GLY A 1 352 ? 0.745 11.215 -42.698 1.00 76.62 352 GLY A O 1
ATOM 2815 N N . VAL A 1 353 ? 0.311 11.226 -40.496 1.00 80.62 353 VAL A N 1
ATOM 2816 C CA . VAL A 1 353 ? -1.146 11.191 -40.642 1.00 80.62 353 VAL A CA 1
ATOM 2817 C C . VAL A 1 353 ? -1.637 12.584 -41.051 1.00 80.62 353 VAL A C 1
ATOM 2819 O O . VAL A 1 353 ? -1.440 13.552 -40.305 1.00 80.62 353 VAL A O 1
ATOM 2822 N N . PRO A 1 354 ? -2.272 12.728 -42.226 1.00 74.00 354 PRO A N 1
ATOM 2823 C CA . PRO A 1 354 ? -2.796 14.010 -42.678 1.00 74.00 354 PRO A CA 1
ATOM 2824 C C . PRO A 1 354 ? -3.903 14.526 -41.749 1.00 74.00 354 PRO A C 1
ATOM 2826 O O . PRO A 1 354 ? -4.814 13.802 -41.349 1.00 74.00 354 PRO A O 1
ATOM 2829 N N . LEU A 1 355 ? -3.829 15.817 -41.421 1.00 76.19 355 LEU A N 1
ATOM 2830 C CA . LEU A 1 355 ? -4.819 16.502 -40.593 1.00 76.19 355 LEU A CA 1
ATOM 2831 C C . LEU A 1 355 ? -5.931 17.061 -41.489 1.00 76.19 355 LEU A C 1
ATOM 2833 O O . LEU A 1 355 ? -5.761 18.111 -42.116 1.00 76.19 355 LEU A O 1
ATOM 2837 N N . TYR A 1 356 ? -7.054 16.345 -41.551 1.00 66.38 356 TYR A N 1
ATOM 2838 C CA . TYR A 1 356 ? -8.223 16.712 -42.356 1.00 66.38 356 TYR A CA 1
ATOM 2839 C C . TYR A 1 356 ? -9.319 17.411 -41.545 1.00 66.38 356 TYR A C 1
ATOM 2841 O O . TYR A 1 356 ? -9.451 17.197 -40.336 1.00 66.38 356 TYR A O 1
ATOM 2849 N N . HIS A 1 357 ? -10.146 18.208 -42.230 1.00 51.91 357 HIS A N 1
ATOM 2850 C CA . HIS A 1 357 ? -11.309 18.883 -41.650 1.00 51.91 357 HIS A CA 1
ATOM 2851 C C . HIS A 1 357 ? -12.613 18.659 -42.428 1.00 51.91 357 HIS A C 1
ATOM 2853 O O . HIS A 1 357 ? -12.652 18.759 -43.654 1.00 51.91 357 HIS A O 1
ATOM 2859 N N . GLY A 1 358 ? -13.707 18.476 -41.678 1.00 50.69 358 GLY A N 1
ATOM 2860 C CA . GLY A 1 358 ? -15.081 18.532 -42.184 1.00 50.69 358 GLY A CA 1
ATOM 2861 C C . GLY A 1 358 ? -15.466 17.368 -43.103 1.00 50.69 358 GLY A C 1
ATOM 2862 O O . GLY A 1 358 ? -14.693 16.444 -43.329 1.00 50.69 358 GLY A O 1
ATOM 2863 N N . LYS A 1 359 ? -16.685 17.417 -43.660 1.00 47.47 359 LYS A N 1
ATOM 2864 C CA . LYS A 1 359 ? -17.181 16.409 -44.621 1.00 47.47 359 LYS A CA 1
ATOM 2865 C C . LYS A 1 359 ? -16.432 16.418 -45.968 1.00 47.47 359 LYS A C 1
ATOM 2867 O O . LYS A 1 359 ? -16.580 15.469 -46.728 1.00 47.47 359 LYS A O 1
ATOM 2872 N N . ASN A 1 360 ? -15.635 17.457 -46.246 1.00 50.31 360 ASN A N 1
ATOM 2873 C CA . ASN A 1 360 ? -14.977 17.686 -47.539 1.00 50.31 360 ASN A CA 1
ATOM 2874 C C . ASN A 1 360 ? -13.485 17.288 -47.576 1.00 50.31 360 ASN A C 1
ATOM 2876 O O . ASN A 1 360 ? -12.867 17.417 -48.627 1.00 50.31 360 ASN A O 1
ATOM 2880 N N . ASN A 1 361 ? -12.910 16.778 -46.476 1.00 58.12 361 ASN A N 1
ATOM 2881 C CA . ASN A 1 361 ? -11.548 16.218 -46.432 1.00 58.12 361 ASN A CA 1
ATOM 2882 C C . ASN A 1 361 ? -10.419 17.167 -46.908 1.00 58.12 361 ASN A C 1
ATOM 2884 O O . ASN A 1 361 ? -9.455 16.750 -47.550 1.00 58.12 361 ASN A O 1
ATOM 2888 N N . GLU A 1 362 ? -10.499 18.456 -46.572 1.00 57.56 362 GLU A N 1
ATOM 2889 C CA . GLU A 1 362 ? -9.453 19.434 -46.911 1.00 57.56 362 GLU A CA 1
ATOM 2890 C C . GLU A 1 362 ? -8.283 19.400 -45.903 1.00 57.56 362 GLU A C 1
ATOM 2892 O O . GLU A 1 362 ? -8.497 19.194 -44.704 1.00 57.56 362 GLU A O 1
ATOM 2897 N N . LEU A 1 363 ? -7.044 19.607 -46.382 1.00 57.81 363 LEU A N 1
ATOM 2898 C CA . LEU A 1 363 ? -5.826 19.709 -45.555 1.00 57.81 363 LEU A CA 1
ATOM 2899 C C . LEU A 1 363 ? -5.791 21.039 -44.789 1.00 57.81 363 LEU A C 1
ATOM 2901 O O . LEU A 1 363 ? -5.992 22.100 -45.379 1.00 57.81 363 LEU A O 1
ATOM 2905 N N . VAL A 1 364 ? -5.485 21.002 -43.485 1.00 60.41 364 VAL A N 1
ATOM 2906 C CA . VAL A 1 364 ? -5.608 22.186 -42.611 1.00 60.41 364 VAL A CA 1
ATOM 2907 C C . VAL A 1 364 ? -4.297 22.639 -41.962 1.00 60.41 364 VAL A C 1
ATOM 2909 O O . VAL A 1 364 ? -3.541 21.850 -41.397 1.00 60.41 364 VAL A O 1
ATOM 2912 N N . THR A 1 365 ? -4.084 23.963 -41.956 1.00 57.12 365 THR A N 1
ATOM 2913 C CA . THR A 1 365 ? -2.976 24.668 -41.280 1.00 57.12 365 THR A CA 1
ATOM 2914 C C . THR A 1 365 ? -3.481 25.730 -40.283 1.00 57.12 365 THR A C 1
ATOM 2916 O O . THR A 1 365 ? -3.282 26.939 -40.464 1.00 57.12 365 THR A O 1
ATOM 2919 N N . ASP A 1 366 ? -4.163 25.319 -39.209 1.00 63.81 366 ASP A N 1
ATOM 2920 C CA . ASP A 1 366 ? -4.558 26.246 -38.133 1.00 63.81 366 ASP A CA 1
ATOM 2921 C C . ASP A 1 366 ? -3.347 26.756 -37.311 1.00 63.81 366 ASP A C 1
ATOM 2923 O O . ASP A 1 366 ? -2.221 26.281 -37.469 1.00 63.81 366 ASP A O 1
ATOM 2927 N N . SER A 1 367 ? -3.536 27.777 -36.469 1.00 61.50 367 SER A N 1
ATOM 2928 C CA . SER A 1 367 ? -2.439 28.410 -35.715 1.00 61.50 367 SER A CA 1
ATOM 2929 C C . SER A 1 367 ? -1.778 27.485 -34.684 1.00 61.50 367 SER A C 1
ATOM 2931 O O . SER A 1 367 ? -0.583 27.631 -34.430 1.00 61.50 367 SER A O 1
ATOM 2933 N N . LEU A 1 368 ? -2.522 26.532 -34.115 1.00 63.78 368 LEU A N 1
ATOM 2934 C CA . LEU A 1 368 ? -2.010 25.528 -33.177 1.00 63.78 368 LEU A CA 1
ATOM 2935 C C . LEU A 1 368 ? -1.180 24.480 -33.905 1.00 63.78 368 LEU A C 1
ATOM 2937 O O . LEU A 1 368 ? -0.049 24.207 -33.517 1.00 63.78 368 LEU A O 1
ATOM 2941 N N . SER A 1 369 ? -1.687 23.987 -35.028 1.00 61.38 369 SER A N 1
ATOM 2942 C CA . SER A 1 369 ? -0.962 23.101 -35.921 1.00 61.38 369 SER A CA 1
ATOM 2943 C C . SER A 1 369 ? 0.317 23.762 -36.436 1.00 61.38 369 SER A C 1
ATOM 2945 O O . SER A 1 369 ? 1.354 23.121 -36.484 1.00 61.38 369 SER A O 1
ATOM 2947 N N . ARG A 1 370 ? 0.326 25.066 -36.728 1.00 60.41 370 ARG A N 1
ATOM 2948 C CA . ARG A 1 370 ? 1.552 25.778 -37.132 1.00 60.41 370 ARG A CA 1
ATOM 2949 C C . ARG A 1 370 ? 2.598 25.929 -36.018 1.00 60.41 370 ARG A C 1
ATOM 2951 O O . ARG A 1 370 ? 3.769 26.060 -36.342 1.00 60.41 370 ARG A O 1
ATOM 2958 N N . ARG A 1 371 ? 2.196 25.915 -34.742 1.00 60.09 371 ARG A N 1
ATOM 2959 C CA . ARG A 1 371 ? 3.095 26.048 -33.573 1.00 60.09 371 ARG A CA 1
ATOM 2960 C C . ARG A 1 371 ? 3.540 24.711 -32.979 1.00 60.09 371 ARG A C 1
ATOM 2962 O O . ARG A 1 371 ? 4.467 24.681 -32.178 1.00 60.09 371 ARG A O 1
ATOM 2969 N N . ALA A 1 372 ? 2.849 23.629 -33.320 1.00 60.34 372 ALA A N 1
ATOM 2970 C CA . ALA A 1 372 ? 3.159 22.283 -32.871 1.00 60.34 372 ALA A CA 1
ATOM 2971 C C . ALA A 1 372 ? 4.423 21.768 -33.582 1.00 60.34 372 ALA A C 1
ATOM 2973 O O . ALA A 1 372 ? 4.355 21.263 -34.706 1.00 60.34 372 ALA A O 1
ATOM 2974 N N . GLU A 1 373 ? 5.576 21.919 -32.930 1.00 56.12 373 GLU A N 1
ATOM 2975 C CA . GLU A 1 373 ? 6.840 21.320 -33.361 1.00 56.12 373 GLU A CA 1
ATOM 2976 C C . GLU A 1 373 ? 6.968 19.901 -32.802 1.00 56.12 373 GLU A C 1
ATOM 2978 O O . GLU A 1 373 ? 6.914 19.671 -31.591 1.00 56.12 373 GLU A O 1
ATOM 2983 N N . PHE A 1 374 ? 7.150 18.933 -33.697 1.00 56.91 374 PHE A N 1
ATOM 2984 C CA . PHE A 1 374 ? 7.467 17.563 -33.323 1.00 56.91 374 PHE A CA 1
ATOM 2985 C C . PHE A 1 374 ? 8.942 17.490 -32.911 1.00 56.91 374 PHE A C 1
ATOM 2987 O O . PHE A 1 374 ? 9.827 17.646 -33.747 1.00 56.91 374 PHE A O 1
ATOM 2994 N N . LYS A 1 375 ? 9.213 17.254 -31.622 1.00 49.44 375 LYS A N 1
ATOM 2995 C CA . LYS A 1 375 ? 10.580 17.156 -31.079 1.00 49.44 375 LYS A CA 1
ATOM 2996 C C . LYS A 1 375 ? 11.230 15.770 -31.226 1.00 49.44 375 LYS A C 1
ATOM 2998 O O . LYS A 1 375 ? 12.297 15.558 -30.669 1.00 49.44 375 LYS A O 1
ATOM 3003 N N . GLY A 1 376 ? 10.632 14.852 -31.988 1.00 51.28 376 GLY A N 1
ATOM 3004 C CA . GLY A 1 376 ? 11.155 13.496 -32.184 1.00 51.28 376 GLY A CA 1
ATOM 3005 C C . GLY A 1 376 ? 10.427 12.425 -31.367 1.00 51.28 376 GLY A C 1
ATOM 3006 O O . GLY A 1 376 ? 9.628 12.720 -30.478 1.00 51.28 376 GLY A O 1
ATOM 3007 N N . PHE A 1 377 ? 10.708 11.159 -31.688 1.00 54.81 377 PHE A N 1
ATOM 3008 C CA . PHE A 1 377 ? 10.237 9.972 -30.961 1.00 54.81 377 PHE A CA 1
ATOM 3009 C C . PHE A 1 377 ? 11.152 9.679 -29.763 1.00 54.81 377 PHE A C 1
ATOM 3011 O O . PHE A 1 377 ? 11.767 8.618 -29.686 1.00 54.81 377 PHE A O 1
ATOM 3018 N N . GLU A 1 378 ? 11.308 10.647 -28.863 1.00 50.50 378 GLU A N 1
ATOM 3019 C CA . GLU A 1 378 ? 12.262 10.558 -27.754 1.00 50.50 378 GLU A CA 1
ATOM 3020 C C . GLU A 1 378 ? 11.529 10.677 -26.414 1.00 50.50 378 GLU A C 1
ATOM 3022 O O . GLU A 1 378 ? 10.962 11.717 -26.082 1.00 50.50 378 GLU A O 1
ATOM 3027 N N . LYS A 1 379 ? 11.529 9.586 -25.639 1.00 47.59 379 LYS A N 1
ATOM 3028 C CA . LYS A 1 379 ? 11.082 9.558 -24.231 1.00 47.59 379 LYS A CA 1
ATOM 3029 C C . LYS A 1 379 ? 12.276 9.472 -23.255 1.00 47.59 379 LYS A C 1
ATOM 3031 O O . LYS A 1 379 ? 12.095 9.611 -22.050 1.00 47.59 379 LYS A O 1
ATOM 3036 N N . SER A 1 380 ? 13.493 9.272 -23.775 1.00 47.19 380 SER A N 1
ATOM 3037 C CA . SER A 1 380 ? 14.773 9.140 -23.058 1.00 47.19 380 SER A CA 1
ATOM 3038 C C . SER A 1 380 ? 15.874 9.897 -23.816 1.00 47.19 380 SER A C 1
ATOM 3040 O O . SER A 1 380 ? 15.680 10.245 -24.975 1.00 47.19 380 SER A O 1
ATOM 3042 N N . ASN A 1 381 ? 17.049 10.095 -23.209 1.00 46.75 381 ASN A N 1
ATOM 3043 C CA . ASN A 1 381 ? 18.232 10.709 -23.842 1.00 46.75 381 ASN A CA 1
ATOM 3044 C C . ASN A 1 381 ? 18.803 9.905 -25.039 1.00 46.75 381 ASN A C 1
ATOM 3046 O O . ASN A 1 381 ? 19.880 10.236 -25.533 1.00 46.75 381 ASN A O 1
ATOM 3050 N N . TYR A 1 382 ? 18.129 8.836 -25.477 1.00 55.47 382 TYR A N 1
ATOM 3051 C CA . TYR A 1 382 ? 18.560 7.955 -26.557 1.00 55.47 382 TYR A CA 1
ATOM 3052 C C . TYR A 1 382 ? 17.423 7.751 -27.569 1.00 55.47 382 TYR A C 1
ATOM 3054 O O . TYR A 1 382 ? 16.290 7.477 -27.159 1.00 55.47 382 TYR A O 1
ATOM 3062 N N . PRO A 1 383 ? 17.703 7.848 -28.880 1.00 64.81 383 PRO A N 1
ATOM 3063 C CA . PRO A 1 383 ? 16.707 7.616 -29.918 1.00 64.81 383 PRO A CA 1
ATOM 3064 C C . PRO A 1 383 ? 16.303 6.137 -29.963 1.00 64.81 383 PRO A C 1
ATOM 3066 O O . PRO A 1 383 ? 17.156 5.252 -29.894 1.00 64.81 383 PRO A O 1
ATOM 3069 N N . VAL A 1 384 ? 15.007 5.864 -30.139 1.00 69.62 384 VAL A N 1
ATOM 3070 C CA . VAL A 1 384 ? 14.504 4.501 -30.384 1.00 69.62 384 VAL A CA 1
ATOM 3071 C C . VAL A 1 384 ? 15.123 3.967 -31.684 1.00 69.62 384 VAL A C 1
ATOM 3073 O O . VAL A 1 384 ? 15.105 4.649 -32.709 1.00 69.62 384 VAL A O 1
ATOM 3076 N N . ASP A 1 385 ? 15.697 2.763 -31.668 1.00 72.00 385 ASP A N 1
ATOM 3077 C CA . ASP A 1 385 ? 16.333 2.183 -32.862 1.00 72.00 385 ASP A CA 1
ATOM 3078 C C . ASP A 1 385 ? 15.290 1.705 -33.886 1.00 72.00 385 ASP A C 1
ATOM 3080 O O . ASP A 1 385 ? 15.306 2.114 -35.052 1.00 72.00 385 ASP A O 1
ATOM 3084 N N . PHE A 1 386 ? 14.325 0.898 -33.434 1.00 81.62 386 PHE A N 1
ATOM 3085 C CA . PHE A 1 386 ? 13.268 0.356 -34.285 1.00 81.62 386 PHE A CA 1
ATOM 3086 C C . PHE A 1 386 ? 11.882 0.411 -33.624 1.00 81.62 386 PHE A C 1
ATOM 3088 O O . PHE A 1 386 ? 11.068 1.248 -34.025 1.00 81.62 386 PHE A O 1
ATOM 3095 N N . ILE A 1 387 ? 11.617 -0.411 -32.603 1.00 84.38 387 ILE A N 1
ATOM 3096 C CA . ILE A 1 387 ? 10.354 -0.388 -31.846 1.00 84.38 387 ILE A CA 1
ATOM 3097 C C . ILE A 1 387 ? 10.671 -0.411 -30.355 1.00 84.38 387 ILE A C 1
ATOM 3099 O O . ILE A 1 387 ? 11.441 -1.249 -29.898 1.00 84.38 387 ILE A O 1
ATOM 3103 N N . GLN A 1 388 ? 10.038 0.470 -29.590 1.00 86.06 388 GLN A N 1
ATOM 3104 C CA . GLN A 1 388 ? 10.004 0.381 -28.135 1.00 86.06 388 GLN A CA 1
ATOM 3105 C C . GLN A 1 388 ? 8.581 0.044 -27.696 1.00 86.06 388 GLN A C 1
ATOM 3107 O O . GLN A 1 388 ? 7.619 0.668 -28.152 1.00 86.06 388 GLN A O 1
ATOM 3112 N N . VAL A 1 389 ? 8.457 -0.956 -26.827 1.00 87.56 389 VAL A N 1
ATOM 3113 C CA . VAL A 1 389 ? 7.180 -1.392 -26.258 1.00 87.56 389 VAL A CA 1
ATOM 3114 C C . VAL A 1 389 ? 7.198 -1.167 -24.755 1.00 87.56 389 VAL A C 1
ATOM 3116 O O . VAL A 1 389 ? 8.086 -1.662 -24.064 1.00 87.56 389 VAL A O 1
ATOM 3119 N N . GLU A 1 390 ? 6.205 -0.453 -24.240 1.00 90.06 390 GLU A N 1
ATOM 3120 C CA . GLU A 1 390 ? 5.965 -0.308 -22.806 1.00 90.06 390 GLU A CA 1
ATOM 3121 C C . GLU A 1 390 ? 4.732 -1.129 -22.427 1.00 90.06 390 GLU A C 1
ATOM 3123 O O . GLU A 1 390 ? 3.615 -0.819 -22.839 1.00 90.06 390 GLU A O 1
ATOM 3128 N N . ILE A 1 391 ? 4.922 -2.183 -21.635 1.00 90.94 391 ILE A N 1
ATOM 3129 C CA . ILE A 1 391 ? 3.843 -3.075 -21.205 1.00 90.94 391 ILE A CA 1
ATOM 3130 C C . ILE A 1 391 ? 3.606 -2.871 -19.720 1.00 90.94 391 ILE A C 1
ATOM 3132 O O . ILE A 1 391 ? 4.464 -3.186 -18.896 1.00 90.94 391 ILE A O 1
ATOM 3136 N N . THR A 1 392 ? 2.427 -2.363 -19.374 1.00 92.94 392 THR A N 1
ATOM 3137 C CA . THR A 1 392 ? 1.969 -2.280 -17.988 1.00 92.94 392 THR A CA 1
ATOM 3138 C C . THR A 1 392 ? 1.135 -3.503 -17.650 1.00 92.94 392 THR A C 1
ATOM 3140 O O . THR A 1 392 ? 0.131 -3.783 -18.308 1.00 92.94 392 THR A O 1
ATOM 3143 N N . TYR A 1 393 ? 1.533 -4.211 -16.600 1.00 92.31 393 TYR A N 1
ATOM 3144 C CA . TYR A 1 393 ? 0.840 -5.391 -16.100 1.00 92.31 393 TYR A CA 1
ATOM 3145 C C . TYR A 1 393 ? 0.488 -5.226 -14.624 1.00 92.31 393 TYR A C 1
ATOM 3147 O O . TYR A 1 393 ? 1.189 -4.535 -13.876 1.00 92.31 393 TYR A O 1
ATOM 3155 N N . LYS A 1 394 ? -0.592 -5.890 -14.207 1.00 92.69 394 LYS A N 1
ATOM 3156 C CA . LYS A 1 394 ? -0.999 -5.976 -12.808 1.00 92.69 394 LYS A CA 1
ATOM 3157 C C . LYS A 1 394 ? -0.829 -7.374 -12.249 1.00 92.69 394 LYS A C 1
ATOM 3159 O O . LYS A 1 394 ? -1.033 -8.376 -12.932 1.00 92.69 394 LYS A O 1
ATOM 3164 N N . THR A 1 395 ? -0.455 -7.428 -10.981 1.00 90.62 395 THR A N 1
ATOM 3165 C CA . THR A 1 395 ? -0.107 -8.659 -10.282 1.00 90.62 395 THR A CA 1
ATOM 3166 C C . THR A 1 395 ? -0.685 -8.627 -8.879 1.00 90.62 395 THR A C 1
ATOM 3168 O O . THR A 1 395 ? -0.573 -7.620 -8.181 1.00 90.62 395 THR A O 1
ATOM 3171 N N . LYS A 1 396 ? -1.276 -9.735 -8.421 1.00 88.69 396 LYS A N 1
ATOM 3172 C CA . LYS A 1 396 ? -1.700 -9.842 -7.022 1.00 88.69 396 LYS A CA 1
ATOM 3173 C C . LYS A 1 396 ? -0.470 -9.848 -6.111 1.00 88.69 396 LYS A C 1
ATOM 3175 O O . LYS A 1 396 ? 0.425 -10.698 -6.255 1.00 88.69 396 LYS A O 1
ATOM 3180 N N . ARG A 1 397 ? -0.452 -8.914 -5.162 1.00 87.25 397 ARG A N 1
ATOM 3181 C CA . ARG A 1 397 ? 0.592 -8.765 -4.155 1.00 87.25 397 ARG A CA 1
ATOM 3182 C C . ARG A 1 397 ? 0.090 -9.280 -2.817 1.00 87.25 397 ARG A C 1
ATOM 3184 O O . ARG A 1 397 ? -0.760 -8.679 -2.167 1.00 87.25 397 ARG A O 1
ATOM 3191 N N . GLU A 1 398 ? 0.638 -10.416 -2.422 1.00 89.25 398 GLU A N 1
ATOM 3192 C CA . GLU A 1 398 ? 0.333 -11.066 -1.152 1.00 89.25 398 GLU A CA 1
ATOM 3193 C C . GLU A 1 398 ? 1.345 -10.634 -0.096 1.00 89.25 398 GLU A C 1
ATOM 3195 O O . GLU A 1 398 ? 2.536 -10.487 -0.393 1.00 89.25 398 GLU A O 1
ATOM 3200 N N . VAL A 1 399 ? 0.865 -10.418 1.128 1.00 91.12 399 VAL A N 1
ATOM 3201 C CA . VAL A 1 399 ? 1.728 -10.096 2.264 1.00 91.12 399 VAL A CA 1
ATOM 3202 C C . VAL A 1 399 ? 2.480 -11.346 2.694 1.00 91.12 399 VAL A C 1
ATOM 3204 O O . VAL A 1 399 ? 1.896 -12.412 2.864 1.00 91.12 399 VAL A O 1
ATOM 3207 N N . LYS A 1 400 ? 3.793 -11.198 2.857 1.00 90.75 400 LYS A N 1
ATOM 3208 C CA . LYS A 1 400 ? 4.712 -12.253 3.289 1.00 90.75 400 LYS A CA 1
ATOM 3209 C C . LYS A 1 400 ? 5.513 -11.790 4.504 1.00 90.75 400 LYS A C 1
ATOM 3211 O O . LYS A 1 400 ? 5.487 -10.612 4.867 1.00 90.75 400 LYS A O 1
ATOM 3216 N N . ILE A 1 401 ? 6.263 -12.713 5.098 1.00 92.69 401 ILE A N 1
ATOM 3217 C CA . ILE A 1 401 ? 7.275 -12.394 6.112 1.00 92.69 401 ILE A CA 1
ATOM 3218 C C . ILE A 1 401 ? 8.243 -11.341 5.544 1.00 92.69 401 ILE A C 1
ATOM 3220 O O . ILE A 1 401 ? 8.623 -11.401 4.373 1.00 92.69 401 ILE A O 1
ATOM 3224 N N . GLY A 1 402 ? 8.596 -10.347 6.359 1.00 91.31 402 GLY A N 1
ATOM 3225 C CA . GLY A 1 402 ? 9.442 -9.215 5.976 1.00 91.31 402 GLY A CA 1
ATOM 3226 C C . GLY A 1 402 ? 8.681 -7.960 5.530 1.00 91.31 402 GLY A C 1
ATOM 3227 O O . GLY A 1 402 ? 9.290 -6.899 5.389 1.00 91.31 402 GLY A O 1
ATOM 3228 N N . PHE A 1 403 ? 7.359 -8.033 5.329 1.00 92.06 403 PHE A N 1
ATOM 3229 C CA . PHE A 1 403 ? 6.553 -6.837 5.057 1.00 92.06 403 PHE A CA 1
ATOM 3230 C C . PHE A 1 403 ? 6.522 -5.908 6.267 1.00 92.06 403 PHE A C 1
ATOM 3232 O O . PHE A 1 403 ? 6.524 -6.351 7.414 1.00 92.06 403 PHE A O 1
ATOM 3239 N N . LYS A 1 404 ? 6.453 -4.602 6.006 1.00 93.25 404 LYS A N 1
ATOM 3240 C CA . LYS A 1 404 ? 6.438 -3.585 7.054 1.00 93.25 404 LYS A CA 1
ATOM 3241 C C . LYS A 1 404 ? 5.027 -3.056 7.279 1.00 93.25 404 LYS A C 1
ATOM 3243 O O . LYS A 1 404 ? 4.382 -2.591 6.341 1.00 93.25 404 LYS A O 1
ATOM 3248 N N . VAL A 1 405 ? 4.576 -3.071 8.527 1.00 94.19 405 VAL A N 1
ATOM 3249 C CA . VAL A 1 405 ? 3.273 -2.535 8.939 1.00 94.19 405 VAL A CA 1
ATOM 3250 C C . VAL A 1 405 ? 3.455 -1.460 10.005 1.00 94.19 405 VAL A C 1
ATOM 3252 O O . VAL A 1 405 ? 4.492 -1.380 10.668 1.00 94.19 405 VAL A O 1
ATOM 3255 N N . THR A 1 406 ? 2.474 -0.576 10.138 1.00 93.94 406 THR A N 1
ATOM 3256 C CA . THR A 1 406 ? 2.537 0.548 11.072 1.00 93.94 406 THR A CA 1
ATOM 3257 C C . THR A 1 406 ? 1.157 0.979 11.542 1.00 93.94 406 THR A C 1
ATOM 3259 O O . THR A 1 406 ? 0.168 0.775 10.847 1.00 93.94 406 THR A O 1
ATOM 3262 N N . ASP A 1 407 ? 1.089 1.585 12.719 1.00 92.56 407 ASP A N 1
ATOM 3263 C CA . ASP A 1 407 ? -0.123 2.189 13.262 1.00 92.56 407 ASP A CA 1
ATOM 3264 C C . ASP A 1 407 ? -0.133 3.721 13.133 1.00 92.56 407 ASP A C 1
ATOM 3266 O O . ASP A 1 407 ? 0.789 4.351 12.604 1.00 92.56 407 ASP A O 1
ATOM 3270 N N . ARG A 1 408 ? -1.205 4.334 13.641 1.00 90.62 408 ARG A N 1
ATOM 3271 C CA . ARG A 1 408 ? -1.412 5.788 13.621 1.00 90.62 408 ARG A CA 1
ATOM 3272 C C . ARG A 1 408 ? -0.630 6.561 14.683 1.00 90.62 408 ARG A C 1
ATOM 3274 O O . ARG A 1 408 ? -0.664 7.788 14.693 1.00 90.62 408 ARG A O 1
ATOM 3281 N N . CYS A 1 409 ? 0.096 5.871 15.554 1.00 89.38 409 CYS A N 1
ATOM 3282 C CA . CYS A 1 409 ? 0.880 6.443 16.648 1.00 89.38 409 CYS A CA 1
ATOM 3283 C C . CYS A 1 409 ? 2.393 6.280 16.404 1.00 89.38 409 CYS A C 1
ATOM 3285 O O . CYS A 1 409 ? 3.196 6.316 17.343 1.00 89.38 409 CYS A O 1
ATOM 3287 N N . GLY A 1 410 ? 2.793 6.044 15.148 1.00 88.00 410 GLY A N 1
ATOM 3288 C CA . GLY A 1 410 ? 4.189 5.882 14.745 1.00 88.00 410 GLY A CA 1
ATOM 3289 C C . GLY A 1 410 ? 4.837 4.585 15.243 1.00 88.00 410 GLY A C 1
ATOM 3290 O O . GLY A 1 410 ? 6.068 4.489 15.260 1.00 88.00 410 GLY A O 1
ATOM 3291 N N . GLY A 1 411 ? 4.053 3.596 15.679 1.00 89.44 411 GLY A N 1
ATOM 3292 C CA . GLY A 1 411 ? 4.514 2.226 15.891 1.00 89.44 411 GLY A CA 1
ATOM 3293 C C . GLY A 1 411 ? 4.724 1.554 14.539 1.00 89.44 411 GLY A C 1
ATOM 3294 O O . GLY A 1 411 ? 3.844 1.608 13.683 1.00 89.44 411 GLY A O 1
ATOM 3295 N N . LYS A 1 412 ? 5.899 0.970 14.305 1.00 91.06 412 LYS A N 1
ATOM 3296 C CA . LYS A 1 412 ? 6.233 0.252 13.068 1.00 91.06 412 LYS A CA 1
ATOM 3297 C C . LYS A 1 412 ? 6.798 -1.105 13.435 1.00 91.06 412 LYS A C 1
ATOM 3299 O O . LYS A 1 412 ? 7.517 -1.196 14.423 1.00 91.06 412 LYS A O 1
ATOM 3304 N N . GLY A 1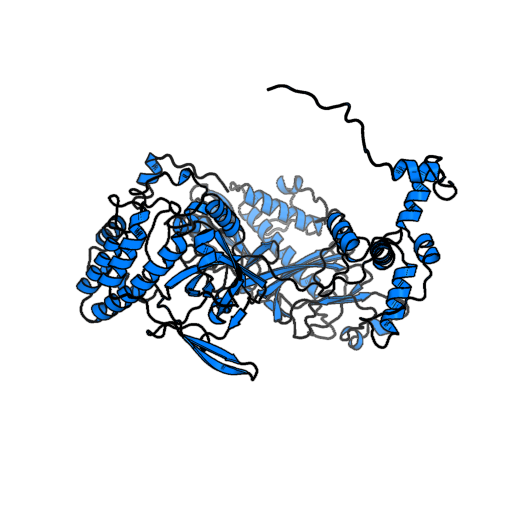 413 ? 6.537 -2.096 12.602 1.00 92.19 413 GLY A N 1
ATOM 3305 C CA . GLY A 1 413 ? 7.146 -3.399 12.768 1.00 92.19 413 GLY A CA 1
ATOM 3306 C C . GLY A 1 413 ? 7.200 -4.201 11.484 1.00 92.19 413 GLY A C 1
ATOM 3307 O O . GLY A 1 413 ? 6.641 -3.802 10.456 1.00 92.19 413 GLY A O 1
ATOM 3308 N N . ILE A 1 414 ? 7.936 -5.301 11.546 1.00 94.50 414 ILE A N 1
ATOM 3309 C CA . ILE A 1 414 ? 8.145 -6.225 10.435 1.00 94.50 414 ILE A CA 1
ATOM 3310 C C . ILE A 1 414 ? 7.347 -7.493 10.718 1.00 94.50 414 ILE A C 1
ATOM 3312 O O . ILE A 1 414 ? 7.421 -8.041 11.813 1.00 94.50 414 ILE A O 1
ATOM 3316 N N . VAL A 1 415 ? 6.591 -7.967 9.730 1.00 95.69 415 VAL A N 1
ATOM 3317 C CA . VAL A 1 415 ? 5.860 -9.232 9.824 1.00 95.69 415 VAL A CA 1
ATOM 3318 C C . VAL A 1 415 ? 6.864 -10.378 9.950 1.00 95.69 415 VAL A C 1
ATOM 3320 O O . VAL A 1 415 ? 7.614 -10.634 9.007 1.00 95.69 415 VAL A O 1
ATOM 3323 N N . SER A 1 416 ? 6.879 -11.057 11.094 1.00 95.06 416 SER A N 1
ATOM 3324 C CA . SER A 1 416 ? 7.788 -12.166 11.419 1.00 95.06 416 SER A CA 1
ATOM 3325 C C . SER A 1 416 ? 7.135 -13.536 11.220 1.00 95.06 416 SER A C 1
ATOM 3327 O O . SER A 1 416 ? 7.798 -14.473 10.783 1.00 95.06 416 SER A O 1
ATOM 3329 N N . LYS A 1 417 ? 5.828 -13.646 11.489 1.00 94.75 417 LYS A N 1
ATOM 3330 C CA . LYS A 1 417 ? 5.043 -14.886 11.388 1.00 94.75 417 LYS A CA 1
ATOM 3331 C C . LYS A 1 417 ? 3.651 -14.604 10.829 1.00 94.75 417 LYS A C 1
ATOM 3333 O O . LYS A 1 417 ? 3.045 -13.580 11.148 1.00 94.75 417 LYS A O 1
ATOM 3338 N N . ILE A 1 418 ? 3.157 -15.529 10.007 1.00 96.50 418 ILE A N 1
ATOM 3339 C CA . ILE A 1 418 ? 1.779 -15.557 9.507 1.00 96.50 418 ILE A CA 1
ATOM 3340 C C . ILE A 1 418 ? 1.181 -16.910 9.896 1.00 96.50 418 ILE A C 1
ATOM 3342 O O . ILE A 1 418 ? 1.766 -17.940 9.566 1.00 96.50 418 ILE A O 1
ATOM 3346 N N . THR A 1 419 ? 0.050 -16.907 10.599 1.00 95.06 419 THR A N 1
ATOM 3347 C CA . THR A 1 419 ? -0.588 -18.123 11.136 1.00 95.06 419 THR A CA 1
ATOM 3348 C C . THR A 1 419 ? -2.065 -18.186 10.731 1.00 95.06 419 THR A C 1
ATOM 3350 O O . THR A 1 419 ? -2.690 -17.127 10.634 1.00 95.06 419 THR A O 1
ATOM 3353 N N . PRO A 1 420 ? -2.642 -19.381 10.496 1.00 95.94 420 PRO A N 1
ATOM 3354 C CA . PRO A 1 420 ? -4.083 -19.526 10.292 1.00 95.94 420 PRO A CA 1
ATOM 3355 C C . PRO A 1 420 ? -4.893 -18.908 11.435 1.00 95.94 420 PRO A C 1
ATOM 3357 O O . PRO A 1 420 ? -4.503 -19.021 12.601 1.00 95.94 420 PRO A O 1
ATOM 3360 N N . LEU A 1 421 ? -6.018 -18.261 11.122 1.00 96.12 421 LEU A N 1
ATOM 3361 C CA . LEU A 1 421 ? -6.846 -17.577 12.119 1.00 96.12 421 LEU A CA 1
ATOM 3362 C C . LEU A 1 421 ? -7.224 -18.480 13.305 1.00 96.12 421 LEU A C 1
ATOM 3364 O O . LEU A 1 421 ? -7.253 -18.002 14.433 1.00 96.12 421 LEU A O 1
ATOM 3368 N N . GLU A 1 422 ? -7.483 -19.768 13.082 1.00 94.31 422 GLU A N 1
ATOM 3369 C CA . GLU A 1 422 ? -7.937 -20.705 14.119 1.00 94.31 422 GLU A CA 1
ATOM 3370 C C . GLU A 1 422 ? -6.869 -21.000 15.183 1.00 94.31 422 GLU A C 1
ATOM 3372 O O . GLU A 1 422 ? -7.209 -21.372 16.309 1.00 94.31 422 GLU A O 1
ATOM 3377 N N . GLU A 1 423 ? -5.593 -20.830 14.828 1.00 94.50 423 GLU A N 1
ATOM 3378 C CA . GLU A 1 423 ? -4.441 -21.015 15.716 1.00 94.50 423 GLU A CA 1
ATOM 3379 C C . GLU A 1 423 ? -4.023 -19.702 16.406 1.00 94.50 423 GLU A C 1
ATOM 3381 O O . GLU A 1 423 ? -3.232 -19.728 17.350 1.00 94.50 423 GLU A O 1
ATOM 3386 N N . MET A 1 424 ? -4.569 -18.554 15.982 1.00 96.75 424 MET A N 1
ATOM 3387 C CA . MET A 1 424 ? -4.262 -17.246 16.567 1.00 96.75 424 MET A CA 1
ATOM 3388 C C . MET A 1 424 ? -4.790 -17.103 18.005 1.00 96.75 424 MET A C 1
ATOM 3390 O O . MET A 1 424 ? -5.746 -17.780 18.397 1.00 96.75 424 MET A O 1
ATOM 3394 N N . PRO A 1 425 ? -4.226 -16.171 18.799 1.00 96.81 425 PRO A N 1
ATOM 3395 C CA . PRO A 1 425 ? -4.737 -15.861 20.128 1.00 96.81 425 PRO A CA 1
ATOM 3396 C C . PRO A 1 425 ? -6.215 -15.482 20.128 1.00 96.81 425 PRO A C 1
ATOM 3398 O O . PRO A 1 425 ? -6.631 -14.576 19.408 1.00 96.81 425 PRO A O 1
ATOM 3401 N N . ARG A 1 426 ? -6.995 -16.159 20.972 1.00 96.31 426 ARG A N 1
ATOM 3402 C CA . ARG A 1 426 ? -8.426 -15.926 21.168 1.00 96.31 426 ARG A CA 1
ATOM 3403 C C . ARG A 1 426 ? -8.770 -15.636 22.620 1.00 96.31 426 ARG A C 1
ATOM 3405 O O . ARG A 1 426 ? -8.165 -16.212 23.532 1.00 96.31 426 ARG A O 1
ATOM 3412 N N . ASP A 1 427 ? -9.750 -14.766 22.819 1.00 93.81 427 ASP A N 1
ATOM 3413 C CA . ASP A 1 427 ? -10.316 -14.471 24.135 1.00 93.81 427 ASP A CA 1
ATOM 3414 C C . ASP A 1 427 ? -11.412 -15.479 24.537 1.00 93.81 427 ASP A C 1
ATOM 3416 O O . ASP A 1 427 ? -11.815 -16.350 23.760 1.00 93.81 427 ASP A O 1
ATOM 3420 N N . GLU A 1 428 ? -11.898 -15.377 25.778 1.00 90.69 428 GLU A N 1
ATOM 3421 C CA . GLU A 1 428 ? -12.972 -16.241 26.300 1.00 90.69 428 GLU A CA 1
ATOM 3422 C C . GLU A 1 428 ? -14.331 -15.993 25.610 1.00 90.69 428 GLU A C 1
ATOM 3424 O O . GLU A 1 428 ? -15.228 -16.829 25.702 1.00 90.69 428 GLU A O 1
ATOM 3429 N N . TYR A 1 429 ? -14.474 -14.882 24.876 1.00 84.81 429 TYR A N 1
ATOM 3430 C CA . TYR A 1 429 ? -15.666 -14.542 24.097 1.00 84.81 429 TYR A CA 1
ATOM 3431 C C . TYR A 1 429 ? -15.638 -15.119 22.671 1.00 84.81 429 TYR A C 1
ATOM 3433 O O . TYR A 1 429 ? -16.602 -14.936 21.926 1.00 84.81 429 TYR A O 1
ATOM 3441 N N . GLY A 1 430 ? -14.558 -15.811 22.286 1.00 87.94 430 GLY A N 1
ATOM 3442 C CA . GLY A 1 430 ? -14.379 -16.410 20.963 1.00 87.94 430 GLY A CA 1
ATOM 3443 C C . GLY A 1 430 ? -13.839 -15.451 19.898 1.00 87.94 430 GLY A C 1
ATOM 3444 O O . GLY A 1 430 ? -13.827 -15.800 18.717 1.00 87.94 430 GLY A O 1
ATOM 3445 N N . ASN A 1 431 ? -13.378 -14.258 20.279 1.00 91.12 431 ASN A N 1
ATOM 3446 C CA . ASN A 1 431 ? -12.771 -13.316 19.347 1.00 91.12 431 ASN A CA 1
ATOM 3447 C C . ASN A 1 431 ? -11.317 -13.703 19.094 1.00 91.12 431 ASN A C 1
ATOM 3449 O O . ASN A 1 431 ? -10.530 -13.824 20.029 1.00 91.12 431 ASN A O 1
ATOM 3453 N N . TYR A 1 432 ? -10.946 -13.835 17.824 1.00 96.12 432 TYR A N 1
ATOM 3454 C CA . TYR A 1 432 ? -9.568 -14.085 17.408 1.00 96.12 432 TYR A CA 1
ATOM 3455 C C . TYR A 1 432 ? -8.820 -12.778 17.129 1.00 96.12 432 TYR A C 1
ATOM 3457 O O . TYR A 1 432 ? -9.375 -11.840 16.536 1.00 96.12 432 TYR A O 1
ATOM 3465 N N . ALA A 1 433 ? -7.551 -12.739 17.528 1.00 97.19 433 ALA A N 1
ATOM 3466 C CA . ALA A 1 433 ? -6.609 -11.692 17.177 1.00 97.19 433 ALA A CA 1
ATOM 3467 C C . ALA A 1 433 ? -6.161 -11.835 15.715 1.00 97.19 433 ALA A C 1
ATOM 3469 O O . ALA A 1 433 ? -5.842 -12.916 15.231 1.00 97.19 433 ALA A O 1
ATOM 3470 N N . ASP A 1 434 ? -6.109 -10.706 15.023 1.00 97.44 434 ASP A N 1
ATOM 3471 C CA . ASP A 1 434 ? -5.528 -10.560 13.692 1.00 97.44 434 ASP A CA 1
ATOM 3472 C C . ASP A 1 434 ? -4.047 -10.197 13.742 1.00 97.44 434 ASP A C 1
ATOM 3474 O O . ASP A 1 434 ? -3.303 -10.483 12.806 1.00 97.44 434 ASP A O 1
ATOM 3478 N N . ILE A 1 435 ? -3.633 -9.516 14.809 1.00 97.19 435 ILE A N 1
ATOM 3479 C CA . ILE A 1 435 ? -2.283 -8.995 14.970 1.00 97.19 435 ILE A CA 1
ATOM 3480 C C . ILE A 1 435 ? -1.870 -9.041 16.442 1.00 97.19 435 ILE A C 1
ATOM 3482 O O . ILE A 1 435 ? -2.621 -8.639 17.335 1.00 97.19 435 ILE A O 1
ATOM 3486 N N . VAL A 1 436 ? -0.657 -9.527 16.682 1.00 96.56 436 VAL A N 1
ATOM 3487 C CA . VAL A 1 436 ? -0.004 -9.577 17.991 1.00 96.56 436 VAL A CA 1
ATOM 3488 C C . VAL A 1 436 ? 1.182 -8.618 17.970 1.00 96.56 436 VAL A C 1
ATOM 3490 O O . VAL A 1 436 ? 1.958 -8.601 17.011 1.00 96.56 436 VAL A O 1
ATOM 3493 N N . ILE A 1 437 ? 1.310 -7.803 19.016 1.00 94.56 437 ILE A N 1
ATOM 3494 C CA . ILE A 1 437 ? 2.363 -6.788 19.160 1.00 94.56 437 ILE A CA 1
ATOM 3495 C C . ILE A 1 437 ? 2.970 -6.898 20.564 1.00 94.56 437 ILE A C 1
ATOM 3497 O O . ILE A 1 437 ? 2.248 -7.171 21.523 1.00 94.56 437 ILE A O 1
ATOM 3501 N N . ASP A 1 438 ? 4.270 -6.645 20.723 1.00 92.75 438 ASP A N 1
ATOM 3502 C CA . ASP A 1 438 ? 4.875 -6.578 22.057 1.00 92.75 438 ASP A CA 1
ATOM 3503 C C . ASP A 1 438 ? 4.441 -5.307 22.817 1.00 92.75 438 ASP A C 1
ATOM 3505 O O . ASP A 1 438 ? 4.551 -4.194 22.288 1.00 92.75 438 ASP A O 1
ATOM 3509 N N . PRO A 1 439 ? 3.963 -5.411 24.072 1.00 89.62 439 PRO A N 1
ATOM 3510 C CA . PRO A 1 439 ? 3.618 -4.241 24.879 1.00 89.62 439 PRO A CA 1
ATOM 3511 C C . PRO A 1 439 ? 4.800 -3.293 25.153 1.00 89.62 439 PRO A C 1
ATOM 3513 O O . PRO A 1 439 ? 4.573 -2.084 25.259 1.00 89.62 439 PRO A O 1
ATOM 3516 N N . ASN A 1 440 ? 6.053 -3.773 25.228 1.00 86.44 440 ASN A N 1
ATOM 3517 C CA . ASN A 1 440 ? 7.200 -2.882 25.492 1.00 86.44 440 ASN A CA 1
ATOM 3518 C C . ASN A 1 440 ? 7.451 -1.906 24.341 1.00 86.44 440 ASN A C 1
ATOM 3520 O O . ASN A 1 440 ? 7.946 -0.795 24.563 1.00 86.44 440 ASN A O 1
ATOM 3524 N N . ALA A 1 441 ? 7.043 -2.281 23.124 1.00 80.12 441 ALA A N 1
ATOM 3525 C CA . ALA A 1 441 ? 7.105 -1.413 21.961 1.00 80.12 441 ALA A CA 1
ATOM 3526 C C . ALA A 1 441 ? 6.296 -0.122 22.146 1.00 80.12 441 ALA A C 1
ATOM 3528 O O . ALA A 1 441 ? 6.590 0.866 21.476 1.00 80.12 441 ALA A O 1
ATOM 3529 N N . VAL A 1 442 ? 5.309 -0.096 23.045 1.00 81.50 442 VAL A N 1
ATOM 3530 C CA . VAL A 1 442 ? 4.506 1.098 23.327 1.00 81.50 442 VAL A CA 1
ATOM 3531 C C . VAL A 1 442 ? 5.140 1.931 24.446 1.00 81.50 442 VAL A C 1
ATOM 3533 O O . VAL A 1 442 ? 5.357 3.139 24.315 1.00 81.50 442 VAL A O 1
ATOM 3536 N N . THR A 1 443 ? 5.507 1.280 25.550 1.00 78.31 443 THR A N 1
ATOM 3537 C CA . THR A 1 443 ? 6.002 1.953 26.760 1.00 78.31 443 THR A CA 1
ATOM 3538 C C . THR A 1 443 ? 7.330 2.671 26.519 1.00 78.31 443 THR A C 1
ATOM 3540 O O . THR A 1 443 ? 7.479 3.831 26.898 1.00 78.31 443 THR A O 1
ATOM 3543 N N . ASN A 1 444 ? 8.259 2.036 25.796 1.00 81.56 444 ASN A N 1
ATOM 3544 C CA . ASN A 1 444 ? 9.593 2.587 25.522 1.00 81.56 444 ASN A CA 1
ATOM 3545 C C . ASN A 1 444 ? 9.577 3.818 24.597 1.00 81.56 444 ASN A C 1
ATOM 3547 O O . ASN A 1 444 ? 10.600 4.472 24.410 1.00 81.56 444 ASN A O 1
ATOM 3551 N N . ARG A 1 445 ? 8.436 4.121 23.964 1.00 81.81 445 ARG A N 1
ATOM 3552 C CA . ARG A 1 445 ? 8.329 5.105 22.873 1.00 81.81 445 ARG A CA 1
ATOM 3553 C C . ARG A 1 445 ? 7.335 6.234 23.144 1.00 81.81 445 ARG A C 1
ATOM 3555 O O . ARG A 1 445 ? 7.181 7.108 22.285 1.00 81.81 445 ARG A O 1
ATOM 3562 N N . LEU A 1 446 ? 6.699 6.232 24.320 1.00 81.31 446 LEU A N 1
ATOM 3563 C CA . LEU A 1 446 ? 5.750 7.259 24.765 1.00 81.31 446 LEU A CA 1
ATOM 3564 C C . LEU A 1 446 ? 4.614 7.495 23.749 1.00 81.31 446 LEU A C 1
ATOM 3566 O O . LEU A 1 446 ? 4.329 8.627 23.361 1.00 81.31 446 LEU A O 1
ATOM 3570 N N . ASN A 1 447 ? 3.991 6.415 23.273 1.00 84.06 447 ASN A N 1
ATOM 3571 C CA . ASN A 1 447 ? 2.863 6.446 22.334 1.00 84.06 447 ASN A CA 1
ATOM 3572 C C . ASN A 1 447 ? 1.641 5.690 22.892 1.00 84.06 447 ASN A C 1
ATOM 3574 O O . ASN A 1 447 ? 1.065 4.819 22.240 1.00 84.06 447 ASN A O 1
ATOM 3578 N N . ALA A 1 448 ? 1.235 6.061 24.111 1.00 82.12 448 ALA A N 1
ATOM 3579 C CA . ALA A 1 448 ? 0.179 5.402 24.887 1.00 82.12 448 ALA A CA 1
ATOM 3580 C C . ALA A 1 448 ? -1.203 5.379 24.204 1.00 82.12 448 ALA A C 1
ATOM 3582 O O . ALA A 1 448 ? -2.009 4.498 24.509 1.00 82.12 448 ALA A O 1
ATOM 3583 N N . ALA A 1 449 ? -1.452 6.284 23.250 1.00 84.81 449 ALA A N 1
ATOM 3584 C CA . ALA A 1 449 ? -2.656 6.317 22.415 1.00 84.81 449 ALA A CA 1
ATOM 3585 C C . ALA A 1 449 ? -3.027 4.952 21.808 1.00 84.81 449 ALA A C 1
ATOM 3587 O O . ALA A 1 449 ? -4.209 4.652 21.659 1.00 84.81 449 ALA A O 1
ATOM 3588 N N . GLN A 1 450 ? -2.039 4.099 21.505 1.00 88.06 450 GLN A N 1
ATOM 3589 C CA . GLN A 1 450 ? -2.304 2.769 20.955 1.00 88.06 450 GLN A CA 1
ATOM 3590 C C . GLN A 1 450 ? -3.142 1.893 21.896 1.00 88.06 450 GLN A C 1
ATOM 3592 O O . GLN A 1 450 ? -4.041 1.183 21.446 1.00 88.06 450 GLN A O 1
ATOM 3597 N N . PHE A 1 451 ? -2.862 1.953 23.202 1.00 87.88 451 PHE A N 1
ATOM 3598 C CA . PHE A 1 451 ? -3.638 1.220 24.200 1.00 87.88 451 PHE A CA 1
ATOM 3599 C C . PHE A 1 451 ? -5.038 1.805 24.336 1.00 87.88 451 PHE A C 1
ATOM 3601 O O . PHE A 1 451 ? -5.998 1.066 24.516 1.00 87.88 451 PHE A O 1
ATOM 3608 N N . TRP A 1 452 ? -5.176 3.127 24.231 1.00 87.31 452 TRP A N 1
ATOM 3609 C CA . TRP A 1 452 ? -6.479 3.782 24.330 1.00 87.31 452 TRP A CA 1
ATOM 3610 C C . TRP A 1 452 ? -7.381 3.386 23.166 1.00 87.31 452 TRP A C 1
ATOM 3612 O O . TRP A 1 452 ? -8.527 3.012 23.394 1.00 87.31 452 TRP A O 1
ATOM 3622 N N . GLU A 1 453 ? -6.846 3.385 21.944 1.00 90.69 453 GLU A N 1
ATOM 3623 C CA . GLU A 1 453 ? -7.563 2.926 20.756 1.00 90.69 453 GLU A CA 1
ATOM 3624 C C . GLU A 1 453 ? -8.040 1.474 20.910 1.00 90.69 453 GLU A C 1
ATOM 3626 O O . GLU A 1 453 ? -9.222 1.194 20.708 1.00 90.69 453 GLU A O 1
ATOM 3631 N N . GLN A 1 454 ? -7.154 0.569 21.344 1.00 92.69 454 GLN A N 1
ATOM 3632 C CA . GLN A 1 454 ? -7.498 -0.836 21.571 1.00 92.69 454 GLN A CA 1
ATOM 3633 C C . GLN A 1 454 ? -8.587 -0.989 22.646 1.00 92.69 454 GLN A C 1
ATOM 3635 O O . GLN A 1 454 ? -9.577 -1.687 22.425 1.00 92.69 454 GLN A O 1
ATOM 3640 N N . CYS A 1 455 ? -8.425 -0.330 23.797 1.00 91.75 455 CYS A N 1
ATOM 3641 C CA . CYS A 1 455 ? -9.356 -0.435 24.917 1.00 91.75 455 CYS A CA 1
ATOM 3642 C C . CYS A 1 455 ? -10.743 0.121 24.583 1.00 91.75 455 CYS A C 1
ATOM 3644 O O . CYS A 1 455 ? -11.742 -0.537 24.862 1.00 91.75 455 CYS A O 1
ATOM 3646 N N . ILE A 1 456 ? -10.821 1.312 23.980 1.00 92.25 456 ILE A N 1
ATOM 3647 C CA . ILE A 1 456 ? -12.103 1.919 23.596 1.00 92.25 456 ILE A CA 1
ATOM 3648 C C . ILE A 1 456 ? -12.822 1.017 22.599 1.00 92.25 456 ILE A C 1
ATOM 3650 O O . ILE A 1 456 ? -14.011 0.767 22.764 1.00 92.25 456 ILE A O 1
ATOM 3654 N N . ASN A 1 457 ? -12.114 0.491 21.597 1.00 94.31 457 ASN A N 1
ATOM 3655 C CA . ASN A 1 457 ? -12.730 -0.384 20.606 1.00 94.31 457 ASN A CA 1
ATOM 3656 C C . ASN A 1 457 ? -13.157 -1.737 21.196 1.00 94.31 457 ASN A C 1
ATOM 3658 O O . ASN A 1 457 ? -14.195 -2.253 20.792 1.00 94.31 457 ASN A O 1
ATOM 3662 N N . HIS A 1 458 ? -12.415 -2.288 22.165 1.00 94.25 458 HIS A N 1
ATOM 3663 C CA . HIS A 1 458 ? -12.826 -3.491 22.900 1.00 94.25 458 HIS A CA 1
ATOM 3664 C C . HIS A 1 458 ? -14.146 -3.266 23.652 1.00 94.25 458 HIS A C 1
ATOM 3666 O O . HIS A 1 458 ? -15.101 -4.021 23.479 1.00 94.25 458 HIS A O 1
ATOM 3672 N N . ILE A 1 459 ? -14.233 -2.181 24.432 1.00 94.12 459 ILE A N 1
ATOM 3673 C CA . ILE A 1 459 ? -15.462 -1.828 25.156 1.00 94.12 459 ILE A CA 1
ATOM 3674 C C . ILE A 1 459 ? -16.594 -1.567 24.156 1.00 94.12 459 ILE A C 1
ATOM 3676 O O . ILE A 1 459 ? -17.692 -2.101 24.303 1.00 94.12 459 ILE A O 1
ATOM 3680 N N . SER A 1 460 ? -16.310 -0.815 23.090 1.00 94.88 460 SER A N 1
ATOM 3681 C CA . SER A 1 460 ? -17.274 -0.483 22.044 1.00 94.88 460 SER A CA 1
ATOM 3682 C C . SER A 1 460 ? -17.869 -1.715 21.362 1.00 94.88 460 SER A C 1
ATOM 3684 O O . SER A 1 460 ? -19.022 -1.660 20.937 1.00 94.88 460 SER A O 1
ATOM 3686 N N . GLU A 1 461 ? -17.118 -2.807 21.227 1.00 93.12 461 GLU A N 1
ATOM 3687 C CA . GLU A 1 461 ? -17.633 -4.056 20.669 1.00 93.12 461 GLU A CA 1
ATOM 3688 C C . GLU A 1 461 ? -18.690 -4.685 21.586 1.00 93.12 461 GLU A C 1
ATOM 3690 O O . GLU A 1 461 ? -19.747 -5.114 21.122 1.00 93.12 461 GLU A O 1
ATOM 3695 N N . ILE A 1 462 ? -18.446 -4.679 22.897 1.00 92.88 462 ILE A N 1
ATOM 3696 C CA . ILE A 1 462 ? -19.380 -5.204 23.900 1.00 92.88 462 ILE A CA 1
ATOM 3697 C C . ILE A 1 462 ? -20.631 -4.324 23.978 1.00 92.88 462 ILE A C 1
ATOM 3699 O O . ILE A 1 462 ? -21.750 -4.842 23.952 1.00 92.88 462 ILE A O 1
ATOM 3703 N N . VAL A 1 463 ? -20.462 -2.997 23.968 1.00 94.81 463 VAL A N 1
ATOM 3704 C CA . VAL A 1 463 ? -21.583 -2.048 23.869 1.00 94.81 463 VAL A CA 1
ATOM 3705 C C . VAL A 1 463 ? -22.402 -2.315 22.615 1.00 94.81 463 VAL A C 1
ATOM 3707 O O . VAL A 1 463 ? -23.624 -2.383 22.684 1.00 94.81 463 VAL A O 1
ATOM 3710 N N . LYS A 1 464 ? -21.751 -2.520 21.468 1.00 94.75 464 LYS A N 1
ATOM 3711 C CA . LYS A 1 464 ? -22.452 -2.800 20.217 1.00 94.75 464 LYS A CA 1
ATOM 3712 C C . LYS A 1 464 ? -23.313 -4.057 20.310 1.00 94.75 464 LYS A C 1
ATOM 3714 O O . LYS A 1 464 ? -24.442 -4.036 19.832 1.00 94.75 464 LYS A O 1
ATOM 3719 N N . ARG A 1 465 ? -22.824 -5.129 20.944 1.00 92.81 465 ARG A N 1
ATOM 3720 C CA . ARG A 1 465 ? -23.624 -6.345 21.186 1.00 92.81 465 ARG A CA 1
ATOM 3721 C C . ARG A 1 465 ? -24.870 -6.029 22.023 1.00 92.81 465 ARG A C 1
ATOM 3723 O O . ARG A 1 465 ? -25.956 -6.467 21.655 1.00 92.81 465 ARG A O 1
ATOM 3730 N N . LYS A 1 466 ? -24.731 -5.218 23.082 1.00 94.25 466 LYS A N 1
ATOM 3731 C CA . LYS A 1 466 ? -25.859 -4.749 23.910 1.00 94.25 466 LYS A CA 1
ATOM 3732 C C . LYS A 1 466 ? -26.854 -3.913 23.092 1.00 94.25 466 LYS A C 1
ATOM 3734 O O . LYS A 1 466 ? -28.041 -4.206 23.112 1.00 94.25 466 LYS A O 1
ATOM 3739 N N . VAL A 1 467 ? -26.374 -2.944 22.308 1.00 94.94 467 VAL A N 1
ATOM 3740 C CA . VAL A 1 467 ? -27.207 -2.106 21.424 1.00 94.94 467 VAL A CA 1
ATOM 3741 C C . VAL A 1 467 ? -27.982 -2.958 20.420 1.00 94.94 467 VAL A C 1
ATOM 3743 O O . VAL A 1 467 ? -29.183 -2.766 20.267 1.00 94.94 467 VAL A O 1
ATOM 3746 N N . LEU A 1 468 ? -27.327 -3.915 19.755 1.00 94.25 468 LEU A N 1
ATOM 3747 C CA . LEU A 1 468 ? -27.975 -4.777 18.763 1.00 94.25 468 LEU A CA 1
ATOM 3748 C C . LEU A 1 468 ? -29.021 -5.707 19.384 1.00 94.25 468 LEU A C 1
ATOM 3750 O O . LEU A 1 468 ? -30.068 -5.897 18.776 1.00 94.25 468 LEU A O 1
ATOM 3754 N N . ALA A 1 469 ? -28.767 -6.242 20.581 1.00 94.19 469 ALA A N 1
ATOM 3755 C CA . ALA A 1 469 ? -29.749 -7.042 21.309 1.00 94.19 469 ALA A CA 1
ATOM 3756 C C . ALA A 1 469 ? -30.970 -6.199 21.721 1.00 94.19 469 ALA A C 1
ATOM 3758 O O . ALA A 1 469 ? -32.107 -6.616 21.521 1.00 94.19 469 ALA A O 1
ATOM 3759 N N . THR A 1 470 ? -30.754 -4.982 22.230 1.00 95.00 470 THR A N 1
ATOM 3760 C CA . THR A 1 470 ? -31.849 -4.068 22.593 1.00 95.00 470 THR A CA 1
ATOM 3761 C C . THR A 1 470 ? -32.630 -3.594 21.368 1.00 95.00 470 THR A C 1
ATOM 3763 O O . THR A 1 470 ? -33.844 -3.436 21.447 1.00 95.00 470 THR A O 1
ATOM 3766 N N . MET A 1 471 ? -31.968 -3.430 20.218 1.00 92.44 471 MET A N 1
ATOM 3767 C CA . MET A 1 471 ? -32.588 -2.997 18.961 1.00 92.44 471 MET A CA 1
ATOM 3768 C C . MET A 1 471 ? -33.687 -3.957 18.474 1.00 92.44 471 MET A C 1
ATOM 3770 O O . MET A 1 471 ? -34.589 -3.530 17.756 1.00 92.44 471 MET A O 1
ATOM 3774 N N . GLU A 1 472 ? -33.631 -5.238 18.857 1.00 90.81 472 GLU A N 1
ATOM 3775 C CA . GLU A 1 472 ? -34.684 -6.221 18.556 1.00 90.81 472 GLU A CA 1
ATOM 3776 C C . GLU A 1 472 ? -35.970 -5.980 19.362 1.00 90.81 472 GLU A C 1
ATOM 3778 O O . GLU A 1 472 ? -37.044 -6.409 18.943 1.00 90.81 472 GLU A O 1
ATOM 3783 N N . VAL A 1 473 ? -35.869 -5.275 20.494 1.00 93.44 473 VAL A N 1
ATOM 3784 C CA . VAL A 1 473 ? -36.982 -4.968 21.401 1.00 93.44 473 VAL A CA 1
ATOM 3785 C C . VAL A 1 473 ? -37.473 -3.530 21.214 1.00 93.44 473 VAL A C 1
ATOM 3787 O O . VAL A 1 473 ? -38.672 -3.307 21.069 1.00 93.44 473 VAL A O 1
ATOM 3790 N N . SER A 1 474 ? -36.558 -2.556 21.222 1.00 94.94 474 SER A N 1
ATOM 3791 C CA . SER A 1 474 ? -36.854 -1.119 21.222 1.00 94.94 474 SER A CA 1
ATOM 3792 C C . SER A 1 474 ? -35.726 -0.332 20.551 1.00 94.94 474 SER A C 1
ATOM 3794 O O . SER A 1 474 ? -34.557 -0.424 20.936 1.00 94.94 474 SER A O 1
ATOM 3796 N N . ILE A 1 475 ? -36.073 0.451 19.526 1.00 94.19 475 ILE A N 1
ATOM 3797 C CA . ILE A 1 475 ? -35.114 1.281 18.782 1.00 94.19 475 ILE A CA 1
ATOM 3798 C C . ILE A 1 475 ? -34.665 2.466 19.638 1.00 94.19 475 ILE A C 1
ATOM 3800 O O . ILE A 1 475 ? -33.489 2.827 19.624 1.00 94.19 475 ILE A O 1
ATOM 3804 N N . GLU A 1 476 ? -35.586 3.060 20.391 1.00 94.12 476 GLU A N 1
ATOM 3805 C CA . GLU A 1 476 ? -35.327 4.180 21.283 1.00 94.12 476 GLU A CA 1
ATOM 3806 C C . GLU A 1 476 ? -34.338 3.795 22.379 1.00 94.12 476 GLU A C 1
ATOM 3808 O O . GLU A 1 476 ? -33.327 4.476 22.540 1.00 94.12 476 GLU A O 1
ATOM 3813 N N . ASP A 1 477 ? -34.568 2.673 23.063 1.00 94.94 477 ASP A N 1
ATOM 3814 C CA . ASP A 1 477 ? -33.686 2.232 24.148 1.00 94.94 477 ASP A CA 1
ATOM 3815 C C . ASP A 1 477 ? -32.298 1.855 23.616 1.00 94.94 477 ASP A C 1
ATOM 3817 O O . ASP A 1 477 ? -31.278 2.198 24.214 1.00 94.94 477 ASP A O 1
ATOM 3821 N N . ALA A 1 478 ? -32.233 1.206 22.448 1.00 95.44 478 ALA A N 1
ATOM 3822 C CA . ALA A 1 478 ? -30.966 0.902 21.787 1.00 95.44 478 ALA A CA 1
ATOM 3823 C C . ALA A 1 478 ? -30.185 2.176 21.422 1.00 95.44 478 ALA A C 1
ATOM 3825 O O . ALA A 1 478 ? -28.960 2.222 21.567 1.00 95.44 478 ALA A O 1
ATOM 3826 N N . PHE A 1 479 ? -30.887 3.217 20.967 1.00 95.88 479 PHE A N 1
ATOM 3827 C CA . PHE A 1 479 ? -30.283 4.504 20.640 1.00 95.88 479 PHE A CA 1
ATOM 3828 C C . PHE A 1 479 ? -29.799 5.246 21.893 1.00 95.88 479 PHE A C 1
ATOM 3830 O O . PHE A 1 479 ? -28.717 5.826 21.863 1.00 95.88 479 PHE A O 1
ATOM 3837 N N . GLU A 1 480 ? -30.532 5.189 23.007 1.00 95.94 480 GLU A N 1
ATOM 3838 C CA . GLU A 1 480 ? -30.091 5.797 24.269 1.00 95.94 480 GLU A CA 1
ATOM 3839 C C . GLU A 1 480 ? -28.863 5.090 24.857 1.00 95.94 480 GLU A C 1
ATOM 3841 O O . GLU A 1 480 ? -27.927 5.768 25.276 1.00 95.94 480 GLU A O 1
ATOM 3846 N N . ILE A 1 481 ? -28.785 3.753 24.795 1.00 95.88 481 ILE A N 1
ATOM 3847 C CA . ILE A 1 481 ? -27.574 3.002 25.188 1.00 95.88 481 ILE A CA 1
ATOM 3848 C C . ILE A 1 481 ? -26.369 3.442 24.344 1.00 95.88 481 ILE A C 1
ATOM 3850 O O . ILE A 1 481 ? -25.266 3.643 24.860 1.00 95.88 481 ILE A O 1
ATOM 3854 N N . LEU A 1 482 ? -26.568 3.610 23.034 1.00 95.88 482 LEU A N 1
ATOM 3855 C CA . LEU A 1 482 ? -25.525 4.103 22.141 1.00 95.88 482 LEU A CA 1
ATOM 3856 C C . LEU A 1 482 ? -25.095 5.528 22.514 1.00 95.88 482 LEU A C 1
ATOM 3858 O O . LEU A 1 482 ? -23.898 5.801 22.589 1.00 95.88 482 LEU A O 1
ATOM 3862 N N . LEU A 1 483 ? -26.045 6.434 22.749 1.00 94.75 483 LEU A N 1
ATOM 3863 C CA . LEU A 1 483 ? -25.750 7.806 23.163 1.00 94.75 483 LEU A CA 1
ATOM 3864 C C . LEU A 1 483 ? -25.029 7.857 24.509 1.00 94.75 483 LEU A C 1
ATOM 3866 O O . LEU A 1 483 ? -24.124 8.674 24.670 1.00 94.75 483 LEU A O 1
ATOM 3870 N N . GLU A 1 484 ? -25.387 6.988 25.452 1.00 94.81 484 GLU A N 1
ATOM 3871 C CA . GLU A 1 484 ? -24.705 6.866 26.736 1.00 94.81 484 GLU A CA 1
ATOM 3872 C C . GLU A 1 484 ? -23.231 6.495 26.536 1.00 94.81 484 GLU A C 1
ATOM 3874 O O . GLU A 1 484 ? -22.349 7.167 27.075 1.00 94.81 484 GLU A O 1
ATOM 3879 N N . TRP A 1 485 ? -22.949 5.494 25.698 1.00 94.69 485 TRP A N 1
ATOM 3880 C CA . TRP A 1 485 ? -21.578 5.113 25.353 1.00 94.69 485 TRP A CA 1
ATOM 3881 C C . TRP A 1 485 ? -20.811 6.239 24.657 1.00 94.69 485 TRP A C 1
ATOM 3883 O O . TRP A 1 485 ? -19.681 6.560 25.031 1.00 94.69 485 TRP A O 1
ATOM 3893 N N . LEU A 1 486 ? -21.420 6.883 23.660 1.00 92.50 486 LEU A N 1
ATOM 3894 C CA . LEU A 1 486 ? -20.783 8.006 22.975 1.00 92.50 486 LEU A CA 1
ATOM 3895 C C . LEU A 1 486 ? -20.520 9.165 23.941 1.00 92.50 486 LEU A C 1
ATOM 3897 O O . LEU A 1 486 ? -19.486 9.8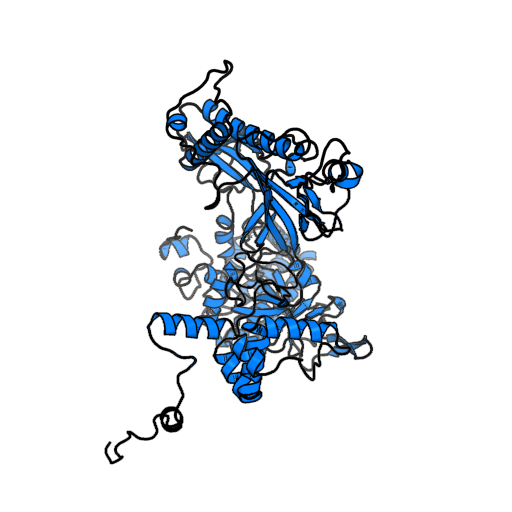16 23.824 1.00 92.50 486 LEU A O 1
ATOM 3901 N N . SER A 1 487 ? -21.406 9.402 24.910 1.00 90.50 487 SER A N 1
ATOM 3902 C CA . SER A 1 487 ? -21.251 10.457 25.914 1.00 90.50 487 SER A CA 1
ATOM 3903 C C . SER A 1 487 ? -20.148 10.128 26.917 1.00 90.50 487 SER A C 1
ATOM 3905 O O . SER A 1 487 ? -19.398 11.018 27.313 1.00 90.50 487 SER A O 1
ATOM 3907 N N . ASP A 1 488 ? -20.019 8.856 27.296 1.00 89.50 488 ASP A N 1
ATOM 3908 C CA . ASP A 1 488 ? -18.947 8.355 28.156 1.00 89.50 488 ASP A CA 1
ATOM 3909 C C . ASP A 1 488 ? -17.555 8.575 27.554 1.00 89.50 488 ASP A C 1
ATOM 3911 O O . ASP A 1 488 ? -16.599 8.818 28.300 1.00 89.50 488 ASP A O 1
ATOM 3915 N N . VAL A 1 489 ? -17.453 8.471 26.223 1.00 88.12 489 VAL A N 1
ATOM 3916 C CA . VAL A 1 489 ? -16.213 8.693 25.472 1.00 88.12 489 VAL A CA 1
ATOM 3917 C C . VAL A 1 489 ? -16.005 10.178 25.171 1.00 88.12 489 VAL A C 1
ATOM 3919 O O . VAL A 1 489 ? -14.928 10.714 25.443 1.00 88.12 489 VAL A O 1
ATOM 3922 N N . ARG A 1 490 ? -17.024 10.839 24.606 1.00 86.81 490 ARG A N 1
ATOM 3923 C CA . ARG A 1 490 ? -17.014 12.253 24.216 1.00 86.81 490 ARG A CA 1
ATOM 3924 C C . ARG A 1 490 ? -18.431 12.845 24.147 1.00 86.81 490 ARG A C 1
ATOM 3926 O O . ARG A 1 490 ? -19.130 12.727 23.139 1.00 86.81 490 ARG A O 1
ATOM 3933 N N . VAL A 1 491 ? -18.787 13.623 25.169 1.00 85.56 491 VAL A N 1
ATOM 3934 C CA . VAL A 1 491 ? -20.089 14.308 25.320 1.00 85.56 491 VAL A CA 1
ATOM 3935 C C . VAL A 1 491 ? -20.503 15.110 24.078 1.00 85.56 491 VAL A C 1
ATOM 3937 O O . VAL A 1 491 ? -21.613 14.946 23.576 1.00 85.56 491 VAL A O 1
ATOM 3940 N N . ASN A 1 492 ? -19.605 15.931 23.525 1.00 84.56 492 ASN A N 1
ATOM 3941 C CA . ASN A 1 492 ? -19.917 16.761 22.355 1.00 84.56 492 ASN A CA 1
ATOM 3942 C C . ASN A 1 492 ? -20.280 15.937 21.115 1.00 84.56 492 ASN A C 1
ATOM 3944 O O . ASN A 1 492 ? -21.118 16.354 20.321 1.00 84.56 492 ASN A O 1
ATOM 3948 N N . TYR A 1 493 ? -19.673 14.758 20.949 1.00 87.31 493 TYR A N 1
ATOM 3949 C CA . TYR A 1 493 ? -20.023 13.873 19.844 1.00 87.31 493 TYR A CA 1
ATOM 3950 C C . TYR A 1 493 ? -21.411 13.260 20.042 1.00 87.31 493 TYR A C 1
ATOM 3952 O O . TYR A 1 493 ? -22.207 13.252 19.109 1.00 87.31 493 TYR A O 1
ATOM 3960 N N . ALA A 1 494 ? -21.728 12.818 21.261 1.00 89.81 494 ALA A N 1
ATOM 3961 C CA . ALA A 1 494 ? -23.051 12.292 21.585 1.00 89.81 494 ALA A CA 1
ATOM 3962 C C . ALA A 1 494 ? -24.160 13.331 21.368 1.00 89.81 494 ALA A C 1
ATOM 3964 O O . ALA A 1 494 ? -25.195 13.008 20.788 1.00 89.81 494 ALA A O 1
ATOM 3965 N N . ASN A 1 495 ? -23.930 14.586 21.766 1.00 89.50 495 ASN A N 1
ATOM 3966 C CA . ASN A 1 495 ? -24.883 15.674 21.540 1.00 89.50 495 ASN A CA 1
ATOM 3967 C C . ASN A 1 495 ? -25.126 15.913 20.044 1.00 89.50 495 ASN A C 1
ATOM 3969 O O . ASN A 1 495 ? -26.276 15.971 19.623 1.00 89.50 495 ASN A O 1
ATOM 3973 N N . LEU A 1 496 ? -24.064 15.939 19.231 1.00 88.25 496 LEU A N 1
ATOM 3974 C CA . LEU A 1 496 ? -24.191 16.056 17.776 1.00 88.25 496 LEU A CA 1
ATOM 3975 C C . LEU A 1 496 ? -24.979 14.892 17.165 1.00 88.25 496 LEU A C 1
ATOM 3977 O O . LEU A 1 496 ? -25.823 15.113 16.301 1.00 88.25 496 LEU A O 1
ATOM 3981 N N . VAL A 1 497 ? -24.738 13.655 17.612 1.00 90.31 497 VAL A N 1
ATOM 3982 C CA . VAL A 1 497 ? -25.498 12.483 17.146 1.00 90.31 497 VAL A CA 1
ATOM 3983 C C . VAL A 1 497 ? -26.972 12.605 17.536 1.00 90.31 497 VAL A C 1
ATOM 3985 O O . VAL A 1 497 ? -27.841 12.381 16.696 1.00 90.31 497 VAL A O 1
ATOM 3988 N N . ARG A 1 498 ? -27.270 13.027 18.770 1.00 92.19 498 ARG A N 1
ATOM 3989 C CA . ARG A 1 498 ? -28.645 13.259 19.236 1.00 92.19 498 ARG A CA 1
ATOM 3990 C C . ARG A 1 498 ? -29.365 14.322 18.398 1.00 92.19 498 ARG A C 1
ATOM 3992 O O . ARG A 1 498 ? -30.520 14.122 18.043 1.00 92.19 498 ARG A O 1
ATOM 3999 N N . GLU A 1 499 ? -28.691 15.423 18.073 1.00 91.06 499 GLU A N 1
ATOM 4000 C CA . GLU A 1 499 ? -29.242 16.511 17.251 1.00 91.06 499 GLU A CA 1
ATOM 4001 C C . GLU A 1 499 ? -29.420 16.113 15.778 1.00 91.06 499 GLU A C 1
ATOM 4003 O O . GLU A 1 499 ? -30.356 16.571 15.126 1.00 91.06 499 GLU A O 1
ATOM 4008 N N . THR A 1 500 ? -28.545 15.247 15.256 1.00 89.69 500 THR A N 1
ATOM 4009 C CA . THR A 1 500 ? -28.565 14.815 13.847 1.00 89.69 500 THR A CA 1
ATOM 4010 C C . THR A 1 500 ? -29.692 13.824 13.553 1.00 89.69 500 THR A C 1
ATOM 4012 O O . THR A 1 500 ? -30.233 13.843 12.450 1.00 89.69 500 THR A O 1
ATOM 4015 N N . TYR A 1 501 ? -30.066 12.976 14.520 1.00 91.88 501 TYR A N 1
ATOM 4016 C CA . TYR A 1 501 ? -31.090 11.936 14.346 1.00 91.88 501 TYR A CA 1
ATOM 4017 C C . TYR A 1 501 ? -32.268 12.131 15.323 1.00 91.88 501 TYR A C 1
ATOM 4019 O O . TYR A 1 501 ? -32.435 11.348 16.265 1.00 91.88 501 TYR A O 1
ATOM 4027 N N . PRO A 1 502 ? -33.090 13.186 15.142 1.00 89.62 502 PRO A N 1
ATOM 4028 C CA . PRO A 1 502 ? -34.144 13.537 16.092 1.00 89.62 502 PRO A CA 1
ATOM 4029 C C . PRO A 1 502 ? -35.363 12.609 16.011 1.00 89.62 502 PRO A C 1
ATOM 4031 O O . PRO A 1 502 ? -36.035 12.397 17.021 1.00 89.62 502 PRO A O 1
ATOM 4034 N N . THR A 1 503 ? -35.672 12.061 14.831 1.00 93.12 503 THR A N 1
ATOM 4035 C CA . THR A 1 503 ? -36.866 11.228 14.628 1.00 93.12 503 THR A CA 1
ATOM 4036 C C . THR A 1 503 ? -36.583 9.743 14.844 1.00 93.12 503 THR A C 1
ATOM 4038 O O . THR A 1 503 ? -35.443 9.287 14.770 1.00 93.12 503 THR A O 1
ATOM 4041 N N . LEU A 1 504 ? -37.632 8.954 15.090 1.00 91.19 504 LEU A N 1
ATOM 4042 C CA . LEU A 1 504 ? -37.500 7.504 15.246 1.00 91.19 504 LEU A CA 1
ATOM 4043 C C . LEU A 1 504 ? -36.940 6.820 13.986 1.00 91.19 504 LEU A C 1
ATOM 4045 O O . LEU A 1 504 ? -36.118 5.910 14.088 1.00 91.19 504 LEU A O 1
ATOM 4049 N N . GLU A 1 505 ? -37.357 7.275 12.803 1.00 91.75 505 GLU A N 1
ATOM 4050 C CA . GLU A 1 505 ? -36.886 6.721 11.529 1.00 91.75 505 GLU A CA 1
ATOM 4051 C C . GLU A 1 505 ? -35.392 7.010 11.322 1.00 91.75 505 GLU A C 1
ATOM 4053 O O . GLU A 1 505 ? -34.630 6.114 10.955 1.00 91.75 505 GLU A O 1
ATOM 4058 N N . ASP A 1 506 ? -34.950 8.222 11.665 1.00 91.44 506 ASP A N 1
ATOM 4059 C CA . ASP A 1 506 ? -33.541 8.624 11.613 1.00 91.44 506 ASP A CA 1
ATOM 4060 C C . ASP A 1 506 ? -32.677 7.764 12.551 1.00 91.44 506 ASP A C 1
ATOM 4062 O O . ASP A 1 506 ? -31.635 7.238 12.147 1.00 91.44 506 ASP A O 1
ATOM 4066 N N . LYS A 1 507 ? -33.141 7.553 13.793 1.00 93.19 507 LYS A N 1
ATOM 4067 C CA . LYS A 1 507 ? -32.475 6.688 14.782 1.00 93.19 507 LYS A CA 1
ATOM 4068 C C . LYS A 1 507 ? -32.353 5.254 14.279 1.00 93.19 507 LYS A C 1
ATOM 4070 O O . LYS A 1 507 ? -31.279 4.654 14.357 1.00 93.19 507 LYS A O 1
ATOM 4075 N N . LYS A 1 508 ? -33.439 4.707 13.726 1.00 92.88 508 LYS A N 1
ATOM 4076 C CA . LYS A 1 508 ? -33.464 3.361 13.143 1.00 92.88 508 LYS A CA 1
ATOM 4077 C C . LYS A 1 508 ? -32.486 3.243 11.975 1.00 92.88 508 LYS A C 1
ATOM 4079 O O . LYS A 1 508 ? -31.745 2.262 11.908 1.00 92.88 508 LYS A O 1
ATOM 4084 N N . GLY A 1 509 ? -32.454 4.238 11.087 1.00 92.81 509 GLY A N 1
ATOM 4085 C CA . GLY A 1 509 ? -31.514 4.304 9.970 1.00 92.81 509 GLY A CA 1
ATOM 4086 C C . GLY A 1 509 ? -30.058 4.282 10.440 1.00 92.81 509 GLY A C 1
ATOM 4087 O O . GLY A 1 509 ? -29.260 3.482 9.946 1.00 92.81 509 GLY A O 1
ATOM 4088 N N . PHE A 1 510 ? -29.725 5.087 11.453 1.00 92.06 510 PHE A N 1
ATOM 4089 C CA . PHE A 1 510 ? -28.379 5.130 12.025 1.00 92.06 510 PHE A CA 1
ATOM 4090 C C . PHE A 1 510 ? -27.978 3.816 12.709 1.00 92.06 510 PHE A C 1
ATOM 4092 O O . PHE A 1 510 ? -26.878 3.308 12.484 1.00 92.06 510 PHE A O 1
ATOM 4099 N N . LEU A 1 511 ? -28.876 3.212 13.491 1.00 93.44 511 LEU A N 1
ATOM 4100 C CA . LEU A 1 511 ? -28.620 1.921 14.133 1.00 93.44 511 LEU A CA 1
ATOM 4101 C C . LEU A 1 511 ? -28.448 0.790 13.111 1.00 93.44 511 LEU A C 1
ATOM 4103 O O . LEU A 1 511 ? -27.560 -0.047 13.276 1.00 93.44 511 LEU A O 1
ATOM 4107 N N . MET A 1 512 ? -29.218 0.786 12.017 1.00 93.56 512 MET A N 1
ATOM 4108 C CA . MET A 1 512 ? -29.004 -0.170 10.923 1.00 93.56 512 MET A CA 1
ATOM 4109 C C . MET A 1 512 ? -27.670 0.052 10.211 1.00 93.56 512 MET A C 1
ATOM 4111 O O . MET A 1 512 ? -27.000 -0.913 9.844 1.00 93.56 512 MET A O 1
ATOM 4115 N N . TRP A 1 513 ? -27.236 1.302 10.057 1.00 91.12 513 TRP A N 1
ATOM 4116 C CA . TRP A 1 513 ? -25.905 1.595 9.533 1.00 91.12 513 TRP A CA 1
ATOM 4117 C C . TRP A 1 513 ? -24.794 1.062 10.455 1.00 91.12 513 TRP A C 1
ATOM 4119 O O . TRP A 1 513 ? -23.867 0.414 9.971 1.00 91.12 513 TRP A O 1
ATOM 4129 N N . ILE A 1 514 ? -24.926 1.219 11.779 1.00 91.19 514 ILE A N 1
ATOM 4130 C CA . ILE A 1 514 ? -23.999 0.634 12.770 1.00 91.19 514 ILE A CA 1
ATOM 4131 C C . ILE A 1 514 ? -24.023 -0.898 12.740 1.00 91.19 514 ILE A C 1
ATOM 4133 O O . ILE A 1 514 ? -22.969 -1.532 12.848 1.00 91.19 514 ILE A O 1
ATOM 4137 N N . LYS A 1 515 ? -25.204 -1.507 12.575 1.00 92.31 515 LYS A N 1
ATOM 4138 C CA . LYS A 1 515 ? -25.362 -2.961 12.435 1.00 92.31 515 LYS A CA 1
ATOM 4139 C C . LYS A 1 515 ? -24.582 -3.505 11.235 1.00 92.31 515 LYS A C 1
ATOM 4141 O O . LYS A 1 515 ? -23.993 -4.574 11.346 1.00 92.31 515 LYS A O 1
ATOM 4146 N N . ASN A 1 516 ? -24.548 -2.759 10.130 1.00 90.81 516 ASN A N 1
ATOM 4147 C CA . ASN A 1 516 ? -23.858 -3.144 8.895 1.00 90.81 516 ASN A CA 1
ATOM 4148 C C . ASN A 1 516 ? -22.338 -2.893 8.915 1.00 90.81 516 ASN A C 1
ATOM 4150 O O . ASN A 1 516 ? -21.626 -3.412 8.058 1.00 90.81 516 ASN A O 1
ATOM 4154 N N . LYS A 1 517 ? -21.827 -2.084 9.849 1.00 87.19 517 LYS A N 1
ATOM 4155 C CA . LYS A 1 517 ? -20.382 -1.904 10.077 1.00 87.19 517 LYS A CA 1
ATOM 4156 C C . LYS A 1 517 ? -19.881 -2.967 11.054 1.00 87.19 517 LYS A C 1
ATOM 4158 O O . LYS A 1 517 ? -20.676 -3.550 11.775 1.00 87.19 517 LYS A O 1
ATOM 4163 N N . ASP A 1 518 ? -18.568 -3.165 11.172 1.00 87.38 518 ASP A N 1
ATOM 4164 C CA . ASP A 1 518 ? -17.967 -4.079 12.166 1.00 87.38 518 ASP A CA 1
ATOM 4165 C C . ASP A 1 518 ? -17.746 -3.430 13.545 1.00 87.38 518 ASP A C 1
ATOM 4167 O O . ASP A 1 518 ? -17.523 -4.118 14.536 1.00 87.38 518 ASP A O 1
ATOM 4171 N N . PHE A 1 519 ? -17.858 -2.108 13.646 1.00 91.88 519 PHE A N 1
ATOM 4172 C CA . PHE A 1 519 ? -17.560 -1.310 14.842 1.00 91.88 519 PHE A CA 1
ATOM 4173 C C . PHE A 1 519 ? -18.581 -0.176 15.007 1.00 91.88 519 PHE A C 1
ATOM 4175 O O . PHE A 1 519 ? -19.355 0.087 14.087 1.00 91.88 519 PHE A O 1
ATOM 4182 N N . ILE A 1 520 ? -18.590 0.486 16.169 1.00 94.06 520 ILE A N 1
ATOM 4183 C CA . ILE A 1 520 ? -19.277 1.774 16.344 1.00 94.06 520 ILE A CA 1
ATOM 4184 C C . ILE A 1 520 ? -18.261 2.867 15.998 1.00 94.06 520 ILE A C 1
ATOM 4186 O O . ILE A 1 520 ? -17.200 2.902 16.621 1.00 94.06 520 ILE A O 1
ATOM 4190 N N . PRO A 1 521 ? -18.530 3.738 15.014 1.00 91.81 521 PRO A N 1
ATOM 4191 C CA . PRO A 1 521 ? -17.624 4.831 14.684 1.00 91.81 521 PRO A CA 1
ATOM 4192 C C . PRO A 1 521 ? -17.597 5.876 15.797 1.00 91.81 521 PRO A C 1
ATOM 4194 O O . PRO A 1 521 ? -18.643 6.334 16.255 1.00 91.81 521 PRO A O 1
ATOM 4197 N N . ILE A 1 522 ? -16.398 6.269 16.217 1.00 91.62 522 ILE A N 1
ATOM 4198 C CA . ILE A 1 522 ? -16.191 7.238 17.294 1.00 91.62 522 ILE A CA 1
ATOM 4199 C C . ILE A 1 522 ? -15.316 8.372 16.766 1.00 91.62 522 ILE A C 1
ATOM 4201 O O . ILE A 1 522 ? -14.199 8.148 16.301 1.00 91.62 522 ILE A O 1
ATOM 4205 N N . HIS A 1 523 ? -15.810 9.604 16.859 1.00 90.38 523 HIS A N 1
ATOM 4206 C CA . HIS A 1 523 ? -15.044 10.783 16.468 1.00 90.38 523 HIS A CA 1
ATOM 4207 C C . HIS A 1 523 ? -14.189 11.299 17.629 1.00 90.38 523 HIS A C 1
ATOM 4209 O O . HIS A 1 523 ? -14.728 11.728 18.655 1.00 90.38 523 HIS A O 1
ATOM 4215 N N . ILE A 1 524 ? -12.869 11.331 17.437 1.00 88.69 524 ILE A N 1
ATOM 4216 C CA . ILE A 1 524 ? -11.912 11.885 18.399 1.00 88.69 524 ILE A CA 1
ATOM 4217 C C . ILE A 1 524 ? -10.942 12.810 17.663 1.00 88.69 524 ILE A C 1
ATOM 4219 O O . ILE A 1 524 ? -10.079 12.321 16.931 1.00 88.69 524 ILE A O 1
ATOM 4223 N N . PRO A 1 525 ? -11.044 14.137 17.858 1.00 86.81 525 PRO A N 1
ATOM 4224 C CA . PRO A 1 525 ? -10.171 15.065 17.161 1.00 86.81 525 PRO A CA 1
ATOM 4225 C C . PRO A 1 525 ? -8.709 14.943 17.638 1.00 86.81 525 PRO A C 1
ATOM 4227 O O . PRO A 1 525 ? -8.455 14.441 18.738 1.00 86.81 525 PRO A O 1
ATOM 4230 N N . PRO A 1 526 ? -7.727 15.433 16.855 1.00 86.12 526 PRO A N 1
ATOM 4231 C CA . PRO A 1 526 ? -6.305 15.242 17.156 1.00 86.12 526 PRO A CA 1
ATOM 4232 C C . PRO A 1 526 ? -5.899 15.753 18.543 1.00 86.12 526 PRO A C 1
ATOM 4234 O O . PRO A 1 526 ? -5.236 15.048 19.301 1.00 86.12 526 PRO A O 1
ATOM 4237 N N . PHE A 1 527 ? -6.342 16.957 18.907 1.00 84.75 527 PHE A N 1
ATOM 4238 C CA . PHE A 1 527 ? -6.002 17.613 20.173 1.00 84.75 527 PHE A CA 1
ATOM 4239 C C . PHE A 1 527 ? -7.105 17.487 21.229 1.00 84.75 527 PHE A C 1
ATOM 4241 O O . PHE A 1 527 ? -7.420 18.447 21.929 1.00 84.75 527 PHE A O 1
ATOM 4248 N N . TYR A 1 528 ? -7.717 16.307 21.331 1.00 80.62 528 TYR A N 1
ATOM 4249 C CA . TYR A 1 528 ? -8.674 16.019 22.396 1.00 80.62 528 TYR A CA 1
ATOM 4250 C C . TYR A 1 528 ? -7.955 15.787 23.737 1.00 80.62 528 TYR A C 1
ATOM 4252 O O . TYR A 1 528 ? -6.889 15.165 23.781 1.00 80.62 528 TYR A O 1
ATOM 4260 N N . GLN A 1 529 ? -8.527 16.304 24.827 1.00 66.56 529 GLN A N 1
ATOM 4261 C CA . GLN A 1 529 ? -7.869 16.439 26.137 1.00 66.56 529 GLN A CA 1
ATOM 4262 C C . GLN A 1 529 ? -7.903 15.164 27.010 1.00 66.56 529 GLN A C 1
ATOM 4264 O O . GLN A 1 529 ? -7.381 15.165 28.124 1.00 66.56 529 GLN A O 1
ATOM 4269 N N . GLY A 1 530 ? -8.485 14.078 26.492 1.00 68.06 530 GLY A N 1
ATOM 4270 C CA . GLY A 1 530 ? -8.643 12.796 27.184 1.00 68.06 530 GLY A CA 1
ATOM 4271 C C . GLY A 1 530 ? -10.076 12.266 27.090 1.00 68.06 530 GLY A C 1
ATOM 4272 O O . GLY A 1 530 ? -10.988 12.988 26.707 1.00 68.06 530 GLY A O 1
ATOM 4273 N N . ILE A 1 531 ? -10.288 10.989 27.408 1.00 73.50 531 ILE A N 1
ATOM 4274 C CA . ILE A 1 531 ? -11.612 10.340 27.325 1.00 73.50 531 ILE A CA 1
ATOM 4275 C C . ILE A 1 531 ? -12.519 10.890 28.443 1.00 73.50 531 ILE A C 1
ATOM 4277 O O . ILE A 1 531 ? -12.162 10.774 29.614 1.00 73.50 531 ILE A O 1
ATOM 4281 N N . GLY A 1 532 ? -13.699 11.429 28.106 1.00 61.06 532 GLY A N 1
ATOM 4282 C CA . GLY A 1 532 ? -14.726 11.822 29.087 1.00 61.06 532 GLY A CA 1
ATOM 4283 C C . GLY A 1 532 ? -14.832 13.311 29.473 1.00 61.06 532 GLY A C 1
ATOM 4284 O O . GLY A 1 532 ? -15.630 13.612 30.357 1.00 61.06 532 GLY A O 1
ATOM 4285 N N . GLY A 1 533 ? -14.112 14.241 28.824 1.00 56.31 533 GLY A N 1
ATOM 4286 C CA . GLY A 1 533 ? -14.337 15.701 28.953 1.00 56.31 533 GLY A CA 1
ATOM 4287 C C . GLY A 1 533 ? -13.216 16.537 29.605 1.00 56.31 533 GLY A C 1
ATOM 4288 O O . GLY A 1 533 ? -12.217 16.002 30.072 1.00 56.31 533 GLY A O 1
ATOM 4289 N N . GLU A 1 534 ? -13.400 17.870 29.606 1.00 49.09 534 GLU A N 1
ATOM 4290 C CA . GLU A 1 534 ? -12.389 18.921 29.892 1.00 49.09 534 GLU A CA 1
ATOM 4291 C C . GLU A 1 534 ? -11.825 18.941 31.329 1.00 49.09 534 GLU A C 1
ATOM 4293 O O . GLU A 1 534 ? -10.745 19.480 31.562 1.00 49.09 534 GLU A O 1
ATOM 4298 N N . GLU A 1 535 ? -12.505 18.344 32.311 1.00 46.91 535 GLU A N 1
ATOM 4299 C CA . GLU A 1 535 ? -12.096 18.455 33.723 1.00 46.91 535 GLU A CA 1
ATOM 4300 C C . GLU A 1 535 ? -10.923 17.540 34.125 1.00 46.91 535 GLU A C 1
ATOM 4302 O O . GLU A 1 535 ? -10.392 17.668 35.230 1.00 46.91 535 GLU A O 1
ATOM 4307 N N . LYS A 1 536 ? -10.505 16.591 33.275 1.00 48.84 536 LYS A N 1
ATOM 4308 C CA . LYS A 1 536 ? -9.627 15.480 33.686 1.00 48.84 536 LYS A CA 1
ATOM 4309 C C . LYS A 1 536 ? -8.523 15.216 32.659 1.00 48.84 536 LYS A C 1
ATOM 4311 O O . LYS A 1 536 ? -8.757 14.635 31.608 1.00 48.84 536 LYS A O 1
ATOM 4316 N N . GLY A 1 537 ? -7.298 15.650 32.967 1.00 49.62 537 GLY A N 1
ATOM 4317 C CA . GLY A 1 537 ? -6.143 15.537 32.064 1.00 49.62 537 GLY A CA 1
ATOM 4318 C C . GLY A 1 537 ? -5.695 14.100 31.727 1.00 49.62 537 GLY A C 1
ATOM 4319 O O . GLY A 1 537 ? -6.131 13.119 32.325 1.00 49.62 537 GLY A O 1
ATOM 4320 N N . ASN A 1 538 ? -4.738 13.980 30.796 1.00 50.34 538 ASN A N 1
ATOM 4321 C CA . ASN A 1 538 ? -4.258 12.723 30.186 1.00 50.34 538 ASN A CA 1
ATOM 4322 C C . ASN A 1 538 ? -3.894 11.574 31.158 1.00 50.34 538 ASN A C 1
ATOM 4324 O O . ASN A 1 538 ? -4.082 10.407 30.811 1.00 50.34 538 ASN A O 1
ATOM 4328 N N . LEU A 1 539 ? -3.386 11.861 32.367 1.00 48.72 539 LEU A N 1
ATOM 4329 C CA . LEU A 1 539 ? -3.041 10.829 33.366 1.00 48.72 539 LEU A CA 1
ATOM 4330 C C . LEU A 1 539 ? -4.280 10.088 33.912 1.00 48.72 539 LEU A C 1
ATOM 4332 O O . LEU A 1 539 ? -4.168 8.958 34.389 1.00 48.72 539 LEU A O 1
ATOM 4336 N N . ASP A 1 540 ? -5.458 10.711 33.831 1.00 61.94 540 ASP A N 1
ATOM 4337 C CA . ASP A 1 540 ? -6.730 10.168 34.312 1.00 61.94 540 ASP A CA 1
ATOM 4338 C C . ASP A 1 540 ? -7.433 9.287 33.261 1.00 61.94 540 ASP A C 1
ATOM 4340 O O . ASP A 1 540 ? -8.295 8.473 33.585 1.00 61.94 540 ASP A O 1
ATOM 4344 N N . SER A 1 541 ? -7.004 9.353 31.995 1.00 66.50 541 SER A N 1
ATOM 4345 C CA . SER A 1 541 ? -7.634 8.611 30.892 1.00 66.50 541 SER A CA 1
ATOM 4346 C C . SER A 1 541 ? -7.499 7.086 31.029 1.00 66.50 541 SER A C 1
ATOM 4348 O O . SER A 1 541 ? -8.440 6.362 30.721 1.00 66.50 541 SER A O 1
ATOM 4350 N N . LEU A 1 542 ? -6.387 6.560 31.563 1.00 70.69 542 LEU A N 1
ATOM 4351 C CA . LEU A 1 542 ? -6.254 5.115 31.831 1.00 70.69 542 LEU A CA 1
ATOM 4352 C C . LEU A 1 542 ? -7.159 4.642 32.977 1.00 70.69 542 LEU A C 1
ATOM 4354 O O . LEU A 1 542 ? -7.693 3.532 32.925 1.00 70.69 542 LEU A O 1
ATOM 4358 N N . LYS A 1 543 ? -7.335 5.470 34.015 1.00 78.75 543 LYS A N 1
ATOM 4359 C CA . LYS A 1 543 ? -8.284 5.184 35.099 1.00 78.75 543 LYS A CA 1
ATOM 4360 C C . LYS A 1 543 ? -9.704 5.183 34.551 1.00 78.75 543 LYS A C 1
ATOM 4362 O O . LYS A 1 543 ? -10.430 4.219 34.777 1.00 78.75 543 LYS A O 1
ATOM 4367 N N . ARG A 1 544 ? -10.039 6.183 33.734 1.00 80.94 544 ARG A N 1
ATOM 4368 C CA . ARG A 1 544 ? -11.330 6.280 33.059 1.00 80.94 544 ARG A CA 1
ATOM 4369 C C . ARG A 1 544 ? -11.618 5.069 32.178 1.00 80.94 544 ARG A C 1
ATOM 4371 O O . ARG A 1 544 ? -12.700 4.511 32.270 1.00 80.94 544 ARG A O 1
ATOM 4378 N N . VAL A 1 545 ? -10.656 4.600 31.384 1.00 83.12 545 VAL A N 1
ATOM 4379 C CA . VAL A 1 545 ? -10.824 3.376 30.580 1.00 83.12 545 VAL A CA 1
ATOM 4380 C C . VAL A 1 545 ? -11.168 2.167 31.455 1.00 83.12 545 VAL A C 1
ATOM 4382 O O . VAL A 1 545 ? -12.052 1.395 31.098 1.00 83.12 545 VAL A O 1
ATOM 4385 N N . ARG A 1 546 ? -10.527 2.013 32.621 1.00 84.38 546 ARG A N 1
ATOM 4386 C CA . ARG A 1 546 ? -10.859 0.934 33.571 1.00 84.38 546 ARG A CA 1
ATOM 4387 C C . ARG A 1 546 ? -12.250 1.100 34.185 1.00 84.38 546 ARG A C 1
ATOM 4389 O O . ARG A 1 546 ? -12.950 0.113 34.374 1.00 84.38 546 ARG A O 1
ATOM 4396 N N . GLU A 1 547 ? -12.657 2.325 34.504 1.00 87.31 547 GLU A N 1
ATOM 4397 C CA . GLU A 1 547 ? -14.015 2.613 34.984 1.00 87.31 547 GLU A CA 1
ATOM 4398 C C . GLU A 1 547 ? -15.069 2.288 33.925 1.00 87.31 547 GLU A C 1
ATOM 4400 O O . GLU A 1 547 ? -16.078 1.661 34.238 1.00 87.31 547 GLU A O 1
ATOM 4405 N N . LEU A 1 548 ? -14.813 2.659 32.668 1.00 89.62 548 LEU A N 1
ATOM 4406 C CA . LEU A 1 548 ? -15.678 2.338 31.537 1.00 89.62 548 LEU A CA 1
ATOM 4407 C C . LEU A 1 548 ? -15.750 0.831 31.299 1.00 89.62 548 LEU A C 1
ATOM 4409 O O . LEU A 1 548 ? -16.841 0.308 31.094 1.0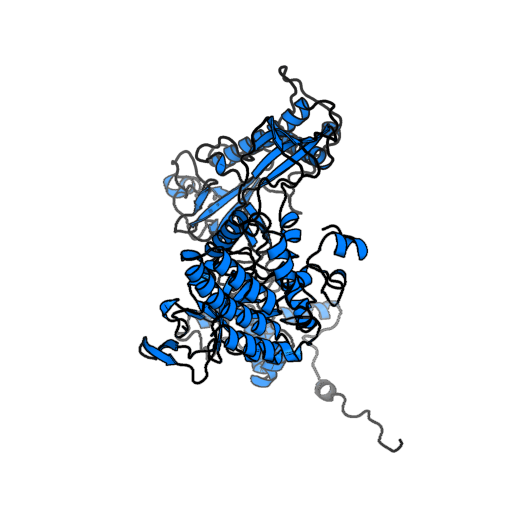0 89.62 548 LEU A O 1
ATOM 4413 N N . ALA A 1 549 ? -14.623 0.122 31.394 1.00 90.44 549 ALA A N 1
ATOM 4414 C CA . ALA A 1 549 ? -14.605 -1.332 31.294 1.00 90.44 549 ALA A CA 1
ATOM 4415 C C . ALA A 1 549 ? -15.506 -1.982 32.357 1.00 90.44 549 ALA A C 1
ATOM 4417 O O . ALA A 1 549 ? -16.306 -2.851 32.029 1.00 90.44 549 ALA A O 1
ATOM 4418 N N . ARG A 1 550 ? -15.469 -1.503 33.608 1.00 91.69 550 ARG A N 1
ATOM 4419 C CA . ARG A 1 550 ? -16.377 -1.973 34.670 1.00 91.69 550 ARG A CA 1
ATOM 4420 C C . ARG A 1 550 ? -17.832 -1.635 34.387 1.00 91.69 550 ARG A C 1
ATOM 4422 O O . ARG A 1 550 ? -18.683 -2.507 34.507 1.00 91.69 550 ARG A O 1
ATOM 4429 N N . LYS A 1 551 ? -18.109 -0.382 34.010 1.00 92.69 551 LYS A N 1
ATOM 4430 C CA . LYS A 1 551 ? -19.464 0.103 33.708 1.00 92.69 551 LYS A CA 1
ATOM 4431 C C . LYS A 1 551 ? -20.128 -0.745 32.624 1.00 92.69 551 LYS A C 1
ATOM 4433 O O . LYS A 1 551 ? -21.298 -1.088 32.740 1.00 92.69 551 LYS A O 1
ATOM 4438 N N . TRP A 1 552 ? -19.373 -1.079 31.582 1.00 93.69 552 TRP A N 1
ATOM 4439 C CA . TRP A 1 552 ? -19.889 -1.772 30.406 1.00 93.69 552 TRP A CA 1
ATOM 4440 C C . TRP A 1 552 ? -19.700 -3.293 30.438 1.00 93.69 552 TRP A C 1
ATOM 4442 O O . TRP A 1 552 ? -20.136 -3.957 29.499 1.00 93.69 552 TRP A O 1
ATOM 4452 N N . GLU A 1 553 ? -19.147 -3.844 31.526 1.00 92.50 553 GLU A N 1
ATOM 4453 C CA . GLU A 1 553 ? -18.838 -5.275 31.706 1.00 92.50 553 GLU A CA 1
ATOM 4454 C C . GLU A 1 553 ? -17.834 -5.814 30.668 1.00 92.50 553 GLU A C 1
ATOM 4456 O O . GLU A 1 553 ? -17.936 -6.931 30.173 1.00 92.50 553 GLU A O 1
ATOM 4461 N N . ALA A 1 554 ? -16.838 -4.994 30.344 1.00 91.62 554 ALA A N 1
ATOM 4462 C CA . ALA A 1 554 ? -15.777 -5.247 29.375 1.00 91.62 554 ALA A CA 1
ATOM 4463 C C . ALA A 1 554 ? -14.429 -5.543 30.057 1.00 91.62 554 ALA A C 1
ATOM 4465 O O . ALA A 1 554 ? -13.396 -4.960 29.722 1.00 91.62 554 ALA A O 1
ATOM 4466 N N . GLU A 1 555 ? -14.448 -6.404 31.077 1.00 89.00 555 GLU A N 1
ATOM 4467 C CA . GLU A 1 555 ? -13.247 -6.764 31.834 1.00 89.00 555 GLU A CA 1
ATOM 4468 C C . GLU A 1 555 ? -12.320 -7.699 31.025 1.00 89.00 555 GLU A C 1
ATOM 4470 O O . GLU A 1 555 ? -12.802 -8.571 30.292 1.00 89.00 555 GLU A O 1
ATOM 4475 N N . PRO A 1 556 ? -10.986 -7.576 31.181 1.00 91.50 556 PRO A N 1
ATOM 4476 C CA . PRO A 1 556 ? -10.019 -8.445 30.515 1.00 91.50 556 PRO A CA 1
ATOM 4477 C C . PRO A 1 556 ? -10.221 -9.933 30.838 1.00 91.50 556 PRO A C 1
ATOM 4479 O O . PRO A 1 556 ? -10.573 -10.303 31.963 1.00 91.50 556 PRO A O 1
ATOM 4482 N N . THR A 1 557 ? -9.896 -10.806 29.885 1.00 93.44 557 THR A N 1
ATOM 4483 C CA . THR A 1 557 ? -9.993 -12.272 30.027 1.00 93.44 557 THR A CA 1
ATOM 4484 C C . THR A 1 557 ? -8.645 -12.939 29.762 1.00 93.44 557 THR A C 1
ATOM 4486 O O . THR A 1 557 ? -7.674 -12.278 29.381 1.00 93.44 557 THR A O 1
ATOM 4489 N N . HIS A 1 558 ? -8.521 -14.240 30.040 1.00 95.44 558 HIS A N 1
ATOM 4490 C CA . HIS A 1 558 ? -7.314 -14.954 29.629 1.00 95.44 558 HIS A CA 1
ATOM 4491 C C . HIS A 1 558 ? -7.365 -15.223 28.131 1.00 95.44 558 HIS A C 1
ATOM 4493 O O . HIS A 1 558 ? -8.405 -15.590 27.593 1.00 95.44 558 HIS A O 1
ATOM 4499 N N . ILE A 1 559 ? -6.216 -15.106 27.479 1.00 96.31 559 ILE A N 1
ATOM 4500 C CA . ILE A 1 559 ? -6.094 -15.393 26.056 1.00 96.31 559 ILE A CA 1
ATOM 4501 C C . ILE A 1 559 ? -5.412 -16.743 25.884 1.00 96.31 559 ILE A C 1
ATOM 4503 O O . ILE A 1 559 ? -4.502 -17.091 26.640 1.00 96.31 559 ILE A O 1
ATOM 4507 N N . SER A 1 560 ? -5.873 -17.513 24.905 1.00 95.75 560 SER A N 1
ATOM 4508 C CA . SER A 1 560 ? -5.290 -18.808 24.554 1.00 95.75 560 SER A CA 1
ATOM 4509 C C . SER A 1 560 ? -5.009 -18.901 23.062 1.00 95.75 560 SER A C 1
ATOM 4511 O O . SER A 1 560 ? -5.747 -18.319 22.276 1.00 95.75 560 SER A O 1
ATOM 4513 N N . TRP A 1 561 ? -3.956 -19.608 22.668 1.00 95.19 561 TRP A N 1
ATOM 4514 C CA . TRP A 1 561 ? -3.625 -19.872 21.263 1.00 95.19 561 TRP A CA 1
ATOM 4515 C C . TRP A 1 561 ? -3.068 -21.279 21.101 1.00 95.19 561 TRP A C 1
ATOM 4517 O O . TRP A 1 561 ? -2.751 -21.946 22.091 1.00 95.19 561 TRP A O 1
ATOM 4527 N N . ILE A 1 562 ? -2.969 -21.724 19.851 1.00 93.62 562 ILE A N 1
ATOM 4528 C CA . ILE A 1 562 ? -2.377 -23.012 19.507 1.00 93.62 562 ILE A CA 1
ATOM 4529 C C . ILE A 1 562 ? -0.965 -22.756 18.993 1.00 93.62 562 ILE A C 1
ATOM 4531 O O . ILE A 1 562 ? -0.747 -21.944 18.099 1.00 93.62 562 ILE A O 1
ATOM 4535 N N . GLU A 1 563 ? -0.004 -23.457 19.568 1.00 88.88 563 GLU A N 1
ATOM 4536 C CA . GLU A 1 563 ? 1.374 -23.509 19.100 1.00 88.88 563 GLU A CA 1
ATOM 4537 C C . GLU A 1 563 ? 1.701 -24.948 18.698 1.00 88.88 563 GLU A C 1
ATOM 4539 O O . GLU A 1 563 ? 0.979 -25.875 19.060 1.00 88.88 563 GLU A O 1
ATOM 4544 N N . ARG A 1 564 ? 2.740 -25.152 17.891 1.00 85.75 564 ARG A N 1
ATOM 4545 C CA . ARG A 1 564 ? 3.145 -26.484 17.433 1.00 85.75 564 ARG A CA 1
ATOM 4546 C C . ARG A 1 564 ? 4.471 -26.830 18.083 1.00 85.75 564 ARG A C 1
ATOM 4548 O O . ARG A 1 564 ? 5.394 -26.022 18.029 1.00 85.75 564 ARG A O 1
ATOM 4555 N N . ASP A 1 565 ? 4.536 -27.992 18.720 1.00 85.62 565 ASP A N 1
ATOM 4556 C CA . ASP A 1 565 ? 5.767 -28.477 19.342 1.00 85.62 565 ASP A CA 1
ATOM 4557 C C . ASP A 1 565 ? 6.800 -28.939 18.293 1.00 85.62 565 ASP A C 1
ATOM 4559 O O . ASP A 1 565 ? 6.563 -28.888 17.083 1.00 85.62 565 ASP A O 1
ATOM 4563 N N . GLU A 1 566 ? 7.956 -29.420 18.756 1.00 87.19 566 GLU A N 1
ATOM 4564 C CA . GLU A 1 566 ? 9.036 -29.939 17.900 1.00 87.19 566 GLU A CA 1
ATOM 4565 C C . GLU A 1 566 ? 8.587 -31.094 16.982 1.00 87.19 566 GLU A C 1
ATOM 4567 O O . GLU A 1 566 ? 9.176 -31.307 15.923 1.00 87.19 566 GLU A O 1
ATOM 4572 N N . ASN A 1 567 ? 7.519 -31.812 17.350 1.00 87.44 567 ASN A N 1
ATOM 4573 C CA . ASN A 1 567 ? 6.929 -32.910 16.581 1.00 87.44 567 ASN A CA 1
ATOM 4574 C C . ASN A 1 567 ? 5.714 -32.468 15.746 1.00 87.44 567 ASN A C 1
ATOM 4576 O O . ASN A 1 567 ? 5.004 -33.313 15.194 1.00 87.44 567 ASN A O 1
ATOM 4580 N N . ASN A 1 568 ? 5.474 -31.158 15.631 1.00 85.25 568 ASN A N 1
ATOM 4581 C CA . ASN A 1 568 ? 4.360 -30.551 14.907 1.00 85.25 568 ASN A CA 1
ATOM 4582 C C . ASN A 1 568 ? 2.964 -30.850 15.502 1.00 85.25 568 ASN A C 1
ATOM 4584 O O . ASN A 1 568 ? 1.948 -30.697 14.811 1.00 85.25 568 ASN A O 1
ATOM 4588 N N . LEU A 1 569 ? 2.896 -31.261 16.773 1.00 88.75 569 LEU A N 1
ATOM 4589 C CA . LEU A 1 569 ? 1.648 -31.497 17.498 1.00 88.75 569 LEU A CA 1
ATOM 4590 C C . LEU A 1 569 ? 1.123 -30.191 18.119 1.00 88.75 569 LEU A C 1
ATOM 4592 O O . LEU A 1 569 ? 1.906 -29.404 18.653 1.00 88.75 569 LEU A O 1
ATOM 4596 N N . PRO A 1 570 ? -0.200 -29.941 18.070 1.00 90.19 570 PRO A N 1
ATOM 4597 C CA . PRO A 1 570 ? -0.785 -28.722 18.609 1.00 90.19 570 PRO A CA 1
ATOM 4598 C C . PRO A 1 570 ? -0.792 -28.736 20.145 1.00 90.19 570 PRO A C 1
ATOM 4600 O O . PRO A 1 570 ? -1.401 -29.603 20.772 1.00 90.19 570 PRO A O 1
ATOM 4603 N N . ILE A 1 571 ? -0.181 -27.723 20.748 1.00 93.44 571 ILE A N 1
ATOM 4604 C CA . ILE A 1 571 ? -0.211 -27.422 22.179 1.00 93.44 571 ILE A CA 1
ATOM 4605 C C . ILE A 1 571 ? -1.006 -26.136 22.411 1.00 93.44 571 ILE A C 1
ATOM 4607 O O . ILE A 1 571 ? -0.872 -25.159 21.681 1.00 93.44 571 ILE A O 1
ATOM 4611 N N . THR A 1 572 ? -1.873 -26.122 23.425 1.00 93.19 572 THR A N 1
ATOM 4612 C CA . THR A 1 572 ? -2.622 -24.909 23.786 1.00 93.19 572 THR A CA 1
ATOM 4613 C C . THR A 1 572 ? -1.858 -24.127 24.840 1.00 93.19 572 THR A C 1
ATOM 4615 O O . THR A 1 572 ? -1.641 -24.621 25.947 1.00 93.19 572 THR A O 1
ATOM 4618 N N . ILE A 1 573 ? -1.505 -22.889 24.518 1.00 93.38 573 ILE A N 1
ATOM 4619 C CA . ILE A 1 573 ? -0.873 -21.960 25.453 1.00 93.38 573 ILE A CA 1
ATOM 4620 C C . ILE A 1 573 ? -1.954 -21.027 25.996 1.00 93.38 573 ILE A C 1
ATOM 4622 O O . ILE A 1 573 ? -2.875 -20.639 25.277 1.00 93.38 573 ILE A O 1
ATOM 4626 N N . LYS A 1 574 ? -1.859 -20.666 27.278 1.00 94.69 574 LYS A N 1
ATOM 4627 C CA . LYS A 1 574 ? -2.768 -19.724 27.938 1.00 94.69 574 LYS A CA 1
ATOM 4628 C C . LYS A 1 574 ? -1.974 -18.650 28.670 1.00 94.69 574 LYS A C 1
ATOM 4630 O O . LYS A 1 574 ? -0.987 -18.953 29.343 1.00 94.69 574 LYS A O 1
ATOM 4635 N N . THR A 1 575 ? -2.409 -17.397 28.566 1.00 95.44 575 THR A N 1
ATOM 4636 C CA . THR A 1 575 ? -1.778 -16.290 29.290 1.00 95.44 575 THR A CA 1
ATOM 4637 C C . THR A 1 575 ? -1.886 -16.487 30.803 1.00 95.44 575 THR A C 1
ATOM 4639 O O . THR A 1 575 ? -2.876 -17.012 31.307 1.00 95.44 575 THR A O 1
ATOM 4642 N N . LYS A 1 576 ? -0.871 -16.033 31.550 1.00 92.19 576 LYS A N 1
ATOM 4643 C CA . LYS A 1 576 ? -0.936 -15.963 33.024 1.00 92.19 576 LYS A CA 1
ATOM 4644 C C . LYS A 1 576 ? -1.773 -14.777 33.501 1.00 92.19 576 LYS A C 1
ATOM 4646 O O . LYS A 1 576 ? -2.512 -14.888 34.470 1.00 92.19 576 LYS A O 1
ATOM 4651 N N . CYS A 1 577 ? -1.633 -13.642 32.819 1.00 92.38 577 CYS A N 1
ATOM 4652 C CA . CYS A 1 577 ? -2.377 -12.422 33.102 1.00 92.38 577 CYS A CA 1
ATOM 4653 C C . CYS A 1 577 ? -3.529 -12.265 32.111 1.00 92.38 577 CYS A C 1
ATOM 4655 O O . CYS A 1 577 ? -3.433 -12.673 30.949 1.00 92.38 577 CYS A O 1
ATOM 4657 N N . LYS A 1 578 ? -4.604 -11.633 32.574 1.00 93.44 578 LYS A N 1
ATOM 4658 C CA . LYS A 1 578 ? -5.724 -11.250 31.722 1.00 93.44 578 LYS A CA 1
ATOM 4659 C C . LYS A 1 578 ? -5.338 -10.063 30.842 1.00 93.44 578 LYS A C 1
ATOM 4661 O O . LYS A 1 578 ? -4.607 -9.174 31.278 1.00 93.44 578 LYS A O 1
ATOM 4666 N N . THR A 1 579 ? -5.841 -10.051 29.621 1.00 93.25 579 THR A N 1
ATOM 4667 C CA . THR A 1 579 ? -5.638 -8.982 28.638 1.00 93.25 579 THR A CA 1
ATOM 4668 C C . THR A 1 579 ? -6.876 -8.904 27.733 1.00 93.25 579 THR A C 1
ATOM 4670 O O . THR A 1 579 ? -7.866 -9.596 27.973 1.00 93.25 579 THR A O 1
ATOM 4673 N N . ILE A 1 580 ? -6.866 -8.013 26.750 1.00 93.75 580 ILE A N 1
ATOM 4674 C CA . ILE A 1 580 ? -8.002 -7.746 25.866 1.00 93.75 580 ILE A CA 1
ATOM 4675 C C . ILE A 1 580 ? -7.603 -7.896 24.404 1.00 93.75 580 ILE A C 1
ATOM 4677 O O . ILE A 1 580 ? -6.449 -7.675 24.026 1.00 93.75 580 ILE A O 1
ATOM 4681 N N . ILE A 1 581 ? -8.596 -8.210 23.579 1.00 95.75 581 ILE A N 1
ATOM 4682 C CA . ILE A 1 581 ? -8.517 -8.111 22.126 1.00 95.75 581 ILE A CA 1
ATOM 4683 C C . ILE A 1 581 ? -9.413 -6.947 21.716 1.00 95.75 581 ILE A C 1
ATOM 4685 O O . ILE A 1 581 ? -10.591 -6.913 22.064 1.00 95.75 581 ILE A O 1
ATOM 4689 N N . GLY A 1 582 ? -8.850 -5.974 21.005 1.00 94.75 582 GLY A N 1
ATOM 4690 C CA . GLY A 1 582 ? -9.578 -4.782 20.575 1.00 94.75 582 GLY A CA 1
ATOM 4691 C C . GLY A 1 582 ? -9.103 -4.308 19.213 1.00 94.75 582 GLY A C 1
ATOM 4692 O O . GLY A 1 582 ? -7.932 -4.474 18.866 1.00 94.75 582 GLY A O 1
ATOM 4693 N N . LYS A 1 583 ? -10.011 -3.737 18.416 1.00 94.88 583 LYS A N 1
ATOM 4694 C CA . LYS A 1 583 ? -9.658 -3.240 17.081 1.00 94.88 583 LYS A CA 1
ATOM 4695 C C . LYS A 1 583 ? -8.654 -2.093 17.184 1.00 94.88 583 LYS A C 1
ATOM 4697 O O . LYS A 1 583 ? -8.802 -1.191 18.006 1.00 94.88 583 LYS A O 1
ATOM 4702 N N . LYS A 1 584 ? -7.663 -2.106 16.305 1.00 94.31 584 LYS A N 1
ATOM 4703 C CA . LYS A 1 584 ? -6.704 -1.020 16.107 1.00 94.31 584 LYS A CA 1
ATOM 4704 C C . LYS A 1 584 ? -6.536 -0.783 14.618 1.00 94.31 584 LYS A C 1
ATOM 4706 O O . LYS A 1 584 ? -6.542 -1.738 13.839 1.00 94.31 584 LYS A O 1
ATOM 4711 N N . TYR A 1 585 ? -6.377 0.473 14.222 1.00 95.50 585 TYR A N 1
ATOM 4712 C CA . TYR A 1 585 ? -6.175 0.804 12.822 1.00 95.50 585 TYR A CA 1
ATOM 4713 C C . TYR A 1 585 ? -4.703 0.682 12.418 1.00 95.50 585 TYR A C 1
ATOM 4715 O O . TYR A 1 585 ? -3.831 1.382 12.944 1.00 95.50 585 TYR A O 1
ATOM 4723 N N . VAL A 1 586 ? -4.427 -0.210 11.469 1.00 95.50 586 VAL A N 1
ATOM 4724 C CA . VAL A 1 586 ? -3.072 -0.570 11.033 1.00 95.50 586 VAL A CA 1
ATOM 4725 C C . VAL A 1 586 ? -2.961 -0.436 9.516 1.00 95.50 586 VAL A C 1
ATOM 4727 O O . VAL A 1 586 ? -3.888 -0.742 8.772 1.00 95.50 586 VAL A O 1
ATOM 4730 N N . MET A 1 587 ? -1.808 0.021 9.045 1.00 94.94 587 MET A N 1
ATOM 4731 C CA . MET A 1 587 ? -1.495 0.251 7.638 1.00 94.94 587 MET A CA 1
ATOM 4732 C C . MET A 1 587 ? -0.331 -0.644 7.213 1.00 94.94 587 MET A C 1
ATOM 4734 O O . MET A 1 587 ? 0.623 -0.839 7.969 1.00 94.94 587 MET A O 1
ATOM 4738 N N . CYS A 1 588 ? -0.367 -1.137 5.976 1.00 93.56 588 CYS A N 1
ATOM 4739 C CA . CYS A 1 588 ? 0.777 -1.804 5.360 1.00 93.56 588 CYS A CA 1
ATOM 4740 C C . CYS A 1 588 ? 1.572 -0.792 4.524 1.00 93.56 588 CYS A C 1
ATOM 4742 O O . CYS A 1 588 ? 0.987 -0.017 3.770 1.00 93.56 588 CYS A O 1
ATOM 4744 N N . LEU A 1 589 ? 2.897 -0.771 4.668 1.00 91.94 589 LEU A N 1
ATOM 4745 C CA . LEU A 1 589 ? 3.770 0.161 3.952 1.00 91.94 589 LEU A CA 1
ATOM 4746 C C . LEU A 1 589 ? 4.251 -0.427 2.622 1.00 91.94 589 LEU A C 1
ATOM 4748 O O . LEU A 1 589 ? 4.382 -1.637 2.472 1.00 91.94 589 LEU A O 1
ATOM 4752 N N . GLU A 1 590 ? 4.605 0.438 1.669 1.00 86.75 590 GLU A N 1
ATOM 4753 C CA . GLU A 1 590 ? 5.054 0.041 0.325 1.00 86.75 590 GLU A CA 1
ATOM 4754 C C . GLU A 1 590 ? 6.322 -0.833 0.297 1.00 86.75 590 GLU A C 1
ATOM 4756 O O . GLU A 1 590 ? 6.597 -1.467 -0.721 1.00 86.75 590 GLU A O 1
ATOM 4761 N N . LYS A 1 591 ? 7.099 -0.886 1.391 1.00 82.88 591 LYS A N 1
ATOM 4762 C CA . LYS A 1 591 ? 8.402 -1.567 1.460 1.00 82.88 591 LYS A CA 1
ATOM 4763 C C . LYS A 1 591 ? 8.244 -3.080 1.309 1.00 82.88 591 LYS A C 1
ATOM 4765 O O . LYS A 1 591 ? 7.704 -3.750 2.186 1.00 82.88 591 LYS A O 1
ATOM 4770 N N . ILE A 1 592 ? 8.737 -3.593 0.183 1.00 74.25 592 ILE A N 1
ATOM 4771 C CA . ILE A 1 592 ? 8.681 -5.010 -0.175 1.00 74.25 592 ILE A CA 1
ATOM 4772 C C . ILE A 1 592 ? 9.946 -5.706 0.332 1.00 74.25 592 ILE A C 1
ATOM 4774 O O . ILE A 1 592 ? 11.042 -5.191 0.089 1.00 74.25 592 ILE A O 1
ATOM 4778 N N . PRO A 1 593 ? 9.838 -6.877 0.978 1.00 75.94 593 PRO A N 1
ATOM 4779 C CA . PRO A 1 593 ? 10.987 -7.749 1.138 1.00 75.94 593 PRO A CA 1
ATOM 4780 C C . PRO A 1 593 ? 11.369 -8.315 -0.234 1.00 75.94 593 PRO A C 1
ATOM 4782 O O . PRO A 1 593 ? 10.571 -8.999 -0.878 1.00 75.94 593 PRO A O 1
ATOM 4785 N N . HIS A 1 594 ? 12.590 -8.030 -0.677 1.00 70.81 594 HIS A N 1
ATOM 4786 C CA . HIS A 1 594 ? 13.169 -8.647 -1.863 1.00 70.81 594 HIS A CA 1
ATOM 4787 C C . HIS A 1 594 ? 14.255 -9.633 -1.420 1.00 70.81 594 HIS A C 1
ATOM 4789 O O . HIS A 1 594 ? 15.280 -9.193 -0.893 1.00 70.81 594 HIS A O 1
ATOM 4795 N N . PRO A 1 595 ? 14.054 -10.950 -1.589 1.00 65.12 595 PRO A N 1
ATOM 4796 C CA . PRO A 1 595 ? 15.119 -11.912 -1.364 1.00 65.12 595 PRO A CA 1
ATOM 4797 C C . PRO A 1 595 ? 16.137 -11.766 -2.500 1.00 65.12 595 PRO A C 1
ATOM 4799 O O . PRO A 1 595 ? 15.918 -12.250 -3.608 1.00 65.12 595 PRO A O 1
ATOM 4802 N N . HIS A 1 596 ? 17.228 -11.053 -2.227 1.00 67.75 596 HIS A N 1
ATOM 4803 C CA . HIS A 1 596 ? 18.358 -10.921 -3.138 1.00 67.75 596 HIS A CA 1
ATOM 4804 C C . HIS A 1 596 ? 19.574 -11.625 -2.547 1.00 67.75 596 HIS A C 1
ATOM 4806 O O . HIS A 1 596 ? 19.982 -11.330 -1.425 1.00 67.75 596 HIS A O 1
ATOM 4812 N N . ALA A 1 597 ? 20.174 -12.515 -3.329 1.00 76.25 597 ALA A N 1
ATOM 4813 C CA . ALA A 1 597 ? 21.517 -13.016 -3.086 1.00 76.25 597 ALA A CA 1
ATOM 4814 C C . ALA A 1 597 ? 22.512 -12.238 -3.966 1.00 76.25 597 ALA A C 1
ATOM 4816 O O . ALA A 1 597 ? 22.214 -11.989 -5.140 1.00 76.25 597 ALA A O 1
ATOM 4817 N N . PRO A 1 598 ? 23.681 -11.828 -3.448 1.00 75.44 598 PRO A N 1
ATOM 4818 C CA . PRO A 1 598 ? 24.728 -11.261 -4.287 1.00 75.44 598 PRO A CA 1
ATOM 4819 C C . PRO A 1 598 ? 25.313 -12.360 -5.183 1.00 75.44 598 PRO A C 1
ATOM 4821 O O . PRO A 1 598 ? 25.655 -13.441 -4.709 1.00 75.44 598 PRO A O 1
ATOM 4824 N N . GLY A 1 599 ? 25.396 -12.091 -6.483 1.00 76.56 599 GLY A N 1
ATOM 4825 C CA . GLY A 1 599 ? 26.051 -12.953 -7.462 1.00 76.56 599 GLY A CA 1
ATOM 4826 C C . GLY A 1 599 ? 27.347 -12.352 -8.005 1.00 76.56 599 GLY A C 1
ATOM 4827 O O . GLY A 1 599 ? 27.723 -11.239 -7.629 1.00 76.56 599 GLY A O 1
ATOM 4828 N N . PRO A 1 600 ? 28.029 -13.066 -8.919 1.00 77.69 600 PRO A N 1
ATOM 4829 C CA . PRO A 1 600 ? 29.172 -12.525 -9.643 1.00 77.69 600 PRO A CA 1
ATOM 4830 C C . PRO A 1 600 ? 28.749 -11.303 -10.467 1.00 77.69 600 PRO A C 1
ATOM 4832 O O . PRO A 1 600 ? 27.818 -11.360 -11.271 1.00 77.69 600 PRO A O 1
ATOM 4835 N N . SER A 1 601 ? 29.437 -10.183 -10.255 1.00 77.19 601 SER A N 1
ATOM 4836 C CA . SER A 1 601 ? 29.147 -8.916 -10.926 1.00 77.19 601 SER A CA 1
ATOM 4837 C C . SER A 1 601 ? 29.868 -8.775 -12.261 1.00 77.19 601 SER A C 1
ATOM 4839 O O . SER A 1 601 ? 30.931 -9.358 -12.474 1.00 77.19 601 SER A O 1
ATOM 4841 N N . ARG A 1 602 ? 29.364 -7.894 -13.130 1.00 78.38 602 ARG A N 1
ATOM 4842 C CA . ARG A 1 602 ? 30.109 -7.471 -14.325 1.00 78.38 602 ARG A CA 1
ATOM 4843 C C . ARG A 1 602 ? 31.378 -6.731 -13.923 1.00 78.38 602 ARG A C 1
ATOM 4845 O O . ARG A 1 602 ? 31.364 -5.936 -12.988 1.00 78.38 602 ARG A O 1
ATOM 4852 N N . LEU A 1 603 ? 32.458 -6.948 -14.662 1.00 79.06 603 LEU A N 1
ATOM 4853 C CA . LEU A 1 603 ? 33.719 -6.252 -14.435 1.00 79.06 603 LEU A CA 1
ATOM 4854 C C . LEU A 1 603 ? 33.778 -4.966 -15.266 1.00 79.06 603 LEU A C 1
ATOM 4856 O O . LEU A 1 603 ? 33.310 -4.909 -16.403 1.00 79.06 603 LEU A O 1
ATOM 4860 N N . SER A 1 604 ? 34.363 -3.927 -14.685 1.00 78.94 604 SER A N 1
ATOM 4861 C CA . SER A 1 604 ? 34.770 -2.717 -15.395 1.00 78.94 604 SER A CA 1
ATOM 4862 C C . SER A 1 604 ? 35.932 -3.009 -16.352 1.00 78.94 604 SER A C 1
ATOM 4864 O O . SER A 1 604 ? 36.565 -4.064 -16.283 1.00 78.94 604 SER A O 1
ATOM 4866 N N . GLN A 1 605 ? 36.279 -2.039 -17.206 1.00 76.38 605 GLN A N 1
ATOM 4867 C CA . GLN A 1 605 ? 37.457 -2.125 -18.085 1.00 76.38 605 GLN A CA 1
ATOM 4868 C C . GLN A 1 605 ? 38.775 -2.382 -17.331 1.00 76.38 605 GLN A C 1
ATOM 4870 O O . GLN A 1 605 ? 39.744 -2.840 -17.924 1.00 76.38 605 GLN A O 1
ATOM 4875 N N . PHE A 1 606 ? 38.802 -2.102 -16.026 1.00 71.12 606 PHE A N 1
ATOM 4876 C CA . PHE A 1 606 ? 39.959 -2.297 -15.160 1.00 71.12 606 PHE A CA 1
ATOM 4877 C C . PHE A 1 606 ? 39.908 -3.600 -14.347 1.00 71.12 606 PHE A C 1
ATOM 4879 O O . PHE A 1 606 ? 40.745 -3.814 -13.476 1.00 71.12 606 PHE A O 1
ATOM 4886 N N . GLY A 1 607 ? 38.925 -4.470 -14.598 1.00 71.00 607 GLY A N 1
ATOM 4887 C CA . GLY A 1 607 ? 38.804 -5.760 -13.917 1.00 71.00 607 GLY A CA 1
ATOM 4888 C C . GLY A 1 607 ? 38.188 -5.702 -12.517 1.00 71.00 607 GLY A C 1
ATOM 4889 O O . GLY A 1 607 ? 38.043 -6.746 -11.896 1.00 71.00 607 GLY A O 1
ATOM 4890 N N . SER A 1 608 ? 37.783 -4.526 -12.027 1.00 73.75 608 SER A N 1
ATOM 4891 C CA . SER A 1 608 ? 37.045 -4.384 -10.761 1.00 73.75 608 SER A CA 1
ATOM 4892 C C . SER A 1 608 ? 35.528 -4.519 -10.971 1.00 73.75 608 SER A C 1
ATOM 4894 O O . SER A 1 608 ? 35.042 -4.032 -11.999 1.00 73.75 608 SER A O 1
ATOM 4896 N N . PRO A 1 609 ? 34.765 -5.083 -10.015 1.00 75.25 609 PRO A N 1
ATOM 4897 C CA . PRO A 1 609 ? 33.304 -5.106 -9.992 1.00 75.25 609 PRO A CA 1
ATOM 4898 C C . PRO A 1 609 ? 32.679 -3.749 -10.323 1.00 75.25 609 PRO A C 1
ATOM 4900 O O . PRO A 1 609 ? 32.875 -2.757 -9.621 1.00 75.25 609 PRO A O 1
ATOM 4903 N N . GLY A 1 610 ? 31.927 -3.699 -11.418 1.00 72.50 610 GLY A N 1
ATOM 4904 C CA . GLY A 1 610 ? 31.208 -2.520 -11.876 1.00 72.50 610 GLY A CA 1
ATOM 4905 C C . GLY A 1 610 ? 29.731 -2.606 -11.513 1.00 72.50 610 GLY A C 1
ATOM 4906 O O . GLY A 1 610 ? 29.112 -3.664 -11.609 1.00 72.50 610 GLY A O 1
ATOM 4907 N N . LYS A 1 611 ? 29.138 -1.471 -11.133 1.00 69.06 611 LYS A N 1
ATOM 4908 C CA . LYS A 1 611 ? 27.693 -1.386 -10.916 1.00 69.06 611 LYS A CA 1
ATOM 4909 C C . LYS A 1 611 ? 26.972 -1.285 -12.270 1.00 69.06 611 LYS A C 1
ATOM 4911 O O . LYS A 1 611 ? 27.185 -0.288 -12.967 1.00 69.06 611 LYS A O 1
ATOM 4916 N N . PRO A 1 612 ? 26.127 -2.254 -12.668 1.00 66.31 612 PRO A N 1
ATOM 4917 C CA . PRO A 1 612 ? 25.291 -2.102 -13.854 1.00 66.31 612 PRO A CA 1
ATOM 4918 C C . PRO A 1 612 ? 24.341 -0.900 -13.710 1.00 66.31 612 PRO A C 1
ATOM 4920 O O . PRO A 1 612 ? 23.905 -0.543 -12.616 1.00 66.31 612 PRO A O 1
ATOM 4923 N N . SER A 1 613 ? 24.012 -0.252 -14.829 1.00 52.97 613 SER A N 1
ATOM 4924 C CA . SER A 1 613 ? 23.187 0.967 -14.860 1.00 52.97 613 SER A CA 1
ATOM 4925 C C . SER A 1 613 ? 21.689 0.727 -14.605 1.00 52.97 613 SER A C 1
ATOM 4927 O O . SER A 1 613 ? 20.940 1.690 -14.446 1.00 52.97 613 SER A O 1
ATOM 4929 N N . GLY A 1 614 ? 21.237 -0.531 -14.538 1.00 54.81 614 GLY A N 1
ATOM 4930 C CA . GLY A 1 614 ? 19.834 -0.911 -14.341 1.00 54.81 614 GLY A CA 1
ATOM 4931 C C . GLY A 1 614 ? 19.543 -1.512 -12.963 1.00 54.81 614 GLY A C 1
ATOM 4932 O O . GLY A 1 614 ? 20.392 -2.170 -12.364 1.00 54.81 614 GLY A O 1
ATOM 4933 N N . LYS A 1 615 ? 18.313 -1.321 -12.464 1.00 51.41 615 LYS A N 1
ATOM 4934 C CA . LYS A 1 615 ? 17.794 -2.097 -11.326 1.00 51.41 615 LYS A CA 1
ATOM 4935 C C . LYS A 1 615 ? 17.485 -3.513 -11.806 1.00 51.41 615 LYS A C 1
ATOM 4937 O O . LYS A 1 615 ? 16.636 -3.686 -12.676 1.00 51.41 615 LYS A O 1
ATOM 4942 N N . GLU A 1 616 ? 18.156 -4.506 -11.239 1.00 53.84 616 GLU A N 1
ATOM 4943 C CA . GLU A 1 616 ? 17.860 -5.910 -11.512 1.00 53.84 616 GLU A CA 1
ATOM 4944 C C . GLU A 1 616 ? 16.847 -6.451 -10.506 1.00 53.84 616 GLU A C 1
ATOM 4946 O O . GLU A 1 616 ? 17.051 -6.349 -9.300 1.00 53.84 616 GLU A O 1
ATOM 4951 N N . ASP A 1 617 ? 15.776 -7.064 -11.008 1.00 54.69 617 ASP A N 1
ATOM 4952 C CA . ASP A 1 617 ? 14.811 -7.820 -10.201 1.00 54.69 617 ASP A CA 1
ATOM 4953 C C . ASP A 1 617 ? 15.041 -9.325 -10.392 1.00 54.69 617 ASP A C 1
ATOM 4955 O O . ASP A 1 617 ? 14.164 -10.083 -10.805 1.00 54.69 617 ASP A O 1
ATOM 4959 N N . LYS A 1 618 ? 16.294 -9.744 -10.197 1.00 62.84 618 LYS A N 1
ATOM 4960 C CA . LYS A 1 618 ? 16.706 -11.149 -10.212 1.00 62.84 618 LYS A CA 1
ATOM 4961 C C . LYS A 1 618 ? 16.925 -11.611 -8.773 1.00 62.84 618 LYS A C 1
ATOM 4963 O O . LYS A 1 618 ? 17.408 -10.848 -7.934 1.00 62.84 618 LYS A O 1
ATOM 4968 N N . ALA A 1 619 ? 16.620 -12.881 -8.501 1.00 64.19 619 ALA A N 1
ATOM 4969 C CA . ALA A 1 619 ? 16.901 -13.501 -7.202 1.00 64.19 619 ALA A CA 1
ATOM 4970 C C . ALA A 1 619 ? 18.404 -13.462 -6.863 1.00 64.19 619 ALA A C 1
ATOM 4972 O O . ALA A 1 619 ? 18.774 -13.298 -5.704 1.00 64.19 619 ALA A O 1
ATOM 4973 N N . VAL A 1 620 ? 19.258 -13.549 -7.886 1.00 72.75 620 VAL A N 1
ATOM 4974 C CA . VAL A 1 620 ? 20.702 -13.329 -7.788 1.00 72.75 620 VAL A CA 1
ATOM 4975 C C . VAL A 1 620 ? 21.036 -12.020 -8.497 1.00 72.75 620 VAL A C 1
ATOM 4977 O O . VAL A 1 620 ? 20.804 -11.891 -9.697 1.00 72.75 620 VAL A O 1
ATOM 4980 N N . SER A 1 621 ? 21.530 -11.046 -7.741 1.00 71.62 621 SER A N 1
ATOM 4981 C CA . SER A 1 621 ? 21.870 -9.710 -8.231 1.00 71.62 621 SER A CA 1
ATOM 4982 C C . SER A 1 621 ? 23.285 -9.692 -8.809 1.00 71.62 621 SER A C 1
ATOM 4984 O O . SER A 1 621 ? 24.225 -10.080 -8.121 1.00 71.62 621 SER A O 1
ATOM 4986 N N . GLU A 1 622 ? 23.460 -9.153 -10.018 1.00 75.81 622 GLU A N 1
ATOM 4987 C CA . GLU A 1 622 ? 24.782 -8.850 -10.595 1.00 75.81 622 GLU A CA 1
ATOM 4988 C C . GLU A 1 622 ? 25.399 -7.578 -9.976 1.00 75.81 622 GLU A C 1
ATOM 4990 O O . GLU A 1 622 ? 26.526 -7.204 -10.300 1.00 75.81 622 GLU A O 1
ATOM 4995 N N . ASN A 1 623 ? 24.673 -6.870 -9.099 1.00 76.88 623 ASN A N 1
ATOM 4996 C CA . ASN A 1 623 ? 25.235 -5.745 -8.354 1.00 76.88 623 ASN A CA 1
ATOM 4997 C C . ASN A 1 623 ? 26.116 -6.248 -7.204 1.00 76.88 623 ASN A C 1
ATOM 4999 O O . ASN A 1 623 ? 25.600 -6.949 -6.326 1.00 76.88 623 ASN A O 1
ATOM 5003 N N . PRO A 1 624 ? 27.394 -5.835 -7.148 1.00 77.88 624 PRO A N 1
ATOM 5004 C CA . PRO A 1 624 ? 28.263 -6.175 -6.033 1.00 77.88 624 PRO A CA 1
ATOM 5005 C C . PRO A 1 624 ? 27.818 -5.446 -4.757 1.00 77.88 624 PRO A C 1
ATOM 5007 O O . PRO A 1 624 ? 27.385 -4.288 -4.801 1.00 77.88 624 PRO A O 1
ATOM 5010 N N . VAL A 1 625 ? 27.955 -6.112 -3.608 1.00 80.06 625 VAL A N 1
ATOM 5011 C CA . VAL A 1 625 ? 27.788 -5.481 -2.292 1.00 80.06 625 VAL A CA 1
ATOM 5012 C C . VAL A 1 625 ? 29.076 -4.747 -1.949 1.00 80.06 625 VAL A C 1
ATOM 5014 O O . VAL A 1 625 ? 30.167 -5.306 -2.034 1.00 80.06 625 VAL A O 1
ATOM 5017 N N . ARG A 1 626 ? 28.955 -3.476 -1.567 1.00 82.06 626 ARG A N 1
ATOM 5018 C CA . ARG A 1 626 ? 30.105 -2.689 -1.131 1.00 82.06 626 ARG A CA 1
ATOM 5019 C C . ARG A 1 626 ? 30.476 -3.090 0.294 1.00 82.06 626 ARG A C 1
ATOM 5021 O O . ARG A 1 626 ? 29.687 -2.856 1.200 1.00 82.06 626 ARG A O 1
ATOM 5028 N N . MET A 1 627 ? 31.688 -3.605 0.474 1.00 84.75 627 MET A N 1
ATOM 5029 C CA . MET A 1 627 ? 32.351 -3.628 1.779 1.00 84.75 627 MET A CA 1
ATOM 5030 C C . MET A 1 627 ? 32.921 -2.232 2.047 1.00 84.75 627 MET A C 1
ATOM 5032 O O . MET A 1 627 ? 33.766 -1.753 1.285 1.00 84.75 627 MET A O 1
ATOM 5036 N N . GLY A 1 628 ? 32.383 -1.537 3.048 1.00 88.12 628 GLY A N 1
ATOM 5037 C CA . GLY A 1 628 ? 32.854 -0.224 3.466 1.00 88.12 628 GLY A CA 1
ATOM 5038 C C . GLY A 1 628 ? 34.066 -0.314 4.390 1.00 88.12 628 GLY A C 1
ATOM 5039 O O . GLY A 1 628 ? 34.545 -1.392 4.739 1.00 88.12 628 GLY A O 1
ATOM 5040 N N . GLU A 1 629 ? 34.595 0.849 4.755 1.00 90.94 629 GLU A N 1
ATOM 5041 C CA . GLU A 1 629 ? 35.770 0.941 5.621 1.00 90.94 629 GLU A CA 1
ATOM 5042 C C . GLU A 1 629 ? 35.487 0.399 7.028 1.00 90.94 629 GLU A C 1
ATOM 5044 O O . GLU A 1 629 ? 36.310 -0.328 7.582 1.00 90.94 629 GLU A O 1
ATOM 5049 N N . ASP A 1 630 ? 34.307 0.693 7.575 1.00 93.12 630 ASP A N 1
ATOM 5050 C CA . ASP A 1 630 ? 33.898 0.224 8.899 1.00 93.12 630 ASP A CA 1
ATOM 5051 C C . ASP A 1 630 ? 33.790 -1.306 8.936 1.00 93.12 630 ASP A C 1
ATOM 5053 O O . ASP A 1 630 ? 34.331 -1.940 9.844 1.00 93.12 630 ASP A O 1
ATOM 5057 N N . GLU A 1 631 ? 33.173 -1.926 7.920 1.00 91.38 631 GLU A N 1
ATOM 5058 C CA . GLU A 1 631 ? 33.097 -3.386 7.821 1.00 91.38 631 GLU A CA 1
ATOM 5059 C C . GLU A 1 631 ? 34.491 -4.015 7.706 1.00 91.38 631 GLU A C 1
ATOM 5061 O O . GLU A 1 631 ? 34.765 -5.030 8.350 1.00 91.38 631 GLU A O 1
ATOM 5066 N N . VAL A 1 632 ? 35.394 -3.396 6.936 1.00 90.00 632 VAL A N 1
ATOM 5067 C CA . VAL A 1 632 ? 36.788 -3.845 6.807 1.00 90.00 632 VAL A CA 1
ATOM 5068 C C . VAL A 1 632 ? 37.529 -3.740 8.137 1.00 90.00 632 VAL A C 1
ATOM 5070 O O . VAL A 1 632 ? 38.226 -4.686 8.503 1.00 90.00 632 VAL A O 1
ATOM 5073 N N . ARG A 1 633 ? 37.370 -2.647 8.891 1.00 91.00 633 ARG A N 1
ATOM 5074 C CA . ARG A 1 633 ? 38.001 -2.461 10.210 1.00 91.00 633 ARG A CA 1
ATOM 5075 C C . ARG A 1 633 ? 37.504 -3.495 11.220 1.00 91.00 633 ARG A C 1
ATOM 5077 O O . ARG A 1 633 ? 38.318 -4.136 11.882 1.00 91.00 633 ARG A O 1
ATOM 5084 N N . ILE A 1 634 ? 36.188 -3.707 11.291 1.00 94.00 634 ILE A N 1
ATOM 5085 C CA . ILE A 1 634 ? 35.575 -4.699 12.187 1.00 94.00 634 ILE A CA 1
ATOM 5086 C C . ILE A 1 634 ? 36.071 -6.105 11.839 1.00 94.00 634 ILE A C 1
ATOM 5088 O O . ILE A 1 634 ? 36.556 -6.823 12.713 1.00 94.00 634 ILE A O 1
ATOM 5092 N N . MET A 1 635 ? 36.008 -6.493 10.562 1.00 90.81 635 MET A N 1
ATOM 5093 C CA . MET A 1 635 ? 36.473 -7.811 10.128 1.00 90.81 635 MET A CA 1
ATOM 5094 C C . MET A 1 635 ? 37.977 -7.988 10.322 1.00 90.81 635 MET A C 1
ATOM 5096 O O . MET A 1 635 ? 38.403 -9.062 10.725 1.00 90.81 635 MET A O 1
ATOM 5100 N N . THR A 1 636 ? 38.780 -6.946 10.106 1.00 93.44 636 THR A N 1
ATOM 5101 C CA . THR A 1 636 ? 40.226 -6.975 10.369 1.00 93.44 636 THR A CA 1
ATOM 5102 C C . THR A 1 636 ? 40.521 -7.226 11.846 1.00 93.44 636 THR A C 1
ATOM 5104 O O . THR A 1 636 ? 41.410 -8.016 12.155 1.00 93.44 636 THR A O 1
ATOM 5107 N N . GLY A 1 637 ? 39.753 -6.622 12.759 1.00 92.56 637 GLY A N 1
ATOM 5108 C CA . GLY A 1 637 ? 39.885 -6.860 14.199 1.00 92.56 637 GLY A CA 1
ATOM 5109 C C . GLY A 1 637 ? 39.558 -8.296 14.626 1.00 92.56 637 GLY A C 1
ATOM 5110 O O . GLY A 1 637 ? 40.115 -8.775 15.608 1.00 92.56 637 GLY A O 1
ATOM 5111 N N . VAL A 1 638 ? 38.692 -8.997 13.882 1.00 93.31 638 VAL A N 1
ATOM 5112 C CA . VAL A 1 638 ? 38.273 -10.379 14.189 1.00 93.31 638 VAL A CA 1
ATOM 5113 C C . VAL A 1 638 ? 39.116 -11.428 13.454 1.00 93.31 638 VAL A C 1
ATOM 5115 O O . VAL A 1 638 ? 39.531 -12.418 14.049 1.00 93.31 638 VAL A O 1
ATOM 5118 N N . LEU A 1 639 ? 39.356 -11.235 12.155 1.00 88.88 639 LEU A N 1
ATOM 5119 C CA . LEU A 1 639 ? 39.987 -12.207 11.250 1.00 88.88 639 LEU A CA 1
ATOM 5120 C C . LEU A 1 639 ? 41.492 -11.969 11.052 1.00 88.88 639 LEU A C 1
ATOM 5122 O O . LEU A 1 639 ? 42.193 -12.843 10.534 1.00 88.88 639 LEU A O 1
ATOM 5126 N N . GLY A 1 640 ? 41.982 -10.785 11.425 1.00 91.31 640 GLY A N 1
ATOM 5127 C CA . GLY A 1 640 ? 43.335 -10.317 11.146 1.00 91.31 640 GLY A CA 1
ATOM 5128 C C . GLY A 1 640 ? 43.479 -9.660 9.768 1.00 91.31 640 GLY A C 1
ATOM 5129 O O . GLY A 1 640 ? 42.782 -9.996 8.807 1.00 91.31 640 GLY A O 1
ATOM 5130 N N . ALA A 1 641 ? 44.437 -8.733 9.662 1.00 86.56 641 ALA A N 1
ATOM 5131 C CA . ALA A 1 641 ? 44.657 -7.910 8.467 1.00 86.56 641 ALA A CA 1
ATOM 5132 C C . ALA A 1 641 ? 44.927 -8.742 7.208 1.00 86.56 641 ALA A C 1
ATOM 5134 O O . ALA A 1 641 ? 44.313 -8.516 6.170 1.00 86.56 641 ALA A O 1
ATOM 5135 N N . LYS A 1 642 ? 45.778 -9.766 7.321 1.00 84.19 642 LYS A N 1
ATOM 5136 C CA . LYS A 1 642 ? 46.166 -10.614 6.187 1.00 84.19 642 LYS A CA 1
ATOM 5137 C C . LYS A 1 642 ? 44.997 -11.425 5.621 1.00 84.19 642 LYS A C 1
ATOM 5139 O O . LYS A 1 642 ? 44.875 -11.589 4.410 1.00 84.19 642 LYS A O 1
ATOM 5144 N N . THR A 1 643 ? 44.122 -11.931 6.488 1.00 85.69 643 THR A N 1
ATOM 5145 C CA . THR A 1 643 ? 42.924 -12.675 6.071 1.00 85.69 643 THR A CA 1
ATOM 5146 C C . THR A 1 643 ? 41.955 -11.756 5.338 1.00 85.69 643 THR A C 1
ATOM 5148 O O . THR A 1 643 ? 41.426 -12.125 4.290 1.00 85.69 643 THR A O 1
ATOM 5151 N N . MET A 1 644 ? 41.758 -10.545 5.864 1.00 88.31 644 MET A N 1
ATOM 5152 C CA . MET A 1 644 ? 40.863 -9.562 5.264 1.00 88.31 644 MET A CA 1
ATOM 5153 C C . MET A 1 644 ? 41.391 -9.045 3.918 1.00 88.31 644 MET A C 1
ATOM 5155 O O . MET A 1 644 ? 40.632 -8.942 2.955 1.00 88.31 644 MET A O 1
ATOM 5159 N N . GLU A 1 645 ? 42.696 -8.787 3.819 1.00 86.38 645 GLU A N 1
ATOM 5160 C CA . GLU A 1 645 ? 43.371 -8.417 2.571 1.00 86.38 645 GLU A CA 1
ATOM 5161 C C . GLU A 1 645 ? 43.186 -9.486 1.488 1.00 86.38 645 GLU A C 1
ATOM 5163 O O . GLU A 1 645 ? 42.782 -9.171 0.364 1.00 86.38 645 GLU A O 1
ATOM 5168 N N . ASN A 1 646 ? 43.419 -10.755 1.838 1.00 85.62 646 ASN A N 1
ATOM 5169 C CA . ASN A 1 646 ? 43.207 -11.875 0.928 1.00 85.62 646 ASN A CA 1
ATOM 5170 C C . ASN A 1 646 ? 41.747 -11.925 0.459 1.00 85.62 646 ASN A C 1
ATOM 5172 O O . ASN A 1 646 ? 41.500 -11.961 -0.744 1.00 85.62 646 ASN A O 1
ATOM 5176 N N . LEU A 1 647 ? 40.783 -11.873 1.385 1.00 85.88 647 LEU A N 1
ATOM 5177 C CA . LEU A 1 647 ? 39.350 -11.921 1.074 1.00 85.88 647 LEU A CA 1
ATOM 5178 C C . LEU A 1 647 ? 38.943 -10.816 0.085 1.00 85.88 647 LEU A C 1
ATOM 5180 O O . LEU A 1 647 ? 38.299 -11.091 -0.929 1.00 85.88 647 LEU A O 1
ATOM 5184 N N . MET A 1 648 ? 39.351 -9.575 0.357 1.00 86.50 648 MET A N 1
ATOM 5185 C CA . MET A 1 648 ? 39.056 -8.423 -0.499 1.00 86.50 648 MET A CA 1
ATOM 5186 C C . MET A 1 648 ? 39.711 -8.544 -1.871 1.00 86.50 648 MET A C 1
ATOM 5188 O O . MET A 1 648 ? 39.107 -8.180 -2.882 1.00 86.50 648 MET A O 1
ATOM 5192 N N . THR A 1 649 ? 40.932 -9.075 -1.916 1.00 86.69 649 THR A N 1
ATOM 5193 C CA . THR A 1 649 ? 41.665 -9.237 -3.169 1.00 86.69 649 THR A CA 1
ATOM 5194 C C . THR A 1 649 ? 41.027 -10.311 -4.041 1.00 86.69 649 THR A C 1
ATOM 5196 O O . THR A 1 649 ? 40.756 -10.066 -5.214 1.00 86.69 649 THR A O 1
ATOM 5199 N N . ILE A 1 650 ? 40.708 -11.465 -3.455 1.00 86.50 650 ILE A N 1
ATOM 5200 C CA . ILE A 1 650 ? 40.099 -12.613 -4.135 1.00 86.50 650 ILE A CA 1
ATOM 5201 C C . ILE A 1 650 ? 38.705 -12.274 -4.672 1.00 86.50 650 ILE A C 1
ATOM 5203 O O . ILE A 1 650 ? 38.407 -12.568 -5.824 1.00 86.50 650 ILE A O 1
ATOM 5207 N N . LEU A 1 651 ? 37.844 -11.670 -3.848 1.00 82.94 651 LEU A N 1
ATOM 5208 C CA . LEU A 1 651 ? 36.440 -11.440 -4.206 1.00 82.94 651 LEU A CA 1
ATOM 5209 C C . LEU A 1 651 ? 36.200 -10.104 -4.923 1.00 82.94 651 LEU A C 1
ATOM 5211 O O . LEU A 1 651 ? 35.121 -9.898 -5.477 1.00 82.94 651 LEU A O 1
ATOM 5215 N N . GLY A 1 652 ? 37.165 -9.179 -4.882 1.00 80.31 652 GLY A N 1
ATOM 5216 C CA . GLY A 1 652 ? 36.935 -7.783 -5.252 1.00 80.31 652 GLY A CA 1
ATOM 5217 C C . GLY A 1 652 ? 37.895 -7.184 -6.275 1.00 80.31 652 GLY A C 1
ATOM 5218 O O . GLY A 1 652 ? 37.449 -6.399 -7.106 1.00 80.31 652 GLY A O 1
ATOM 5219 N N . THR A 1 653 ? 39.197 -7.478 -6.241 1.00 83.38 653 THR A N 1
ATOM 5220 C CA . THR A 1 653 ? 40.176 -6.708 -7.044 1.00 83.38 653 THR A CA 1
ATOM 5221 C C . THR A 1 653 ? 41.040 -7.543 -7.979 1.00 83.38 653 THR A C 1
ATOM 5223 O O . THR A 1 653 ? 41.602 -6.988 -8.927 1.00 83.38 653 THR A O 1
ATOM 5226 N N . SER A 1 654 ? 41.136 -8.855 -7.756 1.00 87.00 654 SER A N 1
ATOM 5227 C CA . SER A 1 654 ? 41.885 -9.781 -8.600 1.00 87.00 654 SER A CA 1
ATOM 5228 C C . SER A 1 654 ? 40.945 -10.655 -9.422 1.00 87.00 654 SER A C 1
ATOM 5230 O O . SER A 1 654 ? 40.265 -11.533 -8.895 1.00 87.00 654 SER A O 1
ATOM 5232 N N . LYS A 1 655 ? 40.969 -10.475 -10.749 1.00 83.44 655 LYS A N 1
ATOM 5233 C CA . LYS A 1 655 ? 40.257 -11.371 -11.673 1.00 83.44 655 LYS A CA 1
ATOM 5234 C C . LYS A 1 655 ? 40.779 -12.807 -11.560 1.00 83.44 655 LYS A C 1
ATOM 5236 O O . LYS A 1 655 ? 39.990 -13.735 -11.468 1.00 83.44 655 LYS A O 1
ATOM 5241 N N . LYS A 1 656 ? 42.106 -12.980 -11.539 1.00 85.88 656 LYS A N 1
ATOM 5242 C CA . LYS A 1 656 ? 42.744 -14.304 -11.460 1.00 85.88 656 LYS A CA 1
ATOM 5243 C C . LYS A 1 656 ? 42.396 -15.010 -10.145 1.00 85.88 656 LYS A C 1
ATOM 5245 O O . LYS A 1 656 ? 42.115 -16.200 -10.156 1.00 85.88 656 LYS A O 1
ATOM 5250 N N . GLY A 1 657 ? 42.387 -14.273 -9.033 1.00 87.44 657 GLY A N 1
ATOM 5251 C CA . GLY A 1 657 ? 41.975 -14.792 -7.729 1.00 87.44 657 GLY A CA 1
ATOM 5252 C C . GLY A 1 657 ? 40.504 -15.204 -7.702 1.00 87.44 657 GLY A C 1
ATOM 5253 O O . GLY A 1 657 ? 40.183 -16.247 -7.140 1.00 87.44 657 GLY A O 1
ATOM 5254 N N . PHE A 1 658 ? 39.628 -14.430 -8.345 1.00 87.12 658 PHE A N 1
ATOM 5255 C CA . PHE A 1 658 ? 38.210 -14.766 -8.456 1.00 87.12 658 PHE A CA 1
ATOM 5256 C C . PHE A 1 658 ? 37.950 -15.986 -9.353 1.00 87.12 658 PHE A C 1
ATOM 5258 O O . PHE A 1 658 ? 37.166 -16.855 -8.978 1.00 87.12 658 PHE A O 1
ATOM 5265 N N . ASP A 1 659 ? 38.626 -16.079 -10.502 1.00 87.56 659 ASP A N 1
ATOM 5266 C CA . ASP A 1 659 ? 38.526 -17.228 -11.413 1.00 87.56 659 ASP A CA 1
ATOM 5267 C C . ASP A 1 659 ? 38.973 -18.519 -10.695 1.00 87.56 659 ASP A C 1
ATOM 5269 O O . ASP A 1 659 ? 38.247 -19.510 -10.688 1.00 87.56 659 ASP A O 1
ATOM 5273 N N . GLU A 1 660 ? 40.099 -18.475 -9.973 1.00 88.25 660 GLU A N 1
ATOM 5274 C CA . GLU A 1 660 ? 40.590 -19.605 -9.171 1.00 88.25 660 GLU A CA 1
ATOM 5275 C C . GLU A 1 660 ? 39.636 -19.960 -8.016 1.00 88.25 660 GLU A C 1
ATOM 5277 O O . GLU A 1 660 ? 39.436 -21.134 -7.696 1.00 88.25 660 GLU A O 1
ATOM 5282 N N . PHE A 1 661 ? 39.012 -18.962 -7.384 1.00 87.12 661 PHE A N 1
ATOM 5283 C CA . PHE A 1 661 ? 37.983 -19.189 -6.369 1.00 87.12 661 PHE A CA 1
ATOM 5284 C C . PHE A 1 661 ? 36.769 -19.925 -6.948 1.00 87.12 661 PHE A C 1
ATOM 5286 O O . PHE A 1 661 ? 36.277 -20.872 -6.328 1.00 87.12 661 PHE A O 1
ATOM 5293 N N . LEU A 1 662 ? 36.300 -19.532 -8.136 1.00 86.94 662 LEU A N 1
ATOM 5294 C CA . LEU A 1 662 ? 35.198 -20.208 -8.820 1.00 86.94 662 LEU A CA 1
ATOM 5295 C C . LEU A 1 662 ? 35.576 -21.637 -9.212 1.00 86.94 662 LEU A C 1
ATOM 5297 O O . LEU A 1 662 ? 34.821 -22.561 -8.908 1.00 86.94 662 LEU A O 1
ATOM 5301 N N . ASP A 1 663 ? 36.745 -21.836 -9.817 1.00 87.56 663 ASP A N 1
ATOM 5302 C CA . ASP A 1 663 ? 37.210 -23.156 -10.245 1.00 87.56 663 ASP A CA 1
ATOM 5303 C C . ASP A 1 663 ? 37.352 -24.116 -9.056 1.00 87.56 663 ASP A C 1
ATOM 5305 O O . ASP A 1 663 ? 36.877 -25.253 -9.116 1.00 87.56 663 ASP A O 1
ATOM 5309 N N . ASN A 1 664 ? 37.919 -23.665 -7.934 1.00 86.06 664 ASN A N 1
ATOM 5310 C CA . ASN A 1 664 ? 37.980 -24.482 -6.719 1.00 86.06 664 ASN A CA 1
ATOM 5311 C C . ASN A 1 664 ? 36.591 -24.736 -6.125 1.00 86.06 664 ASN A C 1
ATOM 5313 O O . ASN A 1 664 ? 36.316 -25.846 -5.673 1.00 86.06 664 ASN A O 1
ATOM 5317 N N . SER A 1 665 ? 35.695 -23.746 -6.154 1.00 86.31 665 SER A N 1
ATOM 5318 C CA . SER A 1 665 ? 34.322 -23.907 -5.662 1.00 86.31 665 SER A CA 1
ATOM 5319 C C . SER A 1 665 ? 33.542 -24.949 -6.467 1.00 86.31 665 SER A C 1
ATOM 5321 O O . SER A 1 665 ? 32.832 -25.759 -5.878 1.00 86.31 665 SER A O 1
ATOM 5323 N N . PHE A 1 666 ? 33.680 -24.964 -7.797 1.00 86.56 666 PHE A N 1
ATOM 5324 C CA . PHE A 1 666 ? 32.976 -25.916 -8.661 1.00 86.56 666 PHE A CA 1
ATOM 5325 C C . PHE A 1 666 ? 33.561 -27.329 -8.615 1.00 86.56 666 PHE A C 1
ATOM 5327 O O . PHE A 1 666 ? 32.815 -28.295 -8.768 1.00 86.56 666 PHE A O 1
ATOM 5334 N N . ASN A 1 667 ? 34.874 -27.458 -8.406 1.00 86.12 667 ASN A N 1
ATOM 5335 C CA . ASN A 1 667 ? 35.561 -28.752 -8.406 1.00 86.12 667 ASN A CA 1
ATOM 5336 C C . ASN A 1 667 ? 35.697 -29.382 -7.008 1.00 86.12 667 ASN A C 1
ATOM 5338 O O . ASN A 1 667 ? 36.048 -30.558 -6.898 1.00 86.12 667 ASN A O 1
ATOM 5342 N N . SER A 1 668 ? 35.429 -28.631 -5.936 1.00 84.31 668 SER A N 1
ATOM 5343 C CA . SER A 1 668 ? 35.500 -29.138 -4.565 1.00 84.31 668 SER A CA 1
ATOM 5344 C C . SER A 1 668 ? 34.260 -29.967 -4.198 1.00 84.31 668 SER A C 1
ATOM 5346 O O . SER A 1 668 ? 33.134 -29.538 -4.456 1.00 84.31 668 SER A O 1
ATOM 5348 N N . PRO A 1 669 ? 34.419 -31.113 -3.504 1.00 83.06 669 PRO A N 1
ATOM 5349 C CA . PRO A 1 669 ? 33.290 -31.841 -2.922 1.00 83.06 669 PRO A CA 1
ATOM 5350 C C . PRO A 1 669 ? 32.592 -31.046 -1.803 1.00 83.06 669 PRO A C 1
ATOM 5352 O O . PRO A 1 669 ? 31.455 -31.356 -1.449 1.00 83.06 669 PRO A O 1
ATOM 5355 N N . THR A 1 670 ? 33.248 -30.015 -1.256 1.00 84.25 670 THR A N 1
ATOM 5356 C CA . THR A 1 670 ? 32.724 -29.118 -0.215 1.00 84.25 670 THR A CA 1
ATOM 5357 C C . THR A 1 670 ? 32.936 -27.646 -0.604 1.00 84.25 670 THR A C 1
ATOM 5359 O O . THR A 1 670 ? 33.842 -26.988 -0.084 1.00 84.25 670 THR A O 1
ATOM 5362 N N . PRO A 1 671 ? 32.095 -27.086 -1.496 1.00 77.62 671 PRO A N 1
ATOM 5363 C CA . PRO A 1 671 ? 32.252 -25.722 -2.023 1.00 77.62 671 PRO A CA 1
ATOM 5364 C C . PRO A 1 671 ? 32.214 -24.622 -0.953 1.00 77.62 671 PRO A C 1
ATOM 5366 O O . PRO A 1 671 ? 32.776 -23.549 -1.131 1.00 77.62 671 PRO A O 1
ATOM 5369 N N . THR A 1 672 ? 31.557 -24.880 0.179 1.00 78.19 672 THR A N 1
ATOM 5370 C CA . THR A 1 672 ? 31.430 -23.937 1.301 1.00 78.19 672 THR A CA 1
ATOM 5371 C C . THR A 1 672 ? 32.591 -24.005 2.295 1.00 78.19 672 THR A C 1
ATOM 5373 O O . THR A 1 672 ? 32.620 -23.224 3.241 1.00 78.19 672 THR A O 1
ATOM 5376 N N . ALA A 1 673 ? 33.524 -24.943 2.116 1.00 78.88 673 ALA A N 1
ATOM 5377 C CA . ALA A 1 673 ? 34.652 -25.180 3.012 1.00 78.88 673 ALA A CA 1
ATOM 5378 C C . ALA A 1 673 ? 35.928 -25.417 2.192 1.00 78.88 673 ALA A C 1
ATOM 5380 O O . ALA A 1 673 ? 36.484 -26.514 2.167 1.00 78.88 673 ALA A O 1
ATOM 5381 N N . LEU A 1 674 ? 36.363 -24.385 1.468 1.00 76.75 674 LEU A N 1
ATOM 5382 C CA . LEU A 1 674 ? 37.621 -24.422 0.728 1.00 76.75 674 LEU A CA 1
ATOM 5383 C C . LEU A 1 674 ? 38.797 -24.266 1.699 1.00 76.75 674 LEU A C 1
ATOM 5385 O O . LEU A 1 674 ? 38.958 -23.219 2.321 1.00 76.75 674 LEU A O 1
ATOM 5389 N N . GLU A 1 675 ? 39.629 -25.301 1.822 1.00 70.00 675 GLU A N 1
ATOM 5390 C CA . GLU A 1 675 ? 40.805 -25.272 2.704 1.00 70.00 675 GLU A CA 1
ATOM 5391 C C . GLU A 1 675 ? 41.998 -24.534 2.083 1.00 70.00 675 GLU A C 1
ATOM 5393 O O . GLU A 1 675 ? 42.830 -23.974 2.800 1.00 70.00 675 GLU A O 1
ATOM 5398 N N . LYS A 1 676 ? 42.113 -24.555 0.749 1.00 72.12 676 LYS A N 1
ATOM 5399 C CA . LYS A 1 676 ? 43.216 -23.953 -0.010 1.00 72.12 676 LYS A CA 1
ATOM 5400 C C . LYS A 1 676 ? 42.729 -23.469 -1.369 1.00 72.12 676 LYS A C 1
ATOM 5402 O O . LYS A 1 676 ? 41.803 -24.038 -1.938 1.00 72.12 676 LYS A O 1
ATOM 5407 N N . MET A 1 677 ? 43.403 -22.452 -1.894 1.00 75.31 677 MET A N 1
ATOM 5408 C CA . MET A 1 677 ? 43.265 -22.012 -3.281 1.00 75.31 677 MET A CA 1
ATOM 5409 C C . MET A 1 677 ? 44.605 -22.147 -3.995 1.00 75.31 677 MET A C 1
ATOM 5411 O O . MET A 1 677 ? 45.645 -21.901 -3.378 1.00 75.31 677 MET A O 1
ATOM 5415 N N . ASN A 1 678 ? 44.599 -22.511 -5.280 1.00 80.69 678 ASN A N 1
ATOM 5416 C CA . ASN A 1 678 ? 45.833 -22.696 -6.054 1.00 80.69 678 ASN A CA 1
ATOM 5417 C C . ASN A 1 678 ? 46.355 -21.364 -6.611 1.00 80.69 678 ASN A C 1
ATOM 5419 O O . ASN A 1 678 ? 46.651 -21.231 -7.794 1.00 80.69 678 ASN A O 1
ATOM 5423 N N . ILE A 1 679 ? 46.476 -20.361 -5.743 1.00 82.94 679 ILE A N 1
ATOM 5424 C CA . ILE A 1 679 ? 47.072 -19.073 -6.082 1.00 82.94 679 ILE A CA 1
ATOM 5425 C C . ILE A 1 679 ? 47.990 -18.616 -4.952 1.00 82.94 679 ILE A C 1
ATOM 5427 O O . ILE A 1 679 ? 47.630 -18.664 -3.773 1.00 82.94 679 ILE A O 1
ATOM 5431 N N . SER A 1 680 ? 49.205 -18.197 -5.303 1.00 85.38 680 SER A N 1
ATOM 5432 C CA . SER A 1 680 ? 50.131 -17.639 -4.321 1.00 85.38 680 SER A CA 1
ATOM 5433 C C . SER A 1 680 ? 49.752 -16.204 -3.945 1.00 85.38 680 SER A C 1
ATOM 5435 O O . SER A 1 680 ? 49.095 -15.485 -4.698 1.00 85.38 680 SER A O 1
ATOM 5437 N N . TYR A 1 681 ? 50.215 -15.755 -2.777 1.00 82.06 681 TYR A N 1
ATOM 5438 C CA . TYR A 1 681 ? 50.006 -14.376 -2.330 1.00 82.06 681 TYR A CA 1
ATOM 5439 C C . TYR A 1 681 ? 50.592 -13.349 -3.313 1.00 82.06 681 TYR A C 1
ATOM 5441 O O . TYR A 1 681 ? 49.936 -12.365 -3.639 1.00 82.06 681 TYR A O 1
ATOM 5449 N N . GLN A 1 682 ? 51.792 -13.604 -3.845 1.00 82.94 682 GLN A N 1
ATOM 5450 C CA . GLN A 1 682 ? 52.417 -12.696 -4.807 1.00 82.94 682 GLN A CA 1
ATOM 5451 C C . GLN A 1 682 ? 51.597 -12.596 -6.099 1.00 82.94 682 GLN A C 1
ATOM 5453 O O . GLN A 1 682 ? 51.367 -11.500 -6.599 1.00 82.94 682 GLN A O 1
ATOM 5458 N N . GLU A 1 683 ? 51.081 -13.721 -6.601 1.00 84.12 683 GLU A N 1
ATOM 5459 C CA . GLU A 1 683 ? 50.207 -13.717 -7.777 1.00 84.12 683 GLU A CA 1
ATOM 5460 C C . GLU A 1 683 ? 48.883 -12.988 -7.526 1.00 84.12 683 GLU A C 1
ATOM 5462 O O . GLU A 1 683 ? 48.363 -12.356 -8.446 1.00 84.12 683 GLU A O 1
ATOM 5467 N N . LEU A 1 684 ? 48.332 -13.050 -6.308 1.00 83.62 684 LEU A N 1
ATOM 5468 C CA . LEU A 1 684 ? 47.147 -12.278 -5.914 1.00 83.62 684 LEU A CA 1
ATOM 5469 C C . LEU A 1 684 ? 47.423 -10.770 -5.941 1.00 83.62 684 LEU A C 1
ATOM 5471 O O . LEU A 1 684 ? 46.631 -10.020 -6.510 1.00 83.62 684 LEU A O 1
ATOM 5475 N N . VAL A 1 685 ? 48.554 -10.336 -5.381 1.00 82.00 685 VAL A N 1
ATOM 5476 C CA . VAL A 1 685 ? 48.974 -8.925 -5.376 1.00 82.00 685 VAL A CA 1
ATOM 5477 C C . VAL A 1 685 ? 49.241 -8.427 -6.798 1.00 82.00 685 VAL A C 1
ATOM 5479 O O . VAL A 1 685 ? 48.725 -7.382 -7.192 1.00 82.00 685 VAL A O 1
ATOM 5482 N N . ASP A 1 686 ? 49.973 -9.197 -7.605 1.00 83.50 686 ASP A N 1
ATOM 5483 C CA . ASP A 1 686 ? 50.322 -8.826 -8.982 1.00 83.50 686 ASP A CA 1
ATOM 5484 C C . ASP A 1 686 ? 49.095 -8.739 -9.901 1.00 83.50 686 ASP A C 1
ATOM 5486 O O . ASP A 1 686 ? 49.083 -7.975 -10.869 1.00 83.50 686 ASP A O 1
ATOM 5490 N N . SER A 1 687 ? 48.055 -9.519 -9.604 1.00 84.81 687 SER A N 1
ATOM 5491 C CA . SER A 1 687 ? 46.794 -9.528 -10.351 1.00 84.81 687 SER A CA 1
ATOM 5492 C C . SER A 1 687 ? 45.748 -8.542 -9.820 1.00 84.81 687 SER A C 1
ATOM 5494 O O . SER A 1 687 ? 44.639 -8.492 -10.358 1.00 84.81 687 SER A O 1
ATOM 5496 N N . ASN A 1 688 ? 46.077 -7.739 -8.802 1.00 86.62 688 ASN A N 1
ATOM 5497 C CA . ASN A 1 688 ? 45.187 -6.723 -8.251 1.00 86.62 688 ASN A CA 1
ATOM 5498 C C . ASN A 1 688 ? 45.078 -5.518 -9.204 1.00 86.62 688 ASN A C 1
ATOM 5500 O O . ASN A 1 688 ? 45.983 -4.683 -9.305 1.00 86.62 688 ASN A O 1
ATOM 5504 N N . GLY A 1 689 ? 43.938 -5.404 -9.892 1.00 83.38 689 GLY A N 1
ATOM 5505 C CA . GLY A 1 689 ? 43.706 -4.353 -10.886 1.00 83.38 689 GLY A CA 1
ATOM 5506 C C . GLY A 1 689 ? 43.719 -2.942 -10.291 1.00 83.38 689 GLY A C 1
ATOM 5507 O O . GLY A 1 689 ? 44.275 -2.022 -10.890 1.00 83.38 689 GLY A O 1
ATOM 5508 N N . THR A 1 690 ? 43.177 -2.769 -9.084 1.00 84.94 690 THR A N 1
ATOM 5509 C CA . THR A 1 690 ? 43.116 -1.468 -8.398 1.00 84.94 690 THR A CA 1
ATOM 5510 C C . THR A 1 690 ? 44.507 -0.970 -8.016 1.00 84.94 690 THR A C 1
ATOM 5512 O O . THR A 1 690 ? 44.831 0.197 -8.242 1.00 84.94 690 THR A O 1
ATOM 5515 N N . LEU A 1 691 ? 45.354 -1.859 -7.489 1.00 85.56 691 LEU A N 1
ATOM 5516 C CA . LEU A 1 691 ? 46.741 -1.538 -7.159 1.00 85.56 691 LEU A CA 1
ATOM 5517 C C . LEU A 1 691 ? 47.548 -1.217 -8.429 1.00 85.56 691 LEU A C 1
ATOM 5519 O O . LEU A 1 691 ? 48.307 -0.249 -8.463 1.00 85.56 691 LEU A O 1
ATOM 5523 N N . GLY A 1 692 ? 47.310 -1.956 -9.518 1.00 85.06 692 GLY A N 1
ATOM 5524 C CA . GLY A 1 692 ? 47.883 -1.658 -10.831 1.00 85.06 692 GLY A CA 1
ATOM 5525 C C . GLY A 1 692 ? 47.531 -0.256 -11.346 1.00 85.06 692 GLY A C 1
ATOM 5526 O O . GLY A 1 692 ? 48.415 0.465 -11.816 1.00 85.06 692 GLY A O 1
ATOM 5527 N N . ILE A 1 693 ? 46.268 0.168 -11.211 1.00 86.25 693 ILE A N 1
ATOM 5528 C CA . ILE A 1 693 ? 45.828 1.533 -11.553 1.00 86.25 693 ILE A CA 1
ATOM 5529 C C . ILE A 1 693 ? 46.524 2.565 -10.667 1.00 86.25 693 ILE A C 1
ATOM 5531 O O . ILE A 1 693 ? 47.012 3.569 -11.179 1.00 86.25 693 ILE A O 1
ATOM 5535 N N . PHE A 1 694 ? 46.594 2.326 -9.356 1.00 87.44 694 PHE A N 1
ATOM 5536 C CA . PHE A 1 694 ? 47.279 3.220 -8.425 1.00 87.44 694 PHE A CA 1
ATOM 5537 C C . PHE A 1 694 ? 48.743 3.429 -8.831 1.00 87.44 694 PHE A C 1
ATOM 5539 O O . PHE A 1 694 ? 49.199 4.569 -8.949 1.00 87.44 694 PHE A O 1
ATOM 5546 N N . HIS A 1 695 ? 49.464 2.348 -9.135 1.00 87.69 695 HIS A N 1
ATOM 5547 C CA . HIS A 1 695 ? 50.835 2.436 -9.631 1.00 87.69 695 HIS A CA 1
ATOM 5548 C C . HIS A 1 695 ? 50.926 3.188 -10.961 1.00 87.69 695 HIS A C 1
ATOM 5550 O O . HIS A 1 695 ? 51.835 3.993 -11.150 1.00 87.69 695 HIS A O 1
ATOM 5556 N N . HIS A 1 696 ? 49.987 2.958 -11.882 1.00 87.75 696 HIS A N 1
ATOM 5557 C CA . HIS A 1 696 ? 49.945 3.666 -13.159 1.00 87.75 696 HIS A CA 1
ATOM 5558 C C . HIS A 1 696 ? 49.736 5.175 -12.973 1.00 87.75 696 HIS A C 1
ATOM 5560 O O . HIS A 1 696 ? 50.504 5.956 -13.529 1.00 87.75 696 HIS A O 1
ATOM 5566 N N . ILE A 1 697 ? 48.764 5.589 -12.151 1.00 89.44 697 ILE A N 1
ATOM 5567 C CA . ILE A 1 697 ? 48.491 7.004 -11.854 1.00 89.44 697 ILE A CA 1
ATOM 5568 C C . ILE A 1 697 ? 49.740 7.670 -11.272 1.00 89.44 697 ILE A C 1
ATOM 5570 O O . ILE A 1 697 ? 50.189 8.689 -11.792 1.00 89.44 697 ILE A O 1
ATOM 5574 N N . ASN A 1 698 ? 50.359 7.073 -10.254 1.00 87.81 698 ASN A N 1
ATOM 5575 C CA . ASN A 1 698 ? 51.572 7.632 -9.655 1.00 87.81 698 ASN A CA 1
ATOM 5576 C C . ASN A 1 698 ? 52.722 7.734 -10.668 1.00 87.81 698 ASN A C 1
ATOM 5578 O O . ASN A 1 698 ? 53.384 8.767 -10.744 1.00 87.81 698 ASN A O 1
ATOM 5582 N N . ARG A 1 699 ? 52.894 6.729 -11.534 1.00 87.38 699 ARG A N 1
ATOM 5583 C CA . ARG A 1 699 ? 53.902 6.774 -12.604 1.00 87.38 699 ARG A CA 1
ATOM 5584 C C . ARG A 1 699 ? 53.649 7.892 -13.607 1.00 87.38 699 ARG A C 1
ATOM 5586 O O . ARG A 1 699 ? 54.606 8.521 -14.047 1.00 87.38 699 ARG A O 1
ATOM 5593 N N . THR A 1 700 ? 52.391 8.187 -13.942 1.00 89.81 700 THR A N 1
ATOM 5594 C CA . THR A 1 700 ? 52.071 9.349 -14.796 1.00 89.81 700 THR A CA 1
ATOM 5595 C C . THR A 1 700 ? 52.403 10.686 -14.131 1.00 89.81 700 THR A C 1
ATOM 5597 O O . THR A 1 700 ? 52.655 11.662 -14.831 1.00 89.81 700 THR A O 1
ATOM 5600 N N . LEU A 1 701 ? 52.474 10.719 -12.798 1.00 90.50 701 LEU A N 1
ATOM 5601 C CA . LEU A 1 701 ? 52.932 11.865 -12.009 1.00 90.50 701 LEU A CA 1
ATOM 5602 C C . LEU A 1 701 ? 54.459 11.870 -11.793 1.00 90.50 701 LEU A C 1
ATOM 5604 O O . LEU A 1 701 ? 54.971 12.745 -11.101 1.00 90.50 701 LEU A O 1
ATOM 5608 N N . GLY A 1 702 ? 55.191 10.912 -12.375 1.00 87.62 702 GLY A N 1
ATOM 5609 C CA . GLY A 1 702 ? 56.640 10.766 -12.211 1.00 87.62 702 GLY A CA 1
ATOM 5610 C C . GLY A 1 702 ? 57.069 10.077 -10.911 1.00 87.62 702 GLY A C 1
ATOM 5611 O O . GLY A 1 702 ? 58.256 10.062 -10.603 1.00 87.62 702 GLY A O 1
ATOM 5612 N N . ILE A 1 703 ? 56.130 9.497 -10.159 1.00 85.50 703 ILE A N 1
ATOM 5613 C CA . ILE A 1 703 ? 56.390 8.786 -8.903 1.00 85.50 703 ILE A CA 1
ATOM 5614 C C . ILE A 1 703 ? 56.375 7.281 -9.184 1.00 85.50 703 ILE A C 1
ATOM 5616 O O . ILE A 1 703 ? 55.324 6.702 -9.480 1.00 85.50 703 ILE A O 1
ATOM 5620 N N . ASP A 1 704 ? 57.526 6.615 -9.080 1.00 82.94 704 ASP A N 1
ATOM 5621 C CA . ASP A 1 704 ? 57.532 5.154 -9.062 1.00 82.94 704 ASP A CA 1
ATOM 5622 C C . ASP A 1 704 ? 57.091 4.668 -7.682 1.00 82.94 704 ASP A C 1
ATOM 5624 O O . ASP A 1 704 ? 57.594 5.100 -6.654 1.00 82.94 704 ASP A O 1
ATOM 5628 N N . THR A 1 705 ? 56.101 3.790 -7.652 1.00 80.56 705 THR A N 1
ATOM 5629 C CA . THR A 1 705 ? 55.558 3.192 -6.421 1.00 80.56 705 THR A CA 1
ATOM 5630 C C . THR A 1 705 ? 55.717 1.676 -6.421 1.00 80.56 705 THR A C 1
ATOM 5632 O O . THR A 1 705 ? 55.307 1.022 -5.471 1.00 80.56 705 THR A O 1
ATOM 5635 N N . LYS A 1 706 ? 56.292 1.102 -7.489 1.00 73.94 706 LYS A N 1
ATOM 5636 C CA . LYS A 1 706 ? 56.497 -0.346 -7.633 1.00 73.94 706 LYS A CA 1
ATOM 5637 C C . LYS A 1 706 ? 57.946 -0.757 -7.377 1.00 73.94 706 LYS A C 1
ATOM 5639 O O . LYS A 1 706 ? 58.185 -1.870 -6.928 1.00 73.94 706 LYS A O 1
ATOM 5644 N N . HIS A 1 707 ? 58.897 0.122 -7.690 1.00 74.00 707 HIS A N 1
ATOM 5645 C CA . HIS A 1 707 ? 60.336 -0.119 -7.512 1.00 74.00 707 HIS A CA 1
ATOM 5646 C C . HIS A 1 707 ? 60.958 0.745 -6.407 1.00 74.00 707 HIS A C 1
ATOM 5648 O O . HIS A 1 707 ? 62.177 0.797 -6.283 1.00 74.00 707 HIS A O 1
ATOM 5654 N N . THR A 1 708 ? 60.128 1.421 -5.615 1.00 70.38 708 THR A N 1
ATOM 5655 C CA . THR A 1 708 ? 60.581 2.206 -4.466 1.00 70.38 708 THR A CA 1
ATOM 5656 C C . THR A 1 708 ? 60.792 1.266 -3.293 1.00 70.38 708 THR A C 1
ATOM 5658 O O . THR A 1 708 ? 59.842 0.650 -2.809 1.00 70.38 708 THR A O 1
ATOM 5661 N N . GLU A 1 709 ? 62.046 1.120 -2.875 1.00 67.88 709 GLU A N 1
ATOM 5662 C CA . GLU A 1 709 ? 62.398 0.371 -1.675 1.00 67.88 709 GLU A CA 1
ATOM 5663 C C . GLU A 1 709 ? 61.962 1.177 -0.451 1.00 67.88 709 GLU A C 1
ATOM 5665 O O . GLU A 1 709 ? 62.412 2.302 -0.245 1.00 67.88 709 GLU A O 1
ATOM 5670 N N . VAL A 1 710 ? 61.052 0.609 0.341 1.00 68.56 710 VAL A N 1
ATOM 5671 C CA . VAL A 1 710 ? 60.686 1.164 1.646 1.00 68.56 710 VAL A CA 1
ATOM 5672 C C . VAL A 1 710 ? 61.805 0.793 2.609 1.00 68.56 710 VAL A C 1
ATOM 5674 O O . VAL A 1 710 ? 62.066 -0.394 2.827 1.00 68.56 710 VAL A O 1
ATOM 5677 N N . THR A 1 711 ? 62.493 1.787 3.159 1.00 79.38 711 THR A N 1
ATOM 5678 C CA . THR A 1 711 ? 63.548 1.536 4.142 1.00 79.38 711 THR A CA 1
ATOM 5679 C C . THR A 1 711 ? 62.936 1.196 5.501 1.00 79.38 711 THR A C 1
ATOM 5681 O O . THR A 1 711 ? 61.785 1.527 5.787 1.00 79.38 711 THR A O 1
ATOM 5684 N N . GLN A 1 712 ? 63.701 0.542 6.379 1.00 75.75 712 GLN A N 1
ATOM 5685 C CA . GLN A 1 712 ? 63.243 0.300 7.751 1.00 75.75 712 GLN A CA 1
ATOM 5686 C C . GLN A 1 712 ? 62.967 1.621 8.493 1.00 75.75 712 GLN A C 1
ATOM 5688 O O . GLN A 1 712 ? 62.039 1.680 9.290 1.00 75.75 712 GLN A O 1
ATOM 5693 N N . GLU A 1 713 ? 63.704 2.692 8.171 1.00 76.06 713 GLU A N 1
ATOM 5694 C CA . GLU A 1 713 ? 63.457 4.038 8.702 1.00 76.06 713 GLU A CA 1
ATOM 5695 C C . GLU A 1 713 ? 62.076 4.576 8.302 1.00 76.06 713 GLU A C 1
ATOM 5697 O O . GLU A 1 713 ? 61.396 5.165 9.139 1.00 76.06 713 GLU A O 1
ATOM 5702 N N . ASP A 1 714 ? 61.621 4.326 7.069 1.00 74.81 714 ASP A N 1
ATOM 5703 C CA . ASP A 1 714 ? 60.285 4.728 6.609 1.00 74.81 714 ASP A CA 1
ATOM 5704 C C . ASP A 1 714 ? 59.173 3.950 7.332 1.00 74.81 714 ASP A C 1
ATOM 5706 O O . ASP A 1 714 ? 58.139 4.516 7.695 1.00 74.81 714 ASP A O 1
ATOM 5710 N N . ILE A 1 715 ? 59.386 2.650 7.571 1.00 70.88 715 ILE A N 1
ATOM 5711 C CA . ILE A 1 715 ? 58.455 1.798 8.329 1.00 70.88 715 ILE A CA 1
ATOM 5712 C C . ILE A 1 715 ? 58.375 2.277 9.778 1.00 70.88 715 ILE A C 1
ATOM 5714 O O . ILE A 1 715 ? 57.281 2.466 10.306 1.00 70.88 715 ILE A O 1
ATOM 5718 N N . ASP A 1 716 ? 59.524 2.514 10.408 1.00 76.19 716 ASP A N 1
ATOM 5719 C CA . ASP A 1 716 ? 59.607 2.980 11.790 1.00 76.19 716 ASP A CA 1
ATOM 5720 C C . ASP A 1 716 ? 59.014 4.391 11.939 1.00 76.19 716 ASP A C 1
ATOM 5722 O O . ASP A 1 716 ? 58.391 4.690 12.956 1.00 76.19 716 ASP A O 1
ATOM 5726 N N . PHE A 1 717 ? 59.150 5.250 10.923 1.00 76.50 717 PHE A N 1
ATOM 5727 C CA . PHE A 1 717 ? 58.501 6.561 10.863 1.00 76.50 717 PHE A CA 1
ATOM 5728 C C . PHE A 1 717 ? 56.972 6.452 10.781 1.00 76.50 717 PHE A C 1
ATOM 5730 O O . PHE A 1 717 ? 56.276 7.174 11.485 1.00 76.50 717 PHE A O 1
ATOM 5737 N N . LEU A 1 718 ? 56.437 5.535 9.968 1.00 65.38 718 LEU A N 1
ATOM 5738 C CA . LEU A 1 718 ? 54.988 5.322 9.833 1.00 65.38 718 LEU A CA 1
ATOM 5739 C C . LEU A 1 718 ? 54.364 4.613 11.046 1.00 65.38 718 LEU A C 1
ATOM 5741 O O . LEU A 1 718 ? 53.195 4.841 11.353 1.00 65.38 718 LEU A O 1
ATOM 5745 N N . LEU A 1 719 ? 55.122 3.741 11.719 1.00 67.88 719 LEU A N 1
ATOM 5746 C CA . LEU A 1 719 ? 54.691 3.033 12.930 1.00 67.88 719 LEU A CA 1
ATOM 5747 C C . LEU A 1 719 ? 54.805 3.890 14.194 1.00 67.88 719 LEU A C 1
ATOM 5749 O O . LEU A 1 719 ? 54.079 3.640 15.157 1.00 67.88 719 LEU A O 1
ATOM 5753 N N . LYS A 1 720 ? 55.654 4.924 14.183 1.00 62.56 720 LYS A N 1
ATOM 5754 C CA . LYS A 1 720 ? 55.577 6.049 15.119 1.00 62.56 720 LYS A CA 1
ATOM 5755 C C . LYS A 1 720 ? 54.361 6.907 14.760 1.00 62.56 720 LYS A C 1
ATOM 5757 O O . LYS A 1 720 ? 54.488 8.008 14.233 1.00 62.56 720 LYS A O 1
ATOM 5762 N N . GLY A 1 721 ? 53.160 6.394 15.037 1.00 47.44 721 GLY A N 1
ATOM 5763 C CA . GLY A 1 721 ? 51.995 7.263 15.207 1.00 47.44 721 GLY A CA 1
ATOM 5764 C C . GLY A 1 721 ? 52.329 8.365 16.217 1.00 47.44 721 GLY A C 1
ATOM 5765 O O . GLY A 1 721 ? 53.237 8.176 17.021 1.00 47.44 721 GLY A O 1
ATOM 5766 N N . GLU A 1 722 ? 51.649 9.511 16.141 1.00 51.50 722 GLU A N 1
ATOM 5767 C CA . GLU A 1 722 ? 51.800 10.649 17.060 1.00 51.50 722 GLU A CA 1
ATOM 5768 C C . GLU A 1 722 ? 51.705 10.217 18.540 1.00 51.50 722 GLU A C 1
ATOM 5770 O O . GLU A 1 722 ? 50.659 10.320 19.174 1.00 51.50 722 GLU A O 1
ATOM 5775 N N . GLU A 1 723 ? 52.804 9.733 19.102 1.00 47.78 723 GLU A N 1
ATOM 5776 C CA . GLU A 1 723 ? 53.065 9.688 20.528 1.00 47.78 723 GLU A CA 1
ATOM 5777 C C . GLU A 1 723 ? 54.012 10.858 20.814 1.00 47.78 723 GLU A C 1
ATOM 5779 O O . GLU A 1 723 ? 55.124 10.937 20.288 1.00 47.78 723 GLU A O 1
ATOM 5784 N N . ASP A 1 724 ? 53.506 11.782 21.628 1.00 49.00 724 ASP A N 1
ATOM 5785 C CA . ASP A 1 724 ? 54.234 12.835 22.334 1.00 49.00 724 ASP A CA 1
ATOM 5786 C C . ASP A 1 724 ? 54.709 14.060 21.532 1.00 49.00 724 ASP A C 1
ATOM 5788 O O . ASP A 1 724 ? 55.893 14.309 21.319 1.00 49.00 724 ASP A O 1
ATOM 5792 N N . ASN A 1 725 ? 53.751 14.948 21.251 1.00 41.97 725 ASN A N 1
ATOM 5793 C CA . ASN A 1 725 ? 53.949 16.388 21.454 1.00 41.97 725 ASN A CA 1
ATOM 5794 C C . ASN A 1 725 ? 52.917 16.901 22.475 1.00 41.97 725 ASN A C 1
ATOM 5796 O O . ASN A 1 725 ? 52.121 17.788 22.174 1.00 41.97 725 ASN A O 1
ATOM 5800 N N . ASP A 1 726 ? 52.918 16.336 23.684 1.00 45.47 726 ASP A N 1
ATOM 5801 C CA . ASP A 1 726 ? 52.320 16.992 24.852 1.00 45.47 726 ASP A CA 1
ATOM 5802 C C . ASP A 1 726 ? 53.446 17.554 25.739 1.00 45.47 726 ASP A C 1
ATOM 5804 O O . ASP A 1 726 ? 54.068 16.811 26.506 1.00 45.47 726 ASP A O 1
ATOM 5808 N N . PRO A 1 727 ? 53.802 18.850 25.627 1.00 42.44 727 PRO A N 1
ATOM 5809 C CA . PRO A 1 727 ? 54.756 19.466 26.525 1.00 42.44 727 PRO A CA 1
ATOM 5810 C C . PRO A 1 727 ? 54.031 19.918 27.797 1.00 42.44 727 PRO A C 1
ATOM 5812 O O . PRO A 1 727 ? 53.748 21.094 28.003 1.00 42.44 727 PRO A O 1
ATOM 5815 N N . ASN A 1 728 ? 53.885 18.947 28.687 1.00 41.31 728 ASN A N 1
ATOM 5816 C CA . ASN A 1 728 ? 53.800 19.050 30.136 1.00 41.31 728 ASN A CA 1
ATOM 5817 C C . ASN A 1 728 ? 52.525 19.578 30.842 1.00 41.31 728 ASN A C 1
ATOM 5819 O O . ASN A 1 728 ? 51.958 20.615 30.495 1.00 41.31 728 ASN A O 1
ATOM 5823 N N . PRO A 1 729 ? 52.189 18.924 31.976 1.00 55.59 729 PRO A N 1
ATOM 5824 C CA . PRO A 1 729 ? 51.146 19.299 32.917 1.00 55.59 729 PRO A CA 1
ATOM 5825 C C . PRO A 1 729 ? 51.674 20.298 33.957 1.00 55.59 729 PRO A C 1
ATOM 5827 O O . PRO A 1 729 ? 52.773 20.121 34.468 1.00 55.59 729 PRO A O 1
ATOM 5830 N N . THR A 1 730 ? 50.871 21.295 34.333 1.00 39.16 730 THR A N 1
ATOM 5831 C CA . THR A 1 730 ? 50.860 21.896 35.684 1.00 39.16 730 THR A CA 1
ATOM 5832 C C . THR A 1 730 ? 49.675 22.855 35.819 1.00 39.16 730 THR A C 1
ATOM 5834 O O . THR A 1 730 ? 49.512 23.737 34.985 1.00 39.16 730 THR A O 1
ATOM 5837 N N . ASP A 1 731 ? 48.905 22.658 36.892 1.00 39.78 731 ASP A N 1
ATOM 5838 C CA . ASP A 1 731 ? 48.132 23.626 37.683 1.00 39.78 731 ASP A CA 1
ATOM 5839 C C . ASP A 1 731 ? 47.258 24.706 37.009 1.00 39.78 731 ASP A C 1
ATOM 5841 O O . ASP A 1 731 ? 47.744 25.640 36.377 1.00 39.78 731 ASP A O 1
ATOM 5845 N N . GLY A 1 732 ? 45.971 24.713 37.392 1.00 38.12 732 GLY A N 1
ATOM 5846 C CA . GLY A 1 732 ? 45.258 25.964 37.685 1.00 38.12 732 GLY A CA 1
ATOM 5847 C C . GLY A 1 732 ? 43.819 26.082 37.174 1.00 38.12 732 GLY A C 1
ATOM 5848 O O . GLY A 1 732 ? 43.607 26.334 35.994 1.00 38.12 732 GLY A O 1
ATOM 5849 N N . SER A 1 733 ? 42.881 26.068 38.134 1.00 35.12 733 SER A N 1
ATOM 5850 C CA . SER A 1 733 ? 41.436 26.404 38.097 1.00 35.12 733 SER A CA 1
ATOM 5851 C C . SER A 1 733 ? 40.445 25.400 37.513 1.00 35.12 733 SER A C 1
ATOM 5853 O O . SER A 1 733 ? 40.535 25.077 36.312 1.00 35.12 733 SER A O 1
#

Foldseek 3Di:
DDDDDDDPVRCCVVCVVCPQFPDDPVVDDLQLQFFFQLVQFDPVLSVLSSVQLVQFAPFPLFDFALAGFVSQLVCLLPPAFQPAAAAKKWWADKFFLFDDQVPDDSVLGQKIKTWIAGPPQRAIEITIGGQKDDDPPQGIAGKDQDDDDDHGDIDGHSDGRIGDPQDDPSGGTRFHWFFEFADDDPQFPPQHKAFAPVRLNRQWGKGKDKDKDADAPQKAWAQQVDDDLQARDQADDRFDFAAPVQWGGKIAGHDPVCNVVCSPSVNSNDDDPPGMDTDGDHGGWGWRDKDKQFPQQDDDPTNCVVVVSSSVSNLVSLLVLLQVVVVSPPGHYDPNSLVSNLVSLLVCVNNVNFNAYDPVGDGDDDPSNVVNDNPASDPDPDHRNGMMMMIMIMDIGTDDFQFKKDASSSRIHTHRYYHHQQQAKAFPVGDGGRMYHHPVSCVVRSRCVQVVQFLLQLLQQLLLVVLVVVCVPDLVVSLVSVLVSLQQFPVSVSVVQCVQQVDSVSSNVVNVVCVPDNGNRHHRTSRNQEGNDDPDGPVCRVVSSVVSCVVSVSDFGKIWGWDADPVRDTDIDIDPDGITTGIGTMGTGSDDDQQEDEDQADADPLRFHDADPDDDSDNYDNGDDDDDPVNLVVCCVVVNPVVSVLVCLLRGFAPVSVVQLVVCLVPDPCNPDDPDTPDDPVRSVVRGSVVVVVQVVCVVVVHHPPPDDQDVVNVVVVVPDDDDPPPDDDDDD

Secondary structure (DSSP, 8-state):
-------HHHHHHH-GGGTT-SS-GGGS-TTGGGSTTGGGB-HHHHHHHHHHGGGB---TT-B--SEE-SHHHHHHTTTT-TT--SS-EEEEEEEESS-S-TT--GGG-SEEEEEEEETTT--EEEEEEESEEE-GGGEEEE-EE-S---TT-EE-TT--SEE-TTEETTEE-SBEEEEEEE---GGGSTTEEEEEHHHHHHH-EEEEEEEEEEE-TTEEEP-TT-S-SSS---SPPTTPBP-TT-EEEEEEE--TTTHHHHTSHHHHTS--TTT-EEEE--TTPEEEEEEEEETTS---TTT-HHHHHHHHHHHHHHHHHHHHHHHHTTS-B-HHHHHHHHHHHHHHHHTT---EETTTTEE---HHHHH-----S-SSSS--SSEEEEEEEEEEE---TT-EEEETTS-EEEEEEEE-GGGS-B-TTSPBPSEEE-THHHHTTTBTHHHHHHHHHHHHHHHHHHHHHHHTT-HHHHHHHHHHHHHHHHHHHHHHHHHH--SHHHHHHHHHHHHHSSS--EE--TT--STT-TTS-GGGHHHHHHHHHHHHT---B--EEEEE-TTS-EEEEE-SS-B--EEEEEEEBS------EE-PPPBPTTSSBPPPSS----SEESSPPP--HHHHHHHHHHH-HHHHHHHHIIIIIBHHHHHHHHHHHHH-S-TT-----S--HHHHHHTBHHHHHHHHHHHHTT--SSS-PPPHHHHHHHHS-S-----------

Solvent-accessible surface area (backbone atoms only — not comparable to full-atom values): 40557 Å² total; per-residue (Å²): 133,82,85,83,88,69,54,78,72,52,45,53,72,77,36,73,89,58,74,77,40,83,55,70,71,83,80,48,58,75,61,43,40,59,15,49,38,44,73,48,39,37,69,72,30,45,55,45,23,38,56,45,64,80,39,38,36,63,27,74,42,34,35,60,51,48,66,30,27,67,49,37,43,65,41,36,74,63,56,74,43,70,42,55,41,96,51,35,30,36,30,68,38,71,46,45,50,45,61,86,50,91,94,42,59,71,84,49,27,49,31,29,43,34,34,30,36,30,70,84,78,55,27,37,36,63,44,54,51,58,41,56,47,76,55,72,92,33,39,29,44,62,41,44,75,72,52,93,82,52,64,70,38,79,44,64,50,62,51,64,38,39,36,41,68,32,45,58,87,56,36,35,18,60,23,31,73,36,31,30,30,70,47,91,48,83,62,13,54,73,47,23,24,30,33,15,46,66,42,32,55,33,54,15,31,43,29,27,48,72,48,78,46,82,39,51,90,54,50,42,71,24,33,70,63,66,77,49,89,79,49,37,27,47,50,68,53,54,67,34,56,33,50,88,85,12,58,49,37,41,31,37,67,68,43,86,91,48,39,81,63,56,65,35,62,75,47,27,55,52,86,49,91,86,73,42,53,72,42,71,51,68,53,64,25,30,30,45,42,76,47,80,47,60,55,89,57,65,77,69,93,71,66,42,62,61,59,46,56,56,49,51,30,46,51,50,39,35,48,52,54,48,51,50,58,59,73,56,58,90,56,53,64,35,72,66,36,52,50,53,48,44,50,30,50,27,51,37,52,72,53,68,50,81,58,64,47,78,99,79,64,44,82,69,82,50,77,64,63,70,67,48,73,67,89,67,83,58,94,55,105,56,76,62,82,31,39,36,37,41,39,30,34,38,36,87,38,74,64,52,71,52,29,34,36,32,39,65,55,37,50,60,30,33,30,61,44,74,40,57,51,90,39,29,47,23,41,83,86,72,53,55,29,27,34,39,36,25,56,63,59,35,67,83,59,50,25,58,40,58,56,52,46,21,51,53,39,33,37,40,51,53,49,48,54,52,30,56,61,36,45,78,78,34,57,66,61,18,49,50,53,48,41,51,53,37,32,59,47,33,46,71,56,24,51,52,52,52,70,74,34,76,48,73,68,46,42,47,52,51,52,51,52,42,68,75,40,100,51,65,80,40,82,38,40,26,34,39,56,39,63,51,42,91,92,44,54,64,86,47,28,64,57,42,50,53,50,50,19,60,75,65,71,48,69,63,37,51,37,35,29,52,44,65,49,100,84,68,47,82,41,80,49,66,52,92,61,62,47,63,65,12,39,38,54,38,24,42,41,65,60,73,65,73,79,65,41,80,39,83,41,52,60,37,100,62,48,33,70,31,76,68,97,65,90,75,94,43,59,57,26,44,49,65,81,82,81,49,71,67,58,50,52,55,45,25,75,74,64,34,60,71,53,45,51,49,52,49,35,29,79,48,25,10,53,65,38,34,53,49,51,51,54,49,35,75,71,39,99,49,53,92,64,73,89,75,70,101,66,53,71,66,58,42,60,75,41,21,31,62,61,50,50,53,40,49,56,37,42,77,72,74,38,71,72,84,82,59,80,81,48,70,68,55,51,53,54,67,70,55,57,99,74,81,91,75,90,75,90,80,89,85,135

pLDDT: mean 82.51, std 13.38, range [26.92, 97.5]

Radius of gyration: 33.55 Å; Cα contacts (8 Å, |Δi|>4): 1312; chains: 1; bounding box: 101×65×86 Å

Sequence (733 aa):
MKKIDFTPKEYHKNFPYGNDQTTDPRLVGWPSCLSPFLSTVSGPRVEMFASHIKQAMVTKGTEMPAIFSGFEMESAKYTFNETRRKEDVIVLAVIPRYANIRGMNNGDSPWSTVIYEGCDSKKVGYFNIPSYFLGNNGFGWDYKKLIPVTEGMFLPKEETVACSPAISGNEYGYGVNLNTVYLSVQEVIEDSIWISDRAAEKFSSTEYRTMVIDLSRDMQPLNRNKNSDDDVKIFPDIGECVGDDGILAAFRPTNIKTWPADIGSKNRNQINSISDKVFRIKPGSQIINMEFIIRGGTVPNCNYSQVERYHEATIEYWNKIYQIYRTVGSKPITREFNTLVTHAICFLRGYGVPLYHGKNNELVTDSLSRRAEFKGFEKSNYPVDFIQVEITYKTKREVKIGFKVTDRCGGKGIVSKITPLEEMPRDEYGNYADIVIDPNAVTNRLNAAQFWEQCINHISEIVKRKVLATMEVSIEDAFEILL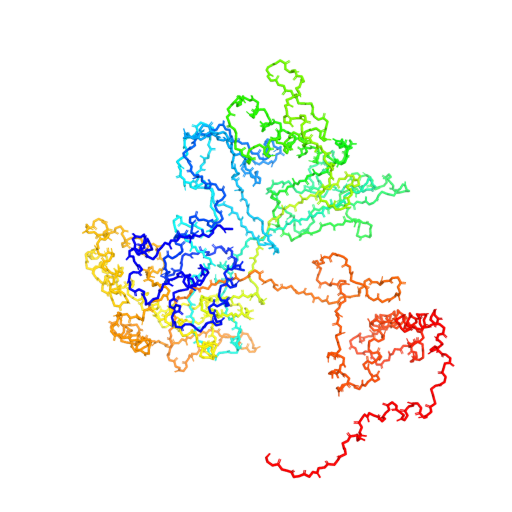EWLSDVRVNYANLVRETYPTLEDKKGFLMWIKNKDFIPIHIPPFYQGIGGEEKGNLDSLKRVRELARKWEAEPTHISWIERDENNLPITIKTKCKTIIGKKYVMCLEKIPHPHAPGPSRLSQFGSPGKPSGKEDKAVSENPVRMGEDEVRIMTGVLGAKTMENLMTILGTSKKGFDEFLDNSFNSPTPTALEKMNISYQELVDSNGTLGIFHHINRTLGIDTKHTEVTQEDIDFLLKGEEDNDPNPTDGS

Mean predicted aligned error: 11.6 Å

Nearest PDB structures (foldseek):
  8toe-assembly1_I  TM=6.794E-01  e=2.547E-32  Escherichia coli K-12
  7xl3-assembly1_C  TM=6.629E-01  e=4.092E-33  Pseudomonas aeruginosa PAO1
  8to8-assembly1_I  TM=6.709E-01  e=1.419E-31  Escherichia coli K-12
  8hkc-assembly1_C  TM=6.814E-01  e=2.917E-31  Escherichia coli K-12
  7xug-assembly1_I  TM=6.673E-01  e=4.543E-31  Escherichia coli K-12